Protein AF-0000000065972838 (afdb_homodimer)

pLDDT: mean 90.09, std 11.4, range [29.95, 98.31]

Sequence (700 aa):
MALPRRPPTLTRVYLDGPFGIGKTSILNAMPDHTPDGAPILKVYEPMKYWRCQSTDLVVAANETPERRRGGALSRFQSDMIMASIQARFADPYLLFHERLSSKCRGKIEICDTPAIILMLDRHPVAAILCFPITRYLLGEYSLEMLISSIIRLPLESPGCNLTVTILPDEKEHVNRICSRDRPGETADRNMLRTLNAVYASLVDTVKYANLTCPYEKESWEMEWLGLPWFEESLLEEFISRPRPVICSRTRMPLDRTLLAIFKRKELCSENGELLTQYSWILWGLLTKLHTINVELFDISGMSRRECASAIMHTMPERLSTLASWNDLCELEDDVISYNKGMCNEVGASRMALPRRPPTLTRVYLDGPFGIGKTSILNAMPDHTPDGAPILKVYEPMKYWRCQSTDLVVAANETPERRRGGALSRFQSDMIMASIQARFADPYLLFHERLSSKCRGKIEICDTPAIILMLDRHPVAAILCFPITRYLLGEYSLEMLISSIIRLPLESPGCNLTVTILPDEKEHVNRICSRDRPGETADRNMLRTLNAVYASLVDTVKYANLTCPYEKESWEMEWLGLPWFEESLLEEFISRPRPVICSRTRMPLDRTLLAIFKRKELCSENGELLTQYSWILWGLLTKLHTINVELFDISGMSRRECASAIMHTMPERLSTLASWNDLCELEDDVISYNKGMCNEVGASR

Foldseek 3Di:
DPDPPFFFWEAEEEEAEDPLPCLLVLLVLQQVQAPPRAAEFEFEQQCCQCCPDPHNLLLQLLVLVVCCVVPVDPLVRQQVSNLVSLVSSLVLQVVVQVLVQVFFAFDKDQDQHGNYYYYYHHHSCVSQPLLQLLCVLVVRYPPVSNLVSLQPRDFHGFFAEYEYEAEQPLVVSLVSNVVVPDPNDDSDSSSNLSSRLSSLLQLLLLLLLQVCPPPNLVVVQVLQLVQDADDPVVSVCSSPPDDDDDDSPDRRRPCSHPVSNVQHPVQADPSSGGDPVVSCSVSVSSNRSNNYHYDYHYCPPHDSNRSSNVVSVCSSVGMMGGGHPVSVVVSSVSSVCSCVPRNDVVSVPD/DPDPPFFFWEAEEEEAEDPLPCLLVLQVLQQVQAPPRAAEFEFEQQCCQCCPDPHNLLLCLLVLVVCCVVPVDPLVRQQVSNLVSLVSSLVLQVVVQVLLQVFFAFDKDQDQHGNYYYYYHHHSCVSQPLLQLLCVLVVRYPPVSNLVSLQPRDFHGFFAEYEYEAEQPLVVSLVSNVVVPDPNDDSDSSSNLSSRLSSLLQLLLLLLLQVCPPPNLVVVQVLQLVQDADDPVVSVCSSPPDDDDDDSPDRRRPCSHPVSNVQHPVQADPSSGGDPVVSCSVSVSSNRSNNYHYDYHYCPPHDSNRSSNVVSVCSSVGMMGRGHPVSVVVSSVSSVCSCVPRNDVVSVPD

Nearest PDB structures (foldseek):
  1p72-assembly1_B  TM=9.272E-01  e=3.326E-27  Equid alphaherpesvirus 4
  1p6x-assembly1_A  TM=8.993E-01  e=1.839E-27  Equid alphaherpesvirus 4
  1p73-assembly1_B  TM=9.053E-01  e=3.510E-27  Equid alphaherpesvirus 4
  1ki3-assembly1_A  TM=9.126E-01  e=2.681E-23  Human alphaherpesvirus 1 strain 17
  1e2l-assembly1_A  TM=9.258E-01  e=1.148E-22  Human alphaherpesvirus 1 strain 17

Radius of gyration: 25.58 Å; Cα contacts (8 Å, |Δi|>4): 1156; chains: 2; bounding box: 76×72×62 Å

Solvent-accessible surface area (backbone atoms only — not comparable to full-atom values): 37649 Å² total; per-residue (Å²): 127,83,72,81,77,73,67,44,31,39,30,40,39,24,46,33,58,59,86,52,73,47,62,68,58,22,60,70,38,31,75,83,45,47,65,98,66,40,50,72,47,70,39,67,66,48,51,34,49,38,47,64,70,69,63,39,41,60,48,50,63,54,43,41,57,53,34,32,75,71,62,78,31,52,72,68,53,33,33,27,35,44,45,30,48,39,51,57,65,28,43,65,43,52,54,50,45,54,62,48,41,77,48,30,76,39,59,71,41,74,41,76,76,38,60,32,36,38,38,29,48,60,50,54,57,46,42,36,41,46,52,43,50,36,35,32,75,71,70,54,35,47,70,69,53,43,54,55,35,50,72,65,59,69,74,66,46,64,26,40,29,38,39,37,38,39,59,86,54,57,68,61,42,48,51,40,41,65,68,61,68,52,87,67,67,72,86,45,66,68,57,53,47,38,35,48,29,44,52,54,17,45,48,39,33,30,50,26,15,45,73,34,45,88,79,34,59,67,59,50,54,54,52,51,55,70,51,64,73,50,44,74,74,48,47,57,47,57,48,65,50,84,76,74,90,67,65,89,87,52,75,46,61,62,79,56,18,62,66,33,69,62,37,36,73,90,46,25,46,95,85,49,44,62,36,67,71,54,43,53,50,54,53,46,50,33,54,40,34,24,70,47,44,71,44,81,41,76,49,72,94,51,51,50,58,55,49,20,42,57,56,48,67,48,46,49,77,35,44,15,17,34,30,51,70,67,46,53,54,50,47,52,53,47,42,52,49,44,39,68,71,24,19,53,65,76,74,72,74,110,128,83,72,82,76,76,69,46,30,37,31,38,37,24,45,31,57,58,84,52,76,47,62,69,58,22,60,71,39,33,75,82,46,46,64,97,66,39,50,74,46,70,40,67,64,47,50,33,50,37,49,65,69,68,64,40,42,61,47,50,64,56,45,42,58,52,34,30,75,71,62,79,31,53,72,68,54,33,34,27,36,45,45,32,47,39,51,57,64,27,42,66,45,53,54,50,46,55,62,49,42,76,48,28,75,39,61,70,42,75,42,76,75,38,58,32,34,38,40,28,52,56,50,55,57,46,42,36,41,47,52,42,50,36,33,33,77,72,70,56,33,47,70,69,53,42,54,57,35,51,72,67,59,69,76,67,46,61,26,39,29,38,39,36,39,43,60,84,54,57,68,61,42,47,52,42,42,65,66,61,70,52,87,64,66,72,86,46,65,67,55,53,48,37,36,48,31,43,51,56,16,44,52,39,33,30,51,27,14,45,72,34,47,87,79,35,58,68,59,51,55,56,53,50,56,70,52,65,74,51,45,74,75,50,48,57,46,57,46,66,50,80,77,72,88,68,64,90,88,53,74,46,60,63,79,57,18,62,66,34,68,60,36,37,73,92,47,26,45,97,85,48,43,62,35,68,71,54,43,52,49,54,53,47,50,34,54,42,36,25,71,47,46,71,44,82,42,74,49,72,97,51,52,50,60,54,49,19,43,56,57,46,68,48,46,49,78,34,43,16,15,34,31,52,70,67,46,52,53,51,46,54,53,48,42,53,48,46,38,66,71,25,19,54,63,77,76,71,73,112

InterPro domains:
  IPR001889 Herpesvirus thymidine kinase [MF_04029] (5-339)
  IPR001889 Herpesvirus thymidine kinase [PF00693] (17-299)
  IPR027417 P-loop containing nucleoside triphosphate hydrolase [G3DSA:3.40.50.300] (8-346)
  IPR027417 P-loop containing nucleoside triphosphate hydrolase [SSF52540] (8-336)

Organism: Meleagrid herpesvirus 1 (NCBI:txid37108)

Secondary structure (DSSP, 8-state):
--------EEEEEEEE--TTS-HHHHHHHGGGG-GGG--EEEE---HHHHHHSSS-HHHHHHHHHHHHHTTSS-HHHHHHHHHHHHHHHHHHHHHHHHHHHTT--S-EEE-SS-SEEEEES--HHIIIIIHHHHHHHTTSS-HHHHHHHHTTPPPPPTTEEEEEEE---HHHHHHHHHHH--TT----HHHHHHHHHHHHHHHHHHHHHHHHTTT-HHHHHHHHHHSPP--HHHHHHHHH-------TTSPPPGGGSGGGGG--GGGB-TTSPBPHHHHHHHHHHHHHHTT-EEEEEE-TT--HHHHHHHHHHTGGGSEEEE--HHHHHHHHHHHHHHHHHHS-GGGT--/--------EEEEEEEE--TTS-HHHHHHHGGGG-GGG--EEEE---HHHHHHSSS-HHHHHHHHHHHHHTTSS-HHHHHHHHHHHHHHHHHHHHHHHHHHHTT--S-EEE-SS-SEEEEES--HHIIIIIHHHHHHHTTSS-HHHHHHHHTTPPPPPTTEEEEEEE---HHHHHHHHHHH--TT----HHHHHHHHHHHHHHHHHHHHHHHHTTT-HHHHHHHHHHSPP--HHHHHHHHH-------TTSPPPGGGSGGGGG--GGGB-TTSPBPHHHHHHHHHHHHHHTT-EEEEEE-TT--HHHHHHHHHHTGGGSEEEE--HHHHHHHHHHHHHHHHHHS-GGGT--

Structure (mmCIF, N/CA/C/O backbone):
data_AF-0000000065972838-model_v1
#
loop_
_entity.id
_entity.type
_entity.pdbx_description
1 polymer 'Thymidine kinase'
#
loop_
_atom_site.group_PDB
_atom_site.id
_atom_site.type_symbol
_atom_site.label_atom_id
_atom_site.label_alt_id
_atom_site.label_comp_id
_atom_site.label_asym_id
_atom_site.label_entity_id
_atom_site.label_seq_id
_atom_site.pdbx_PDB_ins_code
_atom_site.Cartn_x
_atom_site.Cartn_y
_atom_site.Cartn_z
_atom_site.occupancy
_atom_site.B_iso_or_equiv
_atom_site.auth_seq_id
_atom_site.auth_comp_id
_atom_site.auth_asym_id
_atom_site.auth_atom_id
_atom_site.pdbx_PDB_model_num
ATOM 1 N N . MET A 1 1 ? 46.375 -13.109 10.422 1 30.02 1 MET A N 1
ATOM 2 C CA . MET A 1 1 ? 45.281 -12.219 10.117 1 30.02 1 MET A CA 1
ATOM 3 C C . MET A 1 1 ? 44.062 -13.016 9.625 1 30.02 1 MET A C 1
ATOM 5 O O . MET A 1 1 ? 44.156 -13.758 8.648 1 30.02 1 MET A O 1
ATOM 9 N N . ALA A 1 2 ? 43.125 -13.336 10.5 1 42.53 2 ALA A N 1
ATOM 10 C CA . ALA A 1 2 ? 42 -14.188 10.117 1 42.53 2 ALA A CA 1
ATOM 11 C C . ALA A 1 2 ? 41.344 -13.711 8.82 1 42.53 2 ALA A C 1
ATOM 13 O O . ALA A 1 2 ? 41.219 -12.508 8.586 1 42.53 2 ALA A O 1
ATOM 14 N N . LEU A 1 3 ? 41.438 -14.305 7.758 1 44 3 LEU A N 1
ATOM 15 C CA . LEU A 1 3 ? 40.844 -14.008 6.453 1 44 3 LEU A CA 1
ATOM 16 C C . LEU A 1 3 ? 39.406 -13.469 6.605 1 44 3 LEU A C 1
ATOM 18 O O . LEU A 1 3 ? 38.625 -14 7.383 1 44 3 LEU A O 1
ATOM 22 N N . PRO A 1 4 ? 39.156 -12.234 6.348 1 52.5 4 PRO A N 1
ATOM 23 C CA . PRO A 1 4 ? 37.844 -11.602 6.52 1 52.5 4 PRO A CA 1
ATOM 24 C C . PRO A 1 4 ? 36.719 -12.477 6.02 1 52.5 4 PRO A C 1
ATOM 26 O O . PRO A 1 4 ? 36.75 -12.992 4.902 1 52.5 4 PRO A O 1
ATOM 29 N N . ARG A 1 5 ? 35.969 -13.258 6.812 1 64.5 5 ARG A N 1
ATOM 30 C CA . ARG A 1 5 ? 34.906 -14.211 6.496 1 64.5 5 ARG A CA 1
ATOM 31 C C . ARG A 1 5 ? 33.875 -13.594 5.559 1 64.5 5 ARG A C 1
ATOM 33 O O . ARG A 1 5 ? 33.406 -12.484 5.805 1 64.5 5 ARG A O 1
ATOM 40 N N . ARG A 1 6 ? 33.844 -13.945 4.289 1 81 6 ARG A N 1
ATOM 41 C CA . ARG A 1 6 ? 32.875 -13.547 3.275 1 81 6 ARG A CA 1
ATOM 42 C C . ARG A 1 6 ? 31.453 -13.539 3.848 1 81 6 ARG A C 1
ATOM 44 O O . ARG A 1 6 ? 31.078 -14.453 4.574 1 81 6 ARG A O 1
ATOM 51 N N . PRO A 1 7 ? 30.766 -12.43 3.719 1 89.5 7 PRO A N 1
ATOM 52 C CA . PRO A 1 7 ? 29.375 -12.398 4.203 1 89.5 7 PRO A CA 1
ATOM 53 C C . PRO A 1 7 ? 28.531 -13.531 3.641 1 89.5 7 PRO A C 1
ATOM 55 O O . PRO A 1 7 ? 28.75 -13.969 2.506 1 89.5 7 PRO A O 1
ATOM 58 N N . PRO A 1 8 ? 27.75 -14.023 4.445 1 93.94 8 PRO A N 1
ATOM 59 C CA . PRO A 1 8 ? 26.875 -15.094 3.963 1 93.94 8 PRO A CA 1
ATOM 60 C C . PRO A 1 8 ? 25.891 -14.617 2.896 1 93.94 8 PRO A C 1
ATOM 62 O O . PRO A 1 8 ? 25.656 -13.414 2.764 1 93.94 8 PRO A O 1
ATOM 65 N N . THR A 1 9 ? 25.328 -15.578 2.119 1 94.5 9 THR A N 1
ATOM 66 C CA . THR A 1 9 ? 24.422 -15.234 1.026 1 94.5 9 THR A CA 1
ATOM 67 C C . THR A 1 9 ? 23.031 -15.844 1.249 1 94.5 9 THR A C 1
ATOM 69 O O . THR A 1 9 ? 22.922 -16.906 1.854 1 94.5 9 THR A O 1
ATOM 72 N N . LEU A 1 10 ? 22.047 -15.102 0.8 1 96.25 10 LEU A N 1
ATOM 73 C CA . LEU A 1 10 ? 20.656 -15.523 0.808 1 96.25 10 LEU A CA 1
ATOM 74 C C . LEU A 1 10 ? 20.125 -15.656 -0.614 1 96.25 10 LEU A C 1
ATOM 76 O O . LEU A 1 10 ? 20.188 -14.703 -1.397 1 96.25 10 LEU A O 1
ATOM 80 N N . THR A 1 11 ? 19.656 -16.859 -0.945 1 96 11 THR A N 1
ATOM 81 C CA . THR A 1 11 ? 18.922 -17.031 -2.193 1 96 11 THR A CA 1
ATOM 82 C C . THR A 1 11 ? 17.422 -17.125 -1.934 1 96 11 THR A C 1
ATOM 84 O O . THR A 1 11 ? 16.953 -18.047 -1.269 1 96 11 THR A O 1
ATOM 87 N N . ARG A 1 12 ? 16.703 -16.172 -2.395 1 97.12 12 ARG A N 1
ATOM 88 C CA . ARG A 1 12 ? 15.266 -16.156 -2.191 1 97.12 12 ARG A CA 1
ATOM 89 C C . ARG A 1 12 ? 14.523 -16.453 -3.49 1 97.12 12 ARG A C 1
ATOM 91 O O . ARG A 1 12 ? 14.758 -15.805 -4.512 1 97.12 12 ARG A O 1
ATOM 98 N N . VAL A 1 13 ? 13.594 -17.422 -3.465 1 96.62 13 VAL A N 1
ATOM 99 C CA . VAL A 1 13 ? 12.836 -17.859 -4.629 1 96.62 13 VAL A CA 1
ATOM 100 C C . VAL A 1 13 ? 11.344 -17.859 -4.297 1 96.62 13 VAL A C 1
ATOM 102 O O . VAL A 1 13 ? 10.914 -18.5 -3.326 1 96.62 13 VAL A O 1
ATOM 105 N N . TYR A 1 14 ? 10.641 -17.156 -5.09 1 97.69 14 TYR A N 1
ATOM 106 C CA . TYR A 1 14 ? 9.18 -17.203 -5.023 1 97.69 14 TYR A CA 1
ATOM 107 C C . TYR A 1 14 ? 8.633 -18.25 -6 1 97.69 14 TYR A C 1
ATOM 109 O O . TYR A 1 14 ? 8.945 -18.203 -7.195 1 97.69 14 TYR A O 1
ATOM 117 N N . LEU A 1 15 ? 7.867 -19.125 -5.484 1 97 15 LEU A N 1
ATOM 118 C CA . LEU A 1 15 ? 7.141 -20.094 -6.305 1 97 15 LEU A CA 1
ATOM 119 C C . LEU A 1 15 ? 5.691 -19.656 -6.496 1 97 15 LEU A C 1
ATOM 121 O O . LEU A 1 15 ? 4.84 -19.906 -5.641 1 97 15 LEU A O 1
ATOM 125 N N . ASP A 1 16 ? 5.43 -19.047 -7.633 1 96.94 16 ASP A N 1
ATOM 126 C CA . ASP A 1 16 ? 4.121 -18.453 -7.887 1 96.94 16 ASP A CA 1
ATOM 127 C C . ASP A 1 16 ? 3.361 -19.234 -8.961 1 96.94 16 ASP A C 1
ATOM 129 O O . ASP A 1 16 ? 3.898 -20.172 -9.555 1 96.94 16 ASP A O 1
ATOM 133 N N . GLY A 1 17 ? 2.057 -18.906 -9.102 1 94.94 17 GLY A N 1
ATOM 134 C CA . GLY A 1 17 ? 1.199 -19.578 -10.07 1 94.94 17 GLY A CA 1
ATOM 135 C C . GLY A 1 17 ? -0.241 -19.703 -9.609 1 94.94 17 GLY A C 1
ATOM 136 O O . GLY A 1 17 ? -0.599 -19.203 -8.539 1 94.94 17 GLY A O 1
ATOM 137 N N . PRO A 1 18 ? -1.052 -20.328 -10.445 1 91.06 18 PRO A N 1
ATOM 138 C CA . PRO A 1 18 ? -2.463 -20.5 -10.094 1 91.06 18 PRO A CA 1
ATOM 139 C C . PRO A 1 18 ? -2.658 -21.328 -8.828 1 91.06 18 PRO A C 1
ATOM 141 O O . PRO A 1 18 ? -1.75 -22.062 -8.422 1 91.06 18 PRO A O 1
ATOM 144 N N . PHE A 1 19 ? -3.834 -21.109 -8.297 1 85.56 19 PHE A N 1
ATOM 145 C CA . PHE A 1 19 ? -4.105 -21.922 -7.113 1 85.56 19 PHE A CA 1
ATOM 146 C C . PHE A 1 19 ? -4.422 -23.359 -7.5 1 85.56 19 PHE A C 1
ATOM 148 O O . PHE A 1 19 ? -4.832 -23.625 -8.633 1 85.56 19 PHE A O 1
ATOM 155 N N . GLY A 1 20 ? -4.082 -24.281 -6.645 1 83.56 20 GLY A N 1
ATOM 156 C CA . GLY A 1 20 ? -4.488 -25.672 -6.801 1 83.56 20 GLY A CA 1
ATOM 157 C C . GLY A 1 20 ? -3.51 -26.5 -7.625 1 83.56 20 GLY A C 1
ATOM 158 O O . GLY A 1 20 ? -3.779 -27.656 -7.949 1 83.56 20 GLY A O 1
ATOM 159 N N . ILE A 1 21 ? -2.4 -25.969 -7.949 1 85.88 21 ILE A N 1
ATOM 160 C CA . ILE A 1 21 ? -1.511 -26.719 -8.836 1 85.88 21 ILE A CA 1
ATOM 161 C C . ILE A 1 21 ? -0.519 -27.531 -8.016 1 85.88 21 ILE A C 1
ATOM 163 O O . ILE A 1 21 ? 0.264 -28.312 -8.562 1 85.88 21 ILE A O 1
ATOM 167 N N . GLY A 1 22 ? -0.435 -27.344 -6.684 1 86.88 22 GLY A N 1
ATOM 168 C CA . GLY A 1 22 ? 0.408 -28.156 -5.836 1 86.88 22 GLY A CA 1
ATOM 169 C C . GLY A 1 22 ? 1.677 -27.469 -5.391 1 86.88 22 GLY A C 1
ATOM 170 O O . GLY A 1 22 ? 2.691 -28.109 -5.125 1 86.88 22 GLY A O 1
ATOM 171 N N . LYS A 1 23 ? 1.741 -26.219 -5.344 1 89.5 23 LYS A N 1
ATOM 172 C CA . LYS A 1 23 ? 2.924 -25.453 -4.977 1 89.5 23 LYS A CA 1
ATOM 173 C C . LYS A 1 23 ? 3.418 -25.828 -3.584 1 89.5 23 LYS A C 1
ATOM 175 O O . LYS A 1 23 ? 4.621 -26 -3.373 1 89.5 23 LYS A O 1
ATOM 180 N N . THR A 1 24 ? 2.424 -25.969 -2.662 1 89.06 24 THR A N 1
ATOM 181 C CA . THR A 1 24 ? 2.793 -26.328 -1.301 1 89.06 24 THR A CA 1
ATOM 182 C C . THR A 1 24 ? 3.477 -27.703 -1.274 1 89.06 24 THR A C 1
ATOM 184 O O . THR A 1 24 ? 4.465 -27.891 -0.562 1 89.06 24 THR A O 1
ATOM 187 N N . SER A 1 25 ? 2.961 -28.609 -2.055 1 90.56 25 SER A N 1
ATOM 188 C CA . SER A 1 25 ? 3.564 -29.938 -2.131 1 90.56 25 SER A CA 1
ATOM 189 C C . SER A 1 25 ? 4.969 -29.875 -2.723 1 90.56 25 SER A C 1
ATOM 191 O O . SER A 1 25 ? 5.867 -30.594 -2.283 1 90.56 25 SER A O 1
ATOM 193 N N . ILE A 1 26 ? 5.117 -29.094 -3.75 1 92.62 26 ILE A N 1
ATOM 194 C CA . ILE A 1 26 ? 6.43 -28.906 -4.352 1 92.62 26 ILE A CA 1
ATOM 195 C C . ILE A 1 26 ? 7.395 -28.328 -3.32 1 92.62 26 ILE A C 1
ATOM 197 O O . ILE A 1 26 ? 8.516 -28.812 -3.162 1 92.62 26 ILE A O 1
ATOM 201 N N . LEU A 1 27 ? 6.957 -27.312 -2.594 1 92.5 27 LEU A N 1
ATOM 202 C CA . LEU A 1 27 ? 7.762 -26.672 -1.555 1 92.5 27 LEU A CA 1
ATOM 203 C C . LEU A 1 27 ? 8.211 -27.688 -0.512 1 92.5 27 LEU A C 1
ATOM 205 O O . LEU A 1 27 ? 9.359 -27.672 -0.064 1 92.5 27 LEU A O 1
ATOM 209 N N . ASN A 1 28 ? 7.383 -28.578 -0.154 1 92.31 28 ASN A N 1
ATOM 210 C CA . ASN A 1 28 ? 7.664 -29.562 0.883 1 92.31 28 ASN A CA 1
ATOM 211 C C . ASN A 1 28 ? 8.656 -30.625 0.397 1 92.31 28 ASN A C 1
ATOM 213 O O . ASN A 1 28 ? 9.305 -31.281 1.205 1 92.31 28 ASN A O 1
ATOM 217 N N . ALA A 1 29 ? 8.789 -30.797 -0.886 1 92.31 29 ALA A N 1
ATOM 218 C CA . ALA A 1 29 ? 9.695 -31.797 -1.459 1 92.31 29 ALA A CA 1
ATOM 219 C C . ALA A 1 29 ? 11.094 -31.203 -1.664 1 92.31 29 ALA A C 1
ATOM 221 O O . ALA A 1 29 ? 12.055 -31.953 -1.893 1 92.31 29 ALA A O 1
ATOM 222 N N . MET A 1 30 ? 11.258 -29.938 -1.493 1 91.12 30 MET A N 1
ATOM 223 C CA . MET A 1 30 ? 12.484 -29.219 -1.868 1 91.12 30 MET A CA 1
ATOM 224 C C . MET A 1 30 ? 13.664 -29.703 -1.033 1 91.12 30 MET A C 1
ATOM 226 O O . MET A 1 30 ? 14.766 -29.891 -1.559 1 91.12 30 MET A O 1
ATOM 230 N N . PRO A 1 31 ? 13.484 -29.891 0.276 1 87 31 PRO A N 1
ATOM 231 C CA . PRO A 1 31 ? 14.641 -30.25 1.11 1 87 31 PRO A CA 1
ATOM 232 C C . PRO A 1 31 ? 15.312 -31.547 0.667 1 87 31 PRO A C 1
ATOM 234 O O . PRO A 1 31 ? 16.516 -31.719 0.887 1 87 31 PRO A O 1
ATOM 237 N N . ASP A 1 32 ? 14.602 -32.344 0.021 1 86.5 32 ASP A N 1
ATOM 238 C CA . ASP A 1 32 ? 15.133 -33.625 -0.43 1 86.5 32 ASP A CA 1
ATOM 239 C C . ASP A 1 32 ? 16.109 -33.438 -1.589 1 86.5 32 ASP A C 1
ATOM 241 O O . ASP A 1 32 ? 16.859 -34.375 -1.929 1 86.5 32 ASP A O 1
ATOM 245 N N . HIS A 1 33 ? 16.156 -32.25 -2.076 1 82.88 33 HIS A N 1
ATOM 246 C CA . HIS A 1 33 ? 16.922 -32.031 -3.295 1 82.88 33 HIS A CA 1
ATOM 247 C C . HIS A 1 33 ? 17.938 -30.891 -3.113 1 82.88 33 HIS A C 1
ATOM 249 O O . HIS A 1 33 ? 18.484 -30.391 -4.09 1 82.88 33 HIS A O 1
ATOM 255 N N . THR A 1 34 ? 18.078 -30.438 -1.909 1 79.69 34 THR A N 1
ATOM 256 C CA . THR A 1 34 ? 18.938 -29.281 -1.657 1 79.69 34 THR A CA 1
ATOM 257 C C . THR A 1 34 ? 20.406 -29.641 -1.943 1 79.69 34 THR A C 1
ATOM 259 O O . THR A 1 34 ? 20.906 -30.656 -1.481 1 79.69 34 THR A O 1
ATOM 262 N N . PRO A 1 35 ? 20.938 -28.734 -2.674 1 65.81 35 PRO A N 1
ATOM 263 C CA . PRO A 1 35 ? 22.375 -28.953 -2.906 1 65.81 35 PRO A CA 1
ATOM 264 C C . PRO A 1 35 ? 23.219 -28.734 -1.651 1 65.81 35 PRO A C 1
ATOM 266 O O . PRO A 1 35 ? 22.953 -27.812 -0.878 1 65.81 35 PRO A O 1
ATOM 269 N N . ASP A 1 36 ? 24.25 -29.438 -1.464 1 71.31 36 ASP A N 1
ATOM 270 C CA . ASP A 1 36 ? 25.344 -29.281 -0.523 1 71.31 36 ASP A CA 1
ATOM 271 C C . ASP A 1 36 ? 24.828 -29.047 0.893 1 71.31 36 ASP A C 1
ATOM 273 O O . ASP A 1 36 ? 25.5 -28.375 1.693 1 71.31 36 ASP A O 1
ATOM 277 N N . GLY A 1 37 ? 23.531 -29.094 1.054 1 76.81 37 GLY A N 1
ATOM 278 C CA . GLY A 1 37 ? 23.031 -29.109 2.418 1 76.81 37 GLY A CA 1
ATOM 279 C C . GLY A 1 37 ? 22.609 -27.75 2.918 1 76.81 37 GLY A C 1
ATOM 280 O O . GLY A 1 37 ? 22.453 -27.531 4.125 1 76.81 37 GLY A O 1
ATOM 281 N N . ALA A 1 38 ? 22.531 -26.766 2.09 1 85.12 38 ALA A N 1
ATOM 282 C CA . ALA A 1 38 ? 22.062 -25.453 2.564 1 85.12 38 ALA A CA 1
ATOM 283 C C . ALA A 1 38 ? 20.672 -25.547 3.178 1 85.12 38 ALA A C 1
ATOM 285 O O . ALA A 1 38 ? 19.797 -26.234 2.643 1 85.12 38 ALA A O 1
ATOM 286 N N . PRO A 1 39 ? 20.547 -24.891 4.355 1 90.81 39 PRO A N 1
ATOM 287 C CA . PRO A 1 39 ? 19.203 -24.891 4.965 1 90.81 39 PRO A CA 1
ATOM 288 C C . PRO A 1 39 ? 18.156 -24.188 4.109 1 90.81 39 PRO A C 1
ATOM 290 O O . PRO A 1 39 ? 18.469 -23.188 3.469 1 90.81 39 PRO A O 1
ATOM 293 N N . ILE A 1 40 ? 16.953 -24.797 4.094 1 94.44 40 ILE A N 1
ATOM 294 C CA . ILE A 1 40 ? 15.836 -24.234 3.348 1 94.44 40 ILE A CA 1
ATOM 295 C C . ILE A 1 40 ? 14.773 -23.719 4.32 1 94.44 40 ILE A C 1
ATOM 297 O O . ILE A 1 40 ? 14.289 -24.469 5.168 1 94.44 40 ILE A O 1
ATOM 301 N N . LEU A 1 41 ? 14.508 -22.438 4.25 1 95.75 41 LEU A N 1
ATOM 302 C CA . LEU A 1 41 ? 13.367 -21.859 4.945 1 95.75 41 LEU A CA 1
ATOM 303 C C . LEU A 1 41 ? 12.164 -21.75 4.016 1 95.75 41 LEU A C 1
ATOM 305 O O . LEU A 1 41 ? 12.297 -21.297 2.871 1 95.75 41 LEU A O 1
ATOM 309 N N . LYS A 1 42 ? 11.047 -22.188 4.48 1 96.19 42 LYS A N 1
ATOM 310 C CA . LYS A 1 42 ? 9.828 -22.172 3.674 1 96.19 42 LYS A CA 1
ATOM 311 C C . LYS A 1 42 ? 8.805 -21.188 4.25 1 96.19 42 LYS A C 1
ATOM 313 O O . LYS A 1 42 ? 8.547 -21.203 5.457 1 96.19 42 LYS A O 1
ATOM 318 N N . VAL A 1 43 ? 8.242 -20.344 3.42 1 97.06 43 VAL A N 1
ATOM 319 C CA . VAL A 1 43 ? 7.145 -19.453 3.771 1 97.06 43 VAL A CA 1
ATOM 320 C C . VAL A 1 43 ? 5.875 -19.891 3.041 1 97.06 43 VAL A C 1
ATOM 322 O O . VAL A 1 43 ? 5.809 -19.844 1.812 1 97.06 43 VAL A O 1
ATOM 325 N N . TYR A 1 44 ? 4.84 -20.188 3.779 1 95.94 44 TYR A N 1
ATOM 326 C CA . TYR A 1 44 ? 3.648 -20.797 3.201 1 95.94 44 TYR A CA 1
ATOM 327 C C . TYR A 1 44 ? 2.555 -19.766 2.977 1 95.94 44 TYR A C 1
ATOM 329 O O . TYR A 1 44 ? 2.67 -18.625 3.428 1 95.94 44 TYR A O 1
ATOM 337 N N . GLU A 1 45 ? 1.566 -20.219 2.254 1 94.88 45 GLU A N 1
ATOM 338 C CA . GLU A 1 45 ? 0.395 -19.359 2.061 1 94.88 45 GLU A CA 1
ATOM 339 C C . GLU A 1 45 ? -0.308 -19.078 3.385 1 94.88 45 GLU A C 1
ATOM 341 O O . GLU A 1 45 ? -0.5 -19.984 4.195 1 94.88 45 GLU A O 1
ATOM 346 N N . PRO A 1 46 ? -0.691 -17.922 3.617 1 95.88 46 PRO A N 1
ATOM 347 C CA . PRO A 1 46 ? -1.279 -17.531 4.902 1 95.88 46 PRO A CA 1
ATOM 348 C C . PRO A 1 46 ? -2.76 -17.891 5.004 1 95.88 46 PRO A C 1
ATOM 350 O O . PRO A 1 46 ? -3.596 -17 5.238 1 95.88 46 PRO A O 1
ATOM 353 N N . MET A 1 47 ? -3.133 -19.078 4.996 1 93.12 47 MET A N 1
ATOM 354 C CA . MET A 1 47 ? -4.512 -19.562 4.977 1 93.12 47 MET A CA 1
ATOM 355 C C . MET A 1 47 ? -5.207 -19.266 6.301 1 93.12 47 MET A C 1
ATOM 357 O O . MET A 1 47 ? -6.41 -19 6.324 1 93.12 47 MET A O 1
ATOM 361 N N . LYS A 1 48 ? -4.441 -19.406 7.391 1 94.38 48 LYS A N 1
ATOM 362 C CA . LYS A 1 48 ? -5.031 -19.094 8.688 1 94.38 48 LYS A CA 1
ATOM 363 C C . LYS A 1 48 ? -5.527 -17.641 8.727 1 94.38 48 LYS A C 1
ATOM 365 O O . LYS A 1 48 ? -6.641 -17.375 9.18 1 94.38 48 LYS A O 1
ATOM 370 N N . TYR A 1 49 ? -4.758 -16.734 8.188 1 95.25 49 TYR A N 1
ATOM 371 C CA . TYR A 1 49 ? -5.172 -15.336 8.109 1 95.25 49 TYR A CA 1
ATOM 372 C C . TYR A 1 49 ? -6.391 -15.18 7.203 1 95.25 49 TYR A C 1
ATOM 374 O O . TYR A 1 49 ? -7.332 -14.461 7.539 1 95.25 49 TYR A O 1
ATOM 382 N N . TRP A 1 50 ? -6.395 -15.844 6.125 1 95.44 50 TRP A N 1
ATOM 383 C CA . TRP A 1 50 ? -7.438 -15.672 5.125 1 95.44 50 TRP A CA 1
ATOM 384 C C . TRP A 1 50 ? -8.75 -16.297 5.59 1 95.44 50 TRP A C 1
ATOM 386 O O . TRP A 1 50 ? -9.828 -15.828 5.23 1 95.44 50 TRP A O 1
ATOM 396 N N . ARG A 1 51 ? -8.727 -17.297 6.422 1 92.25 51 ARG A N 1
ATOM 397 C CA . ARG A 1 51 ? -9.945 -18.062 6.668 1 92.25 51 ARG A CA 1
ATOM 398 C C . ARG A 1 51 ? -10.367 -17.969 8.133 1 92.25 51 ARG A C 1
ATOM 400 O O . ARG A 1 51 ? -11.539 -18.141 8.461 1 92.25 51 ARG A O 1
ATOM 407 N N . CYS A 1 52 ? -9.453 -17.719 9.047 1 84.56 52 CYS A N 1
ATOM 408 C CA . CYS A 1 52 ? -9.766 -17.969 10.445 1 84.56 52 CYS A CA 1
ATOM 409 C C . CYS A 1 52 ? -9.672 -16.688 11.273 1 84.56 52 CYS A C 1
ATOM 411 O O . CYS A 1 52 ? -10.086 -16.656 12.43 1 84.56 52 CYS A O 1
ATOM 413 N N . GLN A 1 53 ? -9.094 -15.656 10.906 1 75.75 53 GLN A N 1
ATOM 414 C CA . GLN A 1 53 ? -8.859 -14.484 11.734 1 75.75 53 GLN A CA 1
ATOM 415 C C . GLN A 1 53 ? -10.133 -13.656 11.883 1 75.75 53 GLN A C 1
ATOM 417 O O . GLN A 1 53 ? -10.469 -13.211 12.984 1 75.75 53 GLN A O 1
ATOM 422 N N . SER A 1 54 ? -10.805 -13.367 10.914 1 78.81 54 SER A N 1
ATOM 423 C CA . SER A 1 54 ? -12.047 -12.602 10.961 1 78.81 54 SER A CA 1
ATOM 424 C C . SER A 1 54 ? -13.055 -13.125 9.945 1 78.81 54 SER A C 1
ATOM 426 O O . SER A 1 54 ? -13.656 -14.188 10.148 1 78.81 54 SER A O 1
ATOM 428 N N . THR A 1 55 ? -13.086 -12.523 8.906 1 85.5 55 THR A N 1
ATOM 429 C CA . THR A 1 55 ? -13.906 -12.93 7.77 1 85.5 55 THR A CA 1
ATOM 430 C C . THR A 1 55 ? -13.188 -13.977 6.922 1 85.5 55 THR A C 1
ATOM 432 O O . THR A 1 55 ? -11.992 -13.852 6.668 1 85.5 55 THR A O 1
ATOM 435 N N . ASP A 1 56 ? -13.906 -15.109 6.668 1 93.19 56 ASP A N 1
ATOM 436 C CA . ASP A 1 56 ? -13.344 -16.047 5.699 1 93.19 56 ASP A CA 1
ATOM 437 C C . ASP A 1 56 ? -13.266 -15.414 4.309 1 93.19 56 ASP A C 1
ATOM 439 O O . ASP A 1 56 ? -14.25 -15.406 3.568 1 93.19 56 ASP A O 1
ATOM 443 N N . LEU A 1 57 ? -12.117 -14.945 3.959 1 94.81 57 LEU A N 1
ATOM 444 C CA . LEU A 1 57 ? -11.906 -14.164 2.742 1 94.81 57 LEU A CA 1
ATOM 445 C C . LEU A 1 57 ? -12.078 -15.039 1.504 1 94.81 57 LEU A C 1
ATOM 447 O O . LEU A 1 57 ? -12.516 -14.555 0.456 1 94.81 57 LEU A O 1
ATOM 451 N N . VAL A 1 58 ? -11.68 -16.281 1.627 1 93.06 58 VAL A N 1
ATOM 452 C CA . VAL A 1 58 ? -11.773 -17.203 0.494 1 93.06 58 VAL A CA 1
ATOM 453 C C . VAL A 1 58 ? -13.242 -17.406 0.124 1 93.06 58 VAL A C 1
ATOM 455 O O . VAL A 1 58 ? -13.617 -17.297 -1.044 1 93.06 58 VAL A O 1
ATOM 458 N N . VAL A 1 59 ? -14.07 -17.609 1.108 1 93.12 59 VAL A N 1
ATOM 459 C CA . VAL A 1 59 ? -15.5 -17.781 0.881 1 93.12 59 VAL A CA 1
ATOM 460 C C . VAL A 1 59 ? -16.094 -16.469 0.351 1 93.12 59 VAL A C 1
ATOM 462 O O . VAL A 1 59 ? -16.875 -16.484 -0.609 1 93.12 59 VAL A O 1
ATOM 465 N N . ALA A 1 60 ? -15.727 -15.367 0.976 1 94.25 60 ALA A N 1
ATOM 466 C CA . ALA A 1 60 ? -16.25 -14.07 0.565 1 94.25 60 ALA A CA 1
ATOM 467 C C . ALA A 1 60 ? -15.891 -13.773 -0.888 1 94.25 60 ALA A C 1
ATOM 469 O O . ALA A 1 60 ? -16.703 -13.219 -1.631 1 94.25 60 ALA A O 1
ATOM 470 N N . ALA A 1 61 ? -14.695 -14.117 -1.317 1 93.81 61 ALA A N 1
ATOM 471 C CA . ALA A 1 61 ? -14.227 -13.859 -2.676 1 93.81 61 ALA A CA 1
ATOM 472 C C . ALA A 1 61 ? -15.023 -14.664 -3.697 1 93.81 61 ALA A C 1
ATOM 474 O O . ALA A 1 61 ? -15.266 -14.195 -4.812 1 93.81 61 ALA A O 1
ATOM 475 N N . ASN A 1 62 ? -15.422 -15.82 -3.316 1 90.19 62 ASN A N 1
ATOM 476 C CA . ASN A 1 62 ? -16.188 -16.672 -4.223 1 90.19 62 ASN A CA 1
ATOM 477 C C . ASN A 1 62 ? -17.672 -16.297 -4.23 1 90.19 62 ASN A C 1
ATOM 479 O O . ASN A 1 62 ? -18.328 -16.375 -5.27 1 90.19 62 ASN A O 1
ATOM 483 N N . GLU A 1 63 ? -18.156 -15.844 -3.148 1 93.25 63 GLU A N 1
ATOM 484 C CA . GLU A 1 63 ? -19.578 -15.57 -3.02 1 93.25 63 GLU A CA 1
ATOM 485 C C . GLU A 1 63 ? -19.938 -14.203 -3.605 1 93.25 63 GLU A C 1
ATOM 487 O O . GLU A 1 63 ? -21.062 -13.992 -4.066 1 93.25 63 GLU A O 1
ATOM 492 N N . THR A 1 64 ? -19.016 -13.312 -3.576 1 95.44 64 THR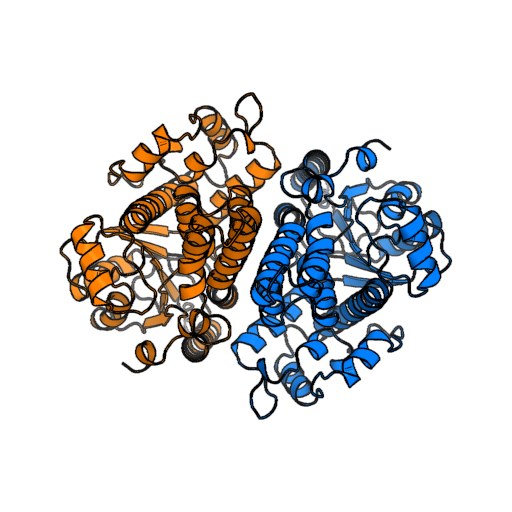 A N 1
ATOM 493 C CA . THR A 1 64 ? -19.297 -11.938 -3.959 1 95.44 64 THR A CA 1
ATOM 494 C C . THR A 1 64 ? -19.781 -11.867 -5.406 1 95.44 64 THR A C 1
ATOM 496 O O . THR A 1 64 ? -20.844 -11.312 -5.688 1 95.44 64 THR A O 1
ATOM 499 N N . PRO A 1 65 ? -19.094 -12.516 -6.363 1 93.44 65 PRO A N 1
ATOM 500 C CA . PRO A 1 65 ? -19.594 -12.492 -7.738 1 93.44 65 PRO A CA 1
ATOM 501 C C . PRO A 1 65 ? -20.938 -13.203 -7.895 1 93.44 65 PRO A C 1
ATOM 503 O O . PRO A 1 65 ? -21.766 -12.797 -8.711 1 93.44 65 PRO A O 1
ATOM 506 N N . GLU A 1 66 ? -21.172 -14.242 -7.152 1 92.94 66 GLU A N 1
ATOM 507 C CA . GLU A 1 66 ? -22.438 -14.977 -7.207 1 92.94 66 GLU A CA 1
ATOM 508 C C . GLU A 1 66 ? -23.594 -14.117 -6.707 1 92.94 66 GLU A C 1
ATOM 510 O O . GLU A 1 66 ? -24.672 -14.102 -7.309 1 92.94 66 GLU A O 1
ATOM 515 N N . ARG A 1 67 ? -23.344 -13.453 -5.668 1 95.12 67 ARG A N 1
ATOM 516 C CA . ARG A 1 67 ? -24.359 -12.578 -5.098 1 95.12 67 ARG A CA 1
ATOM 517 C C . ARG A 1 67 ? -24.688 -11.43 -6.043 1 95.12 67 ARG A C 1
ATOM 519 O O . ARG A 1 67 ? -25.828 -10.969 -6.105 1 95.12 67 ARG A O 1
ATOM 526 N N . ARG A 1 68 ? -23.703 -10.961 -6.668 1 96.06 68 ARG A N 1
ATOM 527 C CA . ARG A 1 68 ? -23.938 -9.938 -7.676 1 96.06 68 ARG A CA 1
ATOM 528 C C . ARG A 1 68 ? -24.797 -10.477 -8.812 1 96.06 68 ARG A C 1
ATOM 530 O O . ARG A 1 68 ? -25.781 -9.844 -9.203 1 96.06 68 ARG A O 1
ATOM 537 N N . ARG A 1 69 ? -24.484 -11.562 -9.352 1 93.81 69 ARG A N 1
ATOM 538 C CA . ARG A 1 69 ? -25.25 -12.18 -10.43 1 93.81 69 ARG A CA 1
ATOM 539 C C . ARG A 1 69 ? -26.688 -12.461 -10 1 93.81 69 ARG A C 1
ATOM 541 O O . ARG A 1 69 ? -27.609 -12.336 -10.805 1 93.81 69 ARG A O 1
ATOM 548 N N . GLY A 1 70 ? -26.859 -12.797 -8.812 1 95.12 70 GLY A N 1
ATOM 549 C CA . GLY A 1 70 ? -28.188 -13.094 -8.281 1 95.12 70 GLY A CA 1
ATOM 550 C C . GLY A 1 70 ? -28.969 -11.852 -7.906 1 95.12 70 GLY A C 1
ATOM 551 O O . GLY A 1 70 ? -30.141 -11.945 -7.523 1 95.12 70 GLY A O 1
ATOM 552 N N . GLY A 1 71 ? -28.312 -10.672 -7.895 1 94.44 71 GLY A N 1
ATOM 553 C CA . GLY A 1 71 ? -29.016 -9.414 -7.656 1 94.44 71 GLY A CA 1
ATOM 554 C C . GLY A 1 71 ? -28.938 -8.953 -6.215 1 94.44 71 GLY A C 1
ATOM 555 O O . GLY A 1 71 ? -29.469 -7.898 -5.867 1 94.44 71 GLY A O 1
ATOM 556 N N . ALA A 1 72 ? -28.266 -9.688 -5.398 1 94.75 72 ALA A N 1
ATOM 557 C CA . ALA A 1 72 ? -28.172 -9.352 -3.979 1 94.75 72 ALA A CA 1
ATOM 558 C C . ALA A 1 72 ? -27.203 -8.195 -3.746 1 94.75 72 ALA A C 1
ATOM 560 O O . ALA A 1 72 ? -27.281 -7.508 -2.727 1 94.75 72 ALA A O 1
ATOM 561 N N . LEU A 1 73 ? -26.25 -8 -4.629 1 95.94 73 LEU A N 1
ATOM 562 C CA . LEU A 1 73 ? -25.297 -6.895 -4.598 1 95.94 73 LEU A CA 1
ATOM 563 C C . LEU A 1 73 ? -25.344 -6.098 -5.898 1 95.94 73 LEU A C 1
ATOM 565 O O . LEU A 1 73 ? -25.453 -6.676 -6.984 1 95.94 73 LEU A O 1
ATOM 569 N N . SER A 1 74 ? -25.375 -4.785 -5.715 1 94.12 74 SER A N 1
ATOM 570 C CA . SER A 1 74 ? -25.188 -3.951 -6.898 1 94.12 74 SER A CA 1
ATOM 571 C C . SER A 1 74 ? -23.766 -4.059 -7.434 1 94.12 74 SER A C 1
ATOM 573 O O . SER A 1 74 ? -22.891 -4.582 -6.758 1 94.12 74 SER A O 1
ATOM 575 N N . ARG A 1 75 ? -23.547 -3.578 -8.625 1 93.75 75 ARG A N 1
ATOM 576 C CA . ARG A 1 75 ? -22.219 -3.568 -9.211 1 93.75 75 ARG A CA 1
ATOM 577 C C . ARG A 1 75 ? -21.234 -2.781 -8.352 1 93.75 75 ARG A C 1
ATOM 579 O O . ARG A 1 75 ? -20.125 -3.23 -8.102 1 93.75 75 ARG A O 1
ATOM 586 N N . PHE A 1 76 ? -21.719 -1.65 -7.887 1 92.62 76 PHE A N 1
ATOM 587 C CA . PHE A 1 76 ? -20.906 -0.813 -7.02 1 92.62 76 PHE A CA 1
ATOM 588 C C . PHE A 1 76 ? -20.5 -1.57 -5.762 1 92.62 76 PHE A C 1
ATOM 590 O O . PHE A 1 76 ? -19.312 -1.621 -5.418 1 92.62 76 PHE A O 1
ATOM 597 N N . GLN A 1 77 ? -21.453 -2.172 -5.145 1 94.88 77 GLN A N 1
ATOM 598 C CA . GLN A 1 77 ? -21.188 -2.906 -3.912 1 94.88 77 GLN A CA 1
ATOM 599 C C . GLN A 1 77 ? -20.219 -4.055 -4.152 1 94.88 77 GLN A C 1
ATOM 601 O O . GLN A 1 77 ? -19.25 -4.227 -3.404 1 94.88 77 GLN A O 1
ATOM 606 N N . SER A 1 78 ? -20.484 -4.797 -5.184 1 96.88 78 SER A N 1
ATOM 607 C CA . SER A 1 78 ? -19.641 -5.949 -5.5 1 96.88 78 SER A CA 1
ATOM 608 C C . SER A 1 78 ? -18.203 -5.531 -5.766 1 96.88 78 SER A C 1
ATOM 610 O O . SER A 1 78 ? -17.266 -6.148 -5.258 1 96.88 78 SER A O 1
ATOM 612 N N . ASP A 1 79 ? -18.016 -4.453 -6.527 1 95.31 79 ASP A N 1
ATOM 613 C CA . ASP A 1 79 ? -16.672 -3.965 -6.852 1 95.31 79 ASP A CA 1
ATOM 614 C C . ASP A 1 79 ? -15.93 -3.529 -5.594 1 95.31 79 ASP A C 1
ATOM 616 O O . ASP A 1 79 ? -14.758 -3.879 -5.406 1 95.31 79 ASP A O 1
ATOM 620 N N . MET A 1 80 ? -16.641 -2.811 -4.762 1 96.12 80 MET A N 1
ATOM 621 C CA . MET A 1 80 ? -16.016 -2.301 -3.541 1 96.12 80 MET A CA 1
ATOM 622 C C . MET A 1 80 ? -15.664 -3.443 -2.596 1 96.12 80 MET A C 1
ATOM 624 O O . MET A 1 80 ? -14.57 -3.461 -2.023 1 96.12 80 MET A O 1
ATOM 628 N N . ILE A 1 81 ? -16.547 -4.367 -2.449 1 96.94 81 ILE A N 1
ATOM 629 C CA . ILE A 1 81 ? -16.328 -5.504 -1.563 1 96.94 81 ILE A CA 1
ATOM 630 C C . ILE A 1 81 ? -15.172 -6.344 -2.08 1 96.94 81 ILE A C 1
ATOM 632 O O . ILE A 1 81 ? -14.266 -6.703 -1.32 1 96.94 81 ILE A O 1
ATOM 636 N N . MET A 1 82 ? -15.133 -6.594 -3.367 1 96.94 82 MET A N 1
ATOM 637 C CA . MET A 1 82 ? -14.062 -7.395 -3.953 1 96.94 82 MET A CA 1
ATOM 638 C C . MET A 1 82 ? -12.711 -6.699 -3.789 1 96.94 82 MET A C 1
ATOM 640 O O . MET A 1 82 ? -11.703 -7.352 -3.523 1 96.94 82 MET A O 1
ATOM 644 N N . ALA A 1 83 ? -12.75 -5.414 -3.951 1 96.69 83 ALA A N 1
ATOM 645 C CA . ALA A 1 83 ? -11.508 -4.66 -3.787 1 96.69 83 ALA A CA 1
ATOM 646 C C . ALA A 1 83 ? -10.961 -4.812 -2.373 1 96.69 83 ALA A C 1
ATOM 648 O O . ALA A 1 83 ? -9.75 -4.977 -2.184 1 96.69 83 ALA A O 1
ATOM 649 N N . SER A 1 84 ? -11.805 -4.746 -1.44 1 96.69 84 SER A N 1
ATOM 650 C CA . SER A 1 84 ? -11.398 -4.902 -0.047 1 96.69 84 SER A CA 1
ATOM 651 C C . SER A 1 84 ? -10.898 -6.316 0.225 1 96.69 84 SER A C 1
ATOM 653 O O . SER A 1 84 ? -9.914 -6.508 0.943 1 96.69 84 SER A O 1
ATOM 655 N N . ILE A 1 85 ? -11.586 -7.293 -0.322 1 96.62 85 ILE A N 1
ATOM 656 C CA . ILE A 1 85 ? -11.172 -8.68 -0.166 1 96.62 85 ILE A CA 1
ATOM 657 C C . ILE A 1 85 ? -9.781 -8.875 -0.758 1 96.62 85 ILE A C 1
ATOM 659 O O . ILE A 1 85 ? -8.898 -9.445 -0.11 1 96.62 85 ILE A O 1
ATOM 663 N N . GLN A 1 86 ? -9.586 -8.344 -1.951 1 96.62 86 GLN A N 1
ATOM 664 C CA . GLN A 1 86 ? -8.297 -8.484 -2.617 1 96.62 86 GLN A CA 1
ATOM 665 C C . GLN A 1 86 ? -7.188 -7.801 -1.823 1 96.62 86 GLN A C 1
ATOM 667 O O . GLN A 1 86 ? -6.074 -8.32 -1.717 1 96.62 86 GLN A O 1
ATOM 672 N N . ALA A 1 87 ? -7.512 -6.656 -1.294 1 96.88 87 ALA A N 1
ATOM 673 C CA . ALA A 1 87 ? -6.539 -5.953 -0.465 1 96.88 87 ALA A CA 1
ATOM 674 C C . ALA A 1 87 ? -6.133 -6.797 0.742 1 96.88 87 ALA A C 1
ATOM 676 O O . ALA A 1 87 ? -4.953 -6.859 1.094 1 96.88 87 ALA A O 1
ATOM 677 N N . ARG A 1 88 ? -7.016 -7.453 1.308 1 96.62 88 ARG A N 1
ATOM 678 C CA . ARG A 1 88 ? -6.75 -8.242 2.504 1 96.62 88 ARG A CA 1
ATOM 679 C C . ARG A 1 88 ? -5.992 -9.523 2.156 1 96.62 88 ARG A C 1
ATOM 681 O O . ARG A 1 88 ? -5.203 -10.023 2.963 1 96.62 88 ARG A O 1
ATOM 688 N N . PHE A 1 89 ? -6.223 -10.039 0.962 1 97 89 PHE A N 1
ATOM 689 C CA . PHE A 1 89 ? -5.398 -11.156 0.507 1 97 89 PHE A CA 1
ATOM 690 C C . PHE A 1 89 ? -3.928 -10.75 0.455 1 97 89 PHE A C 1
ATOM 692 O O . PHE A 1 89 ? -3.045 -11.586 0.682 1 97 89 PHE A O 1
ATOM 699 N N . ALA A 1 90 ? -3.682 -9.516 0.233 1 98.06 90 ALA A N 1
ATOM 700 C CA . ALA A 1 90 ? -2.316 -9.031 0.044 1 98.06 90 ALA A CA 1
ATOM 701 C C . ALA A 1 90 ? -1.654 -8.727 1.383 1 98.06 90 ALA A C 1
ATOM 703 O O . ALA A 1 90 ? -0.426 -8.656 1.473 1 98.06 90 ALA A O 1
ATOM 704 N N . ASP A 1 91 ? -2.367 -8.562 2.455 1 97.56 91 ASP A N 1
ATOM 705 C CA . ASP A 1 91 ? -1.881 -8.047 3.73 1 97.56 91 ASP A CA 1
ATOM 706 C C . ASP A 1 91 ? -0.692 -8.859 4.234 1 97.56 91 ASP A C 1
ATOM 708 O O . ASP A 1 91 ? 0.38 -8.312 4.496 1 97.56 91 ASP A O 1
ATOM 712 N N . PRO A 1 92 ? -0.825 -10.219 4.352 1 97.62 92 PRO A N 1
ATOM 713 C CA . PRO A 1 92 ? 0.292 -10.992 4.906 1 97.62 92 PRO A CA 1
ATOM 714 C C . PRO A 1 92 ? 1.55 -10.906 4.043 1 97.62 92 PRO A C 1
ATOM 716 O O . PRO A 1 92 ? 2.664 -10.859 4.57 1 97.62 92 PRO A O 1
ATOM 719 N N . TYR A 1 93 ? 1.365 -10.867 2.746 1 97.94 93 TYR A N 1
ATOM 720 C CA . TYR A 1 93 ? 2.508 -10.797 1.841 1 97.94 93 TYR A CA 1
ATOM 721 C C . TYR A 1 93 ? 3.227 -9.461 1.965 1 97.94 93 TYR A C 1
ATOM 723 O O . TYR A 1 93 ? 4.461 -9.414 1.973 1 97.94 93 TYR A O 1
ATOM 731 N N . LEU A 1 94 ? 2.434 -8.406 2.062 1 97.94 94 LEU A N 1
ATOM 732 C CA . LEU A 1 94 ? 3.023 -7.082 2.201 1 97.94 94 LEU A CA 1
ATOM 733 C C . LEU A 1 94 ? 3.773 -6.957 3.525 1 97.94 94 LEU A C 1
ATOM 735 O O . LEU A 1 94 ? 4.863 -6.387 3.574 1 97.94 94 LEU A O 1
ATOM 739 N N . LEU A 1 95 ? 3.156 -7.5 4.535 1 97.56 95 LEU A N 1
ATOM 740 C CA . LEU A 1 95 ? 3.777 -7.465 5.855 1 97.56 95 LEU A CA 1
ATOM 741 C C . LEU A 1 95 ? 5.109 -8.211 5.852 1 97.56 95 LEU A C 1
ATOM 743 O O . LEU A 1 95 ? 6.129 -7.668 6.285 1 97.56 95 LEU A O 1
ATOM 747 N N . PHE A 1 96 ? 5.125 -9.391 5.332 1 98 96 PHE A N 1
ATOM 748 C CA . PHE A 1 96 ? 6.344 -10.188 5.32 1 98 96 PHE A CA 1
ATOM 749 C C . PHE A 1 96 ? 7.371 -9.594 4.363 1 98 96 PHE A C 1
ATOM 751 O O . PHE A 1 96 ? 8.57 -9.641 4.625 1 98 96 PHE A O 1
ATOM 758 N N . HIS A 1 97 ? 6.902 -9.07 3.266 1 97.38 97 HIS A N 1
ATOM 759 C CA . HIS A 1 97 ? 7.781 -8.422 2.299 1 97.38 97 HIS A CA 1
ATOM 760 C C . HIS A 1 97 ? 8.578 -7.301 2.949 1 97.38 97 HIS A C 1
ATOM 762 O O . HIS A 1 97 ? 9.773 -7.141 2.68 1 97.38 97 HIS A O 1
ATOM 768 N N . GLU A 1 98 ? 7.926 -6.555 3.711 1 95.56 98 GLU A N 1
ATOM 769 C CA . GLU A 1 98 ? 8.602 -5.457 4.398 1 95.56 98 GLU A CA 1
ATOM 770 C C . GLU A 1 98 ? 9.695 -5.98 5.332 1 95.56 98 GLU A C 1
ATOM 772 O O . GLU A 1 98 ? 10.789 -5.426 5.387 1 95.56 98 GLU A O 1
ATOM 777 N N . ARG A 1 99 ? 9.422 -7.07 6.09 1 95.31 99 ARG A N 1
ATOM 778 C CA . ARG A 1 99 ? 10.398 -7.691 6.977 1 95.31 99 ARG A CA 1
ATOM 779 C C . ARG A 1 99 ? 11.602 -8.203 6.191 1 95.31 99 ARG A C 1
ATOM 781 O O . ARG A 1 99 ? 12.75 -7.996 6.598 1 95.31 99 ARG A O 1
ATOM 788 N N . LEU A 1 100 ? 11.289 -8.758 5.102 1 96.94 100 LEU A N 1
ATOM 789 C CA . LEU A 1 100 ? 12.312 -9.375 4.262 1 96.94 100 LEU A CA 1
ATOM 790 C C . LEU A 1 100 ? 13.172 -8.312 3.584 1 96.94 100 LEU A C 1
ATOM 792 O O . LEU A 1 100 ? 14.398 -8.438 3.543 1 96.94 100 LEU A O 1
ATOM 796 N N . SER A 1 101 ? 12.547 -7.281 3.082 1 94.62 101 SER A N 1
ATOM 797 C CA . SER A 1 101 ? 13.234 -6.234 2.328 1 94.62 101 SER A CA 1
ATOM 798 C C . SER A 1 101 ? 14.281 -5.535 3.184 1 94.62 101 SER A C 1
ATOM 800 O O . SER A 1 101 ? 15.344 -5.145 2.684 1 94.62 101 SER A O 1
ATOM 802 N N . SER A 1 102 ? 14.016 -5.414 4.426 1 89.81 102 SER A N 1
ATOM 803 C CA . SER A 1 102 ? 14.945 -4.746 5.332 1 89.81 102 SER A CA 1
ATOM 804 C C . SER A 1 102 ? 16.219 -5.559 5.523 1 89.81 102 SER A C 1
ATOM 806 O O . SER A 1 102 ? 17.234 -5.035 5.988 1 89.81 102 SER A O 1
ATOM 808 N N . LYS A 1 103 ? 16.188 -6.812 5.102 1 92.81 103 LYS A N 1
ATOM 809 C CA . LYS A 1 103 ? 17.312 -7.719 5.328 1 92.81 103 LYS A CA 1
ATOM 810 C C . LYS A 1 103 ? 18.016 -8.047 4.023 1 92.81 103 LYS A C 1
ATOM 812 O O . LYS A 1 103 ? 19.062 -8.711 4.027 1 92.81 103 LYS A O 1
ATOM 817 N N . CYS A 1 104 ? 17.422 -7.629 2.922 1 91.81 104 CYS A N 1
ATOM 818 C CA . CYS A 1 104 ? 17.969 -7.918 1.599 1 91.81 104 CYS A CA 1
ATOM 819 C C . CYS A 1 104 ? 18.469 -6.648 0.923 1 91.81 104 CYS A C 1
ATOM 821 O O . CYS A 1 104 ? 17.984 -6.285 -0.154 1 91.81 104 CYS A O 1
ATOM 823 N N . ARG A 1 105 ? 19.469 -6.016 1.414 1 87.06 105 ARG A N 1
ATOM 824 C CA . ARG A 1 105 ? 19.953 -4.75 0.868 1 87.06 105 ARG A CA 1
ATOM 825 C C . ARG A 1 105 ? 21.375 -4.883 0.339 1 87.06 105 ARG A C 1
ATOM 827 O O . ARG A 1 105 ? 21.938 -3.92 -0.181 1 87.06 105 ARG A O 1
ATOM 834 N N . GLY A 1 106 ? 21.875 -6.059 0.404 1 88.69 106 GLY A N 1
ATOM 835 C CA . GLY A 1 106 ? 23.266 -6.25 0.02 1 88.69 106 GLY A CA 1
ATOM 836 C C . GLY A 1 106 ? 23.438 -6.43 -1.476 1 88.69 106 GLY A C 1
ATOM 837 O O . GLY A 1 106 ? 22.484 -6.379 -2.238 1 88.69 106 GLY A O 1
ATOM 838 N N . LYS A 1 107 ? 24.641 -6.555 -1.804 1 93.25 107 LYS A N 1
ATOM 839 C CA . LYS A 1 107 ? 25.016 -6.75 -3.199 1 93.25 107 LYS A CA 1
ATOM 840 C C . LYS A 1 107 ? 24.516 -8.086 -3.727 1 93.25 107 LYS A C 1
ATOM 842 O O . LYS A 1 107 ? 24.438 -9.062 -2.977 1 93.25 107 LYS A O 1
ATOM 847 N N . ILE A 1 108 ? 24.234 -8.078 -5.004 1 94.88 108 ILE A N 1
ATOM 848 C CA . ILE A 1 108 ? 23.766 -9.281 -5.676 1 94.88 108 ILE A CA 1
ATOM 849 C C . ILE A 1 108 ? 24.969 -10.094 -6.172 1 94.88 108 ILE A C 1
ATOM 851 O O . ILE A 1 108 ? 25.938 -9.523 -6.664 1 94.88 108 ILE A O 1
ATOM 855 N N . GLU A 1 109 ? 24.859 -11.328 -6.031 1 91.88 109 GLU A N 1
ATOM 856 C CA . GLU A 1 109 ? 25.875 -12.227 -6.582 1 91.88 109 GLU A CA 1
ATOM 857 C C . GLU A 1 109 ? 25.25 -13.562 -6.98 1 91.88 109 GLU A C 1
ATOM 859 O O . GLU A 1 109 ? 24.125 -13.867 -6.613 1 91.88 109 GLU A O 1
ATOM 864 N N . ILE A 1 110 ? 25.984 -14.164 -7.832 1 87.88 110 ILE A N 1
ATOM 865 C CA . ILE A 1 110 ? 25.641 -15.547 -8.125 1 87.88 110 ILE A CA 1
ATOM 866 C C . ILE A 1 110 ? 26.5 -16.484 -7.266 1 87.88 110 ILE A C 1
ATOM 868 O O . ILE A 1 110 ? 27.719 -16.359 -7.227 1 87.88 110 ILE A O 1
ATOM 872 N N . CYS A 1 111 ? 25.766 -17.234 -6.484 1 82.69 111 CYS A N 1
ATOM 873 C CA . CYS A 1 111 ? 26.438 -18.109 -5.531 1 82.69 111 CYS A CA 1
ATOM 874 C C . CYS A 1 111 ? 25.969 -19.547 -5.68 1 82.69 111 CYS A C 1
ATOM 876 O O . CYS A 1 111 ? 24.766 -19.812 -5.609 1 82.69 111 CYS A O 1
ATOM 878 N N . ASP A 1 112 ? 26.906 -20.422 -5.734 1 81 112 ASP A N 1
ATOM 879 C CA . ASP A 1 112 ? 26.578 -21.844 -5.926 1 81 112 ASP A CA 1
ATOM 880 C C . ASP A 1 112 ? 26.016 -22.453 -4.645 1 81 112 ASP A C 1
ATOM 882 O O . ASP A 1 112 ? 25.109 -23.281 -4.695 1 81 112 ASP A O 1
ATOM 886 N N . THR A 1 113 ? 26.594 -22 -3.539 1 85.25 113 THR A N 1
ATOM 887 C CA . THR A 1 113 ? 26.188 -22.578 -2.26 1 85.25 113 THR A CA 1
ATOM 888 C C . THR A 1 113 ? 25.828 -21.469 -1.271 1 85.25 113 THR A C 1
ATOM 890 O O . THR A 1 113 ? 26.625 -21.125 -0.399 1 85.25 113 THR A O 1
ATOM 893 N N . PRO A 1 114 ? 24.594 -21.047 -1.403 1 90.31 114 PRO A N 1
ATOM 894 C CA . PRO A 1 114 ? 24.188 -20 -0.458 1 90.31 114 PRO A CA 1
ATOM 895 C C . PRO A 1 114 ? 24.125 -20.5 0.983 1 90.31 114 PRO A C 1
ATOM 897 O O . PRO A 1 114 ? 23.953 -21.703 1.215 1 90.31 114 PRO A O 1
ATOM 900 N N . ALA A 1 115 ? 24.25 -19.531 1.892 1 91.56 115 ALA A N 1
ATOM 901 C CA . ALA A 1 115 ? 24.156 -19.875 3.309 1 91.56 115 ALA A CA 1
ATOM 902 C C . ALA A 1 115 ? 22.75 -20.328 3.676 1 91.56 115 ALA A C 1
ATOM 904 O O . ALA A 1 115 ? 22.562 -21.234 4.5 1 91.56 115 ALA A O 1
ATOM 905 N N . ILE A 1 116 ? 21.781 -19.688 3.066 1 94.06 116 ILE A N 1
ATOM 906 C CA . ILE A 1 116 ? 20.375 -20 3.301 1 94.06 116 ILE A CA 1
ATOM 907 C C . ILE A 1 116 ? 19.594 -19.875 1.998 1 94.06 116 ILE A C 1
ATOM 909 O O . ILE A 1 116 ? 19.859 -18.969 1.196 1 94.06 116 ILE A O 1
ATOM 913 N N . ILE A 1 117 ? 18.641 -20.797 1.773 1 95.31 117 ILE A N 1
ATOM 914 C CA . ILE A 1 117 ? 17.672 -20.688 0.691 1 95.31 117 ILE A CA 1
ATOM 915 C C . ILE A 1 117 ? 16.281 -20.391 1.267 1 95.31 117 ILE A C 1
ATOM 917 O O . ILE A 1 117 ? 15.805 -21.125 2.135 1 95.31 117 ILE A O 1
ATOM 921 N N . LEU A 1 118 ? 15.711 -19.312 0.884 1 96.88 118 LEU A N 1
ATOM 922 C CA . LEU A 1 118 ? 14.359 -18.938 1.286 1 96.88 118 LEU A CA 1
ATOM 923 C C . LEU A 1 118 ? 13.367 -19.203 0.161 1 96.88 118 LEU A C 1
ATOM 925 O O . LEU A 1 118 ? 13.469 -18.625 -0.918 1 96.88 118 LEU A O 1
ATOM 929 N N . MET A 1 119 ? 12.43 -20.125 0.401 1 96.44 119 MET A N 1
ATOM 930 C CA . MET A 1 119 ? 11.383 -20.453 -0.561 1 96.44 119 MET A CA 1
ATOM 931 C C . MET A 1 119 ? 10.039 -19.891 -0.118 1 96.44 119 MET A C 1
ATOM 933 O O . MET A 1 119 ? 9.531 -20.25 0.952 1 96.44 119 MET A O 1
ATOM 937 N N . LEU A 1 120 ? 9.469 -19.062 -0.957 1 96.88 120 LEU A N 1
ATOM 938 C CA . LEU A 1 120 ? 8.195 -18.438 -0.628 1 96.88 120 LEU A CA 1
ATOM 939 C C . LEU A 1 120 ? 7.098 -18.906 -1.571 1 96.88 120 LEU A C 1
ATOM 941 O O . LEU A 1 120 ? 7.297 -18.953 -2.787 1 96.88 120 LEU A O 1
ATOM 945 N N . ASP A 1 121 ? 5.957 -19.234 -1.095 1 93.56 121 ASP A N 1
ATOM 946 C CA . ASP A 1 121 ? 4.852 -19.75 -1.896 1 93.56 121 ASP A CA 1
ATOM 947 C C . ASP A 1 121 ? 4.273 -18.656 -2.799 1 93.56 121 ASP A C 1
ATOM 949 O O . ASP A 1 121 ? 3.762 -18.953 -3.881 1 93.56 121 ASP A O 1
ATOM 953 N N . ARG A 1 122 ? 4.395 -17.391 -2.467 1 95.88 122 ARG A N 1
ATOM 954 C CA . ARG A 1 122 ? 3.861 -16.359 -3.352 1 95.88 122 ARG A CA 1
ATOM 955 C C . ARG A 1 122 ? 4.574 -15.023 -3.133 1 95.88 122 ARG A C 1
ATOM 957 O O . ARG A 1 122 ? 4.965 -14.703 -2.01 1 95.88 122 ARG A O 1
ATOM 964 N N . HIS A 1 123 ? 4.77 -14.367 -4.25 1 97.75 123 HIS A N 1
ATOM 965 C CA . HIS A 1 123 ? 5.172 -12.961 -4.258 1 97.75 123 HIS A CA 1
ATOM 966 C C . HIS A 1 123 ? 3.963 -12.039 -4.117 1 97.75 123 HIS A C 1
ATOM 968 O O . HIS A 1 123 ? 2.857 -12.391 -4.535 1 97.75 123 HIS A O 1
ATOM 974 N N . PRO A 1 124 ? 4.102 -10.82 -3.586 1 97.94 124 PRO A N 1
ATOM 975 C CA . PRO A 1 124 ? 2.984 -9.875 -3.496 1 97.94 124 PRO A CA 1
ATOM 976 C C . PRO A 1 124 ? 2.312 -9.625 -4.844 1 97.94 124 PRO A C 1
ATOM 978 O O . PRO A 1 124 ? 1.139 -9.25 -4.891 1 97.94 124 PRO A O 1
ATOM 981 N N . VAL A 1 125 ? 2.977 -9.844 -5.953 1 98.31 125 VAL A N 1
ATOM 982 C CA . VAL A 1 125 ? 2.451 -9.594 -7.293 1 98.31 125 VAL A CA 1
ATOM 983 C C . VAL A 1 125 ? 1.211 -10.453 -7.527 1 98.31 125 VAL A C 1
ATOM 985 O O . VAL A 1 125 ? 0.315 -10.07 -8.281 1 98.31 125 VAL A O 1
ATOM 988 N N . ALA A 1 126 ? 1.113 -11.578 -6.855 1 97.81 126 ALA A N 1
ATOM 989 C CA . ALA A 1 126 ? -0.033 -12.469 -7.004 1 97.81 126 ALA A CA 1
ATOM 990 C C . ALA A 1 126 ? -1.319 -11.789 -6.535 1 97.81 126 ALA A C 1
ATOM 992 O O . ALA A 1 126 ? -2.293 -11.711 -7.289 1 97.81 126 ALA A O 1
ATOM 993 N N . ALA A 1 127 ? -1.23 -11.25 -5.32 1 97.56 127 ALA A N 1
ATOM 994 C CA . ALA A 1 127 ? -2.428 -10.688 -4.699 1 97.56 127 ALA A CA 1
ATOM 995 C C . ALA A 1 127 ? -2.707 -9.281 -5.215 1 97.56 127 ALA A C 1
ATOM 997 O O . ALA A 1 127 ? -3.844 -8.805 -5.16 1 97.56 127 ALA A O 1
ATOM 998 N N . ILE A 1 128 ? -1.735 -8.617 -5.746 1 98.12 128 ILE A N 1
ATOM 999 C CA . ILE A 1 128 ? -1.875 -7.207 -6.082 1 98.12 128 ILE A CA 1
ATOM 1000 C C . ILE A 1 128 ? -2.117 -7.055 -7.582 1 98.12 128 ILE A C 1
ATOM 1002 O O . ILE A 1 128 ? -2.779 -6.109 -8.016 1 98.12 128 ILE A O 1
ATOM 1006 N N . LEU A 1 129 ? -1.642 -8.008 -8.336 1 98.31 129 LEU A N 1
ATOM 1007 C CA . LEU A 1 129 ? -1.678 -7.828 -9.789 1 98.31 129 LEU A CA 1
ATOM 1008 C C . LEU A 1 129 ? -2.367 -9.008 -10.461 1 98.31 129 LEU A C 1
ATOM 1010 O O . LEU A 1 129 ? -3.416 -8.844 -11.086 1 98.31 129 LEU A O 1
ATOM 1014 N N . CYS A 1 130 ? -1.929 -10.219 -10.25 1 98.12 130 CYS A N 1
ATOM 1015 C CA . CYS A 1 130 ? -2.355 -11.375 -11.039 1 98.12 130 CYS A CA 1
ATOM 1016 C C . CYS A 1 130 ? -3.818 -11.703 -10.766 1 98.12 130 CYS A C 1
ATOM 1018 O O . CYS A 1 130 ? -4.621 -11.805 -11.695 1 98.12 130 CYS A O 1
ATOM 1020 N N . PHE A 1 131 ? -4.184 -11.844 -9.5 1 97.31 131 PHE A N 1
ATOM 1021 C CA . PHE A 1 131 ? -5.559 -12.219 -9.188 1 97.31 131 PHE A CA 1
ATOM 1022 C C . PHE A 1 131 ? -6.516 -11.07 -9.492 1 97.31 131 PHE A C 1
ATOM 1024 O O . PHE A 1 131 ? -7.57 -11.281 -10.094 1 97.31 131 PHE A O 1
ATOM 1031 N N . PRO A 1 132 ? -6.156 -9.852 -9.219 1 97.75 132 PRO A N 1
ATOM 1032 C CA . PRO A 1 132 ? -7.039 -8.75 -9.594 1 97.75 132 PRO A CA 1
ATOM 1033 C C . PRO A 1 132 ? -7.234 -8.641 -11.109 1 97.75 132 PRO A C 1
ATOM 1035 O O . PRO A 1 132 ? -8.352 -8.406 -11.57 1 97.75 132 PRO A O 1
ATOM 1038 N N . ILE A 1 133 ? -6.184 -8.805 -11.891 1 98.12 133 ILE A N 1
ATOM 1039 C CA . ILE A 1 133 ? -6.316 -8.758 -13.344 1 98.12 133 ILE A CA 1
ATOM 1040 C C . ILE A 1 133 ? -7.242 -9.875 -13.812 1 98.12 133 ILE A C 1
ATOM 1042 O O . ILE A 1 133 ? -8.102 -9.664 -14.672 1 98.12 133 ILE A O 1
ATOM 1046 N N . THR A 1 134 ? -7.031 -11.047 -13.258 1 96.88 134 THR A N 1
ATOM 1047 C CA . THR A 1 134 ? -7.879 -12.18 -13.617 1 96.88 134 THR A CA 1
ATOM 1048 C C . THR A 1 134 ? -9.344 -11.867 -13.344 1 96.88 134 THR A C 1
ATOM 1050 O O . THR A 1 134 ? -10.203 -12.07 -14.203 1 96.88 134 THR A O 1
ATOM 1053 N N . ARG A 1 135 ? -9.617 -11.344 -12.18 1 95.75 135 ARG A N 1
ATOM 1054 C CA . ARG A 1 135 ? -10.992 -11 -11.812 1 95.75 135 ARG A CA 1
ATOM 1055 C C . ARG A 1 135 ? -11.539 -9.898 -12.703 1 95.75 135 ARG A C 1
ATOM 1057 O O . ARG A 1 135 ? -12.719 -9.898 -13.055 1 95.75 135 ARG A O 1
ATOM 1064 N N . TYR A 1 136 ? -10.734 -8.969 -13.117 1 96.75 136 TYR A N 1
ATOM 1065 C CA . TYR A 1 136 ? -11.156 -7.922 -14.047 1 96.75 136 TYR A CA 1
ATOM 1066 C C . TYR A 1 136 ? -11.555 -8.516 -15.391 1 96.75 136 TYR A C 1
ATOM 1068 O O . TYR A 1 136 ? -12.602 -8.164 -15.945 1 96.75 136 TYR A O 1
ATOM 1076 N N . LEU A 1 137 ? -10.742 -9.398 -15.836 1 95.94 137 LEU A N 1
ATOM 1077 C CA . LEU A 1 137 ? -10.984 -10.008 -17.141 1 95.94 137 LEU A CA 1
ATOM 1078 C C . LEU A 1 137 ? -12.242 -10.875 -17.109 1 95.94 137 LEU A C 1
ATOM 1080 O O . LEU A 1 137 ? -12.898 -11.055 -18.141 1 95.94 137 LEU A O 1
ATOM 1084 N N . LEU A 1 138 ? -12.609 -11.344 -15.938 1 93.06 138 LEU A N 1
ATOM 1085 C CA . LEU A 1 138 ? -13.805 -12.164 -15.781 1 93.06 138 LEU A CA 1
ATOM 1086 C C . LEU A 1 138 ? -15.031 -11.297 -15.5 1 93.06 138 LEU A C 1
ATOM 1088 O O . LEU A 1 138 ? -16.141 -11.812 -15.336 1 93.06 138 LEU A O 1
ATOM 1092 N N . GLY A 1 139 ? -14.836 -9.969 -15.383 1 92.25 139 GLY A N 1
ATOM 1093 C CA . GLY A 1 139 ? -15.945 -9.055 -15.156 1 92.25 139 GLY A CA 1
ATOM 1094 C C . GLY A 1 139 ? -16.328 -8.93 -13.695 1 92.25 139 GLY A C 1
ATOM 1095 O O . GLY A 1 139 ? -17.422 -8.469 -13.375 1 92.25 139 GLY A O 1
ATOM 1096 N N . GLU A 1 140 ? -15.43 -9.312 -12.781 1 93.75 140 GLU A N 1
ATOM 1097 C CA . GLU A 1 140 ? -15.727 -9.336 -11.352 1 93.75 140 GLU A CA 1
ATOM 1098 C C . GLU A 1 140 ? -15.039 -8.188 -10.625 1 93.75 140 GLU A C 1
ATOM 1100 O O . GLU A 1 140 ? -15.219 -8.008 -9.422 1 93.75 140 GLU A O 1
ATOM 1105 N N . TYR A 1 141 ? -14.312 -7.457 -11.32 1 93.88 141 TYR A N 1
ATOM 1106 C CA . TYR A 1 141 ? -13.477 -6.398 -10.766 1 93.88 141 TYR A CA 1
ATOM 1107 C C . TYR A 1 141 ? -13.406 -5.207 -11.711 1 93.88 141 TYR A C 1
ATOM 1109 O O . TYR A 1 141 ? -13.25 -5.379 -12.922 1 93.88 141 TYR A O 1
ATOM 1117 N N . SER A 1 142 ? -13.617 -4.008 -11.219 1 94.5 142 SER A N 1
ATOM 1118 C CA . SER A 1 142 ? -13.609 -2.857 -12.109 1 94.5 142 SER A CA 1
ATOM 1119 C C . SER A 1 142 ? -12.18 -2.42 -12.43 1 94.5 142 SER A C 1
ATOM 1121 O O . SER A 1 142 ? -11.25 -2.713 -11.68 1 94.5 142 SER A O 1
ATOM 1123 N N . LEU A 1 143 ? -12.008 -1.737 -13.516 1 94.94 143 LEU A N 1
ATOM 1124 C CA . LEU A 1 143 ? -10.719 -1.204 -13.938 1 94.94 143 LEU A CA 1
ATOM 1125 C C . LEU A 1 143 ? -10.172 -0.227 -12.898 1 94.94 143 LEU A C 1
ATOM 1127 O O . LEU A 1 143 ? -8.969 -0.229 -12.609 1 94.94 143 LEU A O 1
ATOM 1131 N N . GLU A 1 144 ? -11.047 0.551 -12.281 1 93.88 144 GLU A N 1
ATOM 1132 C CA . GLU A 1 144 ? -10.656 1.526 -11.266 1 93.88 144 GLU A CA 1
ATOM 1133 C C . GLU A 1 144 ? -10.039 0.841 -10.055 1 93.88 144 GLU A C 1
ATOM 1135 O O . GLU A 1 144 ? -9.023 1.294 -9.523 1 93.88 144 GLU A O 1
ATOM 1140 N N . MET A 1 145 ? -10.672 -0.219 -9.703 1 95.75 145 MET A N 1
ATOM 1141 C CA . MET A 1 145 ? -10.172 -0.957 -8.547 1 95.75 145 MET A CA 1
ATOM 1142 C C . MET A 1 145 ? -8.852 -1.649 -8.867 1 95.75 145 MET A C 1
ATOM 1144 O O . MET A 1 145 ? -7.977 -1.754 -8.008 1 95.75 145 MET A O 1
ATOM 1148 N N . LEU A 1 146 ? -8.773 -2.1 -10.07 1 97.19 146 LEU A N 1
ATOM 1149 C CA . LEU A 1 146 ? -7.527 -2.73 -10.508 1 97.19 146 LEU A CA 1
ATOM 1150 C C . LEU A 1 146 ? -6.375 -1.735 -10.477 1 97.19 146 LEU A C 1
ATOM 1152 O O . LEU A 1 146 ? -5.297 -2.041 -9.953 1 97.19 146 LEU A O 1
ATOM 1156 N N . ILE A 1 147 ? -6.57 -0.551 -10.977 1 96.69 147 ILE A N 1
ATOM 1157 C CA . ILE A 1 147 ? -5.566 0.507 -10.977 1 96.69 147 ILE A CA 1
ATOM 1158 C C . ILE A 1 147 ? -5.18 0.853 -9.539 1 96.69 147 ILE A C 1
ATOM 1160 O O . ILE A 1 147 ? -3.994 0.989 -9.227 1 96.69 147 ILE A O 1
ATOM 1164 N N . SER A 1 148 ? -6.164 0.94 -8.688 1 96.56 148 SER A N 1
ATOM 1165 C CA . SER A 1 148 ? -5.922 1.211 -7.277 1 96.56 148 SER A CA 1
ATOM 1166 C C . SER A 1 148 ? -5.023 0.145 -6.656 1 96.56 148 SER A C 1
ATOM 1168 O O . SER A 1 148 ? -4.141 0.458 -5.855 1 96.56 148 SER A O 1
ATOM 1170 N N . SER A 1 149 ? -5.234 -1.071 -7.027 1 97.38 149 SER A N 1
ATOM 1171 C CA . SER A 1 149 ? -4.441 -2.18 -6.508 1 97.38 149 SER A CA 1
ATOM 1172 C C . SER A 1 149 ? -2.986 -2.074 -6.949 1 97.38 149 SER A C 1
ATOM 1174 O O . SER A 1 149 ? -2.07 -2.275 -6.145 1 97.38 149 SER A O 1
ATOM 1176 N N . ILE A 1 150 ? -2.762 -1.701 -8.148 1 97.81 150 ILE A N 1
ATOM 1177 C CA . ILE A 1 150 ? -1.434 -1.687 -8.75 1 97.81 150 ILE A CA 1
ATOM 1178 C C . ILE A 1 150 ? -0.563 -0.64 -8.062 1 97.81 150 ILE A C 1
ATOM 1180 O O . ILE A 1 150 ? 0.641 -0.84 -7.887 1 97.81 150 ILE A O 1
ATOM 1184 N N . ILE A 1 151 ? -1.171 0.427 -7.578 1 97.56 151 ILE A N 1
ATOM 1185 C CA . ILE A 1 151 ? -0.461 1.517 -6.914 1 97.56 151 ILE A CA 1
ATOM 1186 C C . ILE A 1 151 ? 0.238 0.991 -5.664 1 97.56 151 ILE A C 1
ATOM 1188 O O . ILE A 1 151 ? 1.253 1.544 -5.234 1 97.56 151 ILE A O 1
ATOM 1192 N N . ARG A 1 152 ? -0.195 -0.14 -5.176 1 96.94 152 ARG A N 1
ATOM 1193 C CA . ARG A 1 152 ? 0.245 -0.608 -3.863 1 96.94 152 ARG A CA 1
ATOM 1194 C C . ARG A 1 152 ? 1.301 -1.7 -3.998 1 96.94 152 ARG A C 1
ATOM 1196 O O . ARG A 1 152 ? 1.775 -2.238 -2.996 1 96.94 152 ARG A O 1
ATOM 1203 N N . LEU A 1 153 ? 1.685 -2.045 -5.199 1 97.38 153 LEU A N 1
ATOM 1204 C CA . LEU A 1 153 ? 2.762 -3.014 -5.367 1 97.38 153 LEU A CA 1
ATOM 1205 C C . LEU A 1 153 ? 4.078 -2.465 -4.82 1 97.38 153 LEU A C 1
ATOM 1207 O O . LEU A 1 153 ? 4.5 -1.371 -5.199 1 97.38 153 LEU A O 1
ATOM 1211 N N . PRO A 1 154 ? 4.691 -3.199 -3.951 1 95.75 154 PRO A N 1
ATOM 1212 C CA . PRO A 1 154 ? 5.93 -2.68 -3.369 1 95.75 154 PRO A CA 1
ATOM 1213 C C . PRO A 1 154 ? 7.133 -2.848 -4.293 1 95.75 154 PRO A C 1
ATOM 1215 O O . PRO A 1 154 ? 7.109 -3.688 -5.195 1 95.75 154 PRO A O 1
ATOM 1218 N N . LEU A 1 155 ? 8.102 -2 -4.02 1 92.88 155 LEU A N 1
ATOM 1219 C CA . LEU A 1 155 ? 9.383 -2.182 -4.68 1 92.88 155 LEU A CA 1
ATOM 1220 C C . LEU A 1 155 ? 10.062 -3.469 -4.215 1 92.88 155 LEU A C 1
ATOM 1222 O O . LEU A 1 155 ? 10.008 -3.807 -3.029 1 92.88 155 LEU A O 1
ATOM 1226 N N . GLU A 1 156 ? 10.672 -4.082 -5.141 1 93.62 156 GLU A N 1
ATOM 1227 C CA . GLU A 1 156 ? 11.375 -5.324 -4.832 1 93.62 156 GLU A CA 1
ATOM 1228 C C . GLU A 1 156 ? 12.828 -5.062 -4.469 1 93.62 156 GLU A C 1
ATOM 1230 O O . GLU A 1 156 ? 13.508 -4.27 -5.125 1 93.62 156 GLU A O 1
ATOM 1235 N N . SER A 1 157 ? 13.258 -5.703 -3.377 1 94.69 157 SER A N 1
ATOM 1236 C CA . SER A 1 157 ? 14.672 -5.641 -3.02 1 94.69 157 SER A CA 1
ATOM 1237 C C . SER A 1 157 ? 15.523 -6.457 -3.986 1 94.69 157 SER A C 1
ATOM 1239 O O . SER A 1 157 ? 15.023 -7.379 -4.637 1 94.69 157 SER A O 1
ATOM 1241 N N . PRO A 1 158 ? 16.734 -6.16 -4.016 1 94.69 158 PRO A N 1
ATOM 1242 C CA . PRO A 1 158 ? 17.609 -6.875 -4.953 1 94.69 158 PRO A CA 1
ATOM 1243 C C . PRO A 1 158 ? 17.641 -8.383 -4.703 1 94.69 158 PRO A C 1
ATOM 1245 O O . PRO A 1 158 ? 17.5 -8.82 -3.561 1 94.69 158 PRO A O 1
ATOM 1248 N N . GLY A 1 159 ? 17.812 -9.094 -5.758 1 96.56 159 GLY A N 1
ATOM 1249 C CA . GLY A 1 159 ? 18.062 -10.523 -5.652 1 96.56 159 GLY A CA 1
ATOM 1250 C C . GLY A 1 159 ? 16.797 -11.359 -5.676 1 96.56 159 GLY A C 1
ATOM 1251 O O . GLY A 1 159 ? 16.797 -12.5 -5.207 1 96.56 159 GLY A O 1
ATOM 1252 N N . CYS A 1 160 ? 15.758 -10.82 -6.172 1 97.44 160 CYS A N 1
ATOM 1253 C CA . CYS A 1 160 ? 14.492 -11.539 -6.23 1 97.44 160 CYS A CA 1
ATOM 1254 C C . CYS A 1 160 ? 14.477 -12.516 -7.398 1 97.44 160 CYS A C 1
ATOM 1256 O O . CYS A 1 160 ? 14.812 -12.156 -8.523 1 97.44 160 CYS A O 1
ATOM 1258 N N . ASN A 1 161 ? 14.148 -13.797 -7.113 1 97.75 161 ASN A N 1
ATOM 1259 C CA . ASN A 1 161 ? 13.875 -14.812 -8.133 1 97.75 161 ASN A CA 1
ATOM 1260 C C . ASN A 1 161 ? 12.414 -15.242 -8.117 1 97.75 161 ASN A C 1
ATOM 1262 O O . ASN A 1 161 ? 11.898 -15.688 -7.09 1 97.75 161 ASN A O 1
ATOM 1266 N N . LEU A 1 162 ? 11.797 -15.117 -9.227 1 97.75 162 LEU A N 1
ATOM 1267 C CA . LEU A 1 162 ? 10.391 -15.477 -9.352 1 97.75 162 LEU A CA 1
ATOM 1268 C C . LEU A 1 162 ? 10.211 -16.641 -10.328 1 97.75 162 LEU A C 1
ATOM 1270 O O . LEU A 1 162 ? 10.445 -16.484 -11.531 1 97.75 162 LEU A O 1
ATOM 1274 N N . THR A 1 163 ? 9.844 -17.75 -9.805 1 96.94 163 THR A N 1
ATOM 1275 C CA . THR A 1 163 ? 9.484 -18.906 -10.617 1 96.94 163 THR A CA 1
ATOM 1276 C C . THR A 1 163 ? 7.969 -19.031 -10.758 1 96.94 163 THR A C 1
ATOM 1278 O O . THR A 1 163 ? 7.273 -19.359 -9.797 1 96.94 163 THR A O 1
ATOM 1281 N N . VAL A 1 164 ? 7.516 -18.781 -11.914 1 96.44 164 VAL A N 1
ATOM 1282 C CA . VAL A 1 164 ? 6.082 -18.859 -12.18 1 96.44 164 VAL A CA 1
ATOM 1283 C C . VAL A 1 164 ? 5.723 -20.234 -12.711 1 96.44 164 VAL A C 1
ATOM 1285 O O . VAL A 1 164 ? 6.102 -20.594 -13.828 1 96.44 164 VAL A O 1
ATOM 1288 N N . THR A 1 165 ? 4.953 -20.953 -11.914 1 94.19 165 THR A N 1
ATOM 1289 C CA . THR A 1 165 ? 4.535 -22.312 -12.289 1 94.19 165 THR A CA 1
ATOM 1290 C C . THR A 1 165 ? 3.197 -22.281 -13.023 1 94.19 165 THR A C 1
ATOM 1292 O O . THR A 1 165 ? 2.252 -21.625 -12.57 1 94.19 165 THR A O 1
ATOM 1295 N N . ILE A 1 166 ? 3.15 -22.938 -14.109 1 90.88 166 ILE A N 1
ATOM 1296 C CA . ILE A 1 166 ? 1.895 -22.984 -14.844 1 90.88 166 ILE A CA 1
ATOM 1297 C C . ILE A 1 166 ? 1.54 -24.438 -15.172 1 90.88 166 ILE A C 1
ATOM 1299 O O . ILE A 1 166 ? 2.418 -25.297 -15.211 1 90.88 166 ILE A O 1
ATOM 1303 N N . LEU A 1 167 ? 0.273 -24.641 -15.312 1 89.38 167 LEU A N 1
ATOM 1304 C CA . LEU A 1 167 ? -0.31 -25.906 -15.75 1 89.38 167 LEU A CA 1
ATOM 1305 C C . LEU A 1 167 ? -1.367 -25.688 -16.828 1 89.38 167 LEU A C 1
ATOM 1307 O O . LEU A 1 167 ? -2.561 -25.609 -16.516 1 89.38 167 LEU A O 1
ATOM 1311 N N . PRO A 1 168 ? -0.917 -25.703 -18.062 1 82.44 168 PRO A N 1
ATOM 1312 C CA . PRO A 1 168 ? -1.812 -25.312 -19.156 1 82.44 168 PRO A CA 1
ATOM 1313 C C . PRO A 1 168 ? -2.926 -26.344 -19.375 1 82.44 168 PRO A C 1
ATOM 1315 O O . PRO A 1 168 ? -3.994 -25.984 -19.891 1 82.44 168 PRO A O 1
ATOM 1318 N N . ASP A 1 169 ? -2.666 -27.578 -19.047 1 84.56 169 ASP A N 1
ATOM 1319 C CA . ASP A 1 169 ? -3.713 -28.578 -19.188 1 84.56 169 ASP A CA 1
ATOM 1320 C C . ASP A 1 169 ? -4.848 -28.344 -18.203 1 84.56 169 ASP A C 1
ATOM 1322 O O . ASP A 1 169 ? -4.727 -28.688 -17.016 1 84.56 169 ASP A O 1
ATOM 1326 N N . GLU A 1 170 ? -5.922 -27.906 -18.703 1 83.38 170 GLU A N 1
ATOM 1327 C CA . GLU A 1 170 ? -7.062 -27.531 -17.875 1 83.38 170 GLU A CA 1
ATOM 1328 C C . GLU A 1 170 ? -7.641 -28.734 -17.141 1 83.38 170 GLU A C 1
ATOM 1330 O O . GLU A 1 170 ? -8.016 -28.625 -15.969 1 83.38 170 GLU A O 1
ATOM 1335 N N . LYS A 1 171 ? -7.75 -29.766 -17.844 1 82.62 171 LYS A N 1
ATOM 1336 C CA . LYS A 1 171 ? -8.32 -30.969 -17.25 1 82.62 171 LYS A CA 1
ATOM 1337 C C . LYS A 1 171 ? -7.492 -31.438 -16.047 1 82.62 171 LYS A C 1
ATOM 1339 O O . LYS A 1 171 ? -8.039 -31.734 -14.992 1 82.62 171 LYS A O 1
ATOM 1344 N N . GLU A 1 172 ? -6.258 -31.453 -16.281 1 84.12 172 GLU A N 1
ATOM 1345 C CA . GLU A 1 172 ? -5.379 -31.828 -15.172 1 84.12 172 GLU A CA 1
ATOM 1346 C C . GLU A 1 172 ? -5.508 -30.844 -14.008 1 84.12 172 GLU A C 1
ATOM 1348 O O . GLU A 1 172 ? -5.551 -31.266 -12.844 1 84.12 172 GLU A O 1
ATOM 1353 N N . HIS A 1 173 ? -5.551 -29.625 -14.32 1 82.75 173 HIS A N 1
ATOM 1354 C CA . HIS A 1 173 ? -5.664 -28.578 -13.312 1 82.75 173 HIS A CA 1
ATOM 1355 C C . HIS A 1 173 ? -6.941 -28.75 -12.492 1 82.75 173 HIS A C 1
ATOM 1357 O O . HIS A 1 173 ? -6.91 -28.672 -11.258 1 82.75 173 HIS A O 1
ATOM 1363 N N . VAL A 1 174 ? -8.047 -28.953 -13.141 1 81.88 174 VAL A N 1
ATOM 1364 C CA . VAL A 1 174 ? -9.336 -29.141 -12.484 1 81.88 174 VAL A CA 1
ATOM 1365 C C . VAL A 1 174 ? -9.281 -30.375 -11.594 1 81.88 174 VAL A C 1
ATOM 1367 O O . VAL A 1 174 ? -9.773 -30.359 -10.461 1 81.88 174 VAL A O 1
ATOM 1370 N N . ASN A 1 175 ? -8.68 -31.391 -12.094 1 80.94 175 ASN A N 1
ATOM 1371 C CA . ASN A 1 175 ? -8.555 -32.625 -11.32 1 80.94 175 ASN A CA 1
ATOM 1372 C C . ASN A 1 175 ? -7.781 -32.375 -10.023 1 80.94 175 ASN A C 1
ATOM 1374 O O . ASN A 1 175 ? -8.148 -32.906 -8.969 1 80.94 175 ASN A O 1
ATOM 1378 N N . ARG A 1 176 ? -6.84 -31.641 -10.078 1 78.81 176 ARG A N 1
ATOM 1379 C CA . ARG A 1 176 ? -6.027 -31.344 -8.898 1 78.81 176 ARG A CA 1
ATOM 1380 C C . ARG A 1 176 ? -6.816 -30.531 -7.883 1 78.81 176 ARG A C 1
ATOM 1382 O O . ARG A 1 176 ? -6.727 -30.766 -6.676 1 78.81 176 ARG A O 1
ATOM 1389 N N . ILE A 1 177 ? -7.574 -29.578 -8.344 1 77.06 177 ILE A N 1
ATOM 1390 C CA . ILE A 1 177 ? -8.391 -28.75 -7.469 1 77.06 177 ILE A CA 1
ATOM 1391 C C . ILE A 1 177 ? -9.445 -29.594 -6.781 1 77.06 177 ILE A C 1
ATOM 1393 O O . ILE A 1 177 ? -9.656 -29.484 -5.57 1 77.06 177 ILE A O 1
ATOM 1397 N N . CYS A 1 178 ? -10.078 -30.422 -7.598 1 75.62 178 CYS A N 1
ATOM 1398 C CA . CYS A 1 178 ? -11.148 -31.266 -7.078 1 75.62 178 CYS A CA 1
ATOM 1399 C C . CYS A 1 178 ? -10.609 -32.281 -6.066 1 75.62 178 CYS A C 1
ATOM 1401 O O . CYS A 1 178 ? -11.305 -32.625 -5.113 1 75.62 178 CYS A O 1
ATOM 1403 N N . SER A 1 179 ? -9.406 -32.562 -6.195 1 74.31 179 SER A N 1
ATOM 1404 C CA . SER A 1 179 ? -8.797 -33.531 -5.293 1 74.31 179 SER A CA 1
ATOM 1405 C C . SER A 1 179 ? -8.43 -32.875 -3.959 1 74.31 179 SER A C 1
ATOM 1407 O O . SER A 1 179 ? -8.281 -33.594 -2.949 1 74.31 179 SER A O 1
ATOM 1409 N N . ARG A 1 180 ? -8.172 -31.562 -3.904 1 67.38 180 ARG A N 1
ATOM 1410 C CA . ARG A 1 180 ? -7.801 -30.844 -2.689 1 67.38 180 ARG A CA 1
ATOM 1411 C C . ARG A 1 180 ? -8.984 -30.719 -1.738 1 67.38 180 ARG A C 1
ATOM 1413 O O . ARG A 1 180 ? -8.805 -30.578 -0.527 1 67.38 180 ARG A O 1
ATOM 1420 N N . ASP A 1 181 ? -10.094 -31.062 -2.037 1 60.22 181 ASP A N 1
ATOM 1421 C CA . ASP A 1 181 ? -11.32 -31.047 -1.247 1 60.22 181 ASP A CA 1
ATOM 1422 C C . ASP A 1 181 ? -11.352 -29.828 -0.312 1 60.22 181 ASP A C 1
ATOM 1424 O O . ASP A 1 181 ? -11.586 -29.984 0.89 1 60.22 181 ASP A O 1
ATOM 1428 N N . ARG A 1 182 ? -10.953 -28.578 -0.683 1 61.97 182 ARG A N 1
ATOM 1429 C CA . ARG A 1 182 ? -11.031 -27.406 0.165 1 61.97 182 ARG A CA 1
ATOM 1430 C C . ARG A 1 182 ? -12.398 -26.734 0.043 1 61.97 182 ARG A C 1
ATOM 1432 O O . ARG A 1 182 ? -12.805 -26.328 -1.048 1 61.97 182 ARG A O 1
ATOM 1439 N N . PRO A 1 183 ? -13.125 -26.688 1.123 1 63.75 183 PRO A N 1
ATOM 1440 C CA . PRO A 1 183 ? -14.453 -26.078 1.082 1 63.75 183 PRO A CA 1
ATOM 1441 C C . PRO A 1 183 ? -14.422 -24.641 0.58 1 63.75 183 PRO A C 1
ATOM 1443 O O . PRO A 1 183 ? -13.547 -23.859 0.963 1 63.75 183 PRO A O 1
ATOM 1446 N N . GLY A 1 184 ? -15.312 -24.344 -0.395 1 61.94 184 GLY A N 1
ATOM 1447 C CA . GLY A 1 184 ? -15.477 -22.984 -0.879 1 61.94 184 GLY A CA 1
ATOM 1448 C C . GLY A 1 184 ? -14.656 -22.688 -2.125 1 61.94 184 GLY A C 1
ATOM 1449 O O . GLY A 1 184 ? -14.797 -21.625 -2.732 1 61.94 184 GLY A O 1
ATOM 1450 N N . GLU A 1 185 ? -13.75 -23.578 -2.377 1 63.94 185 GLU A N 1
ATOM 1451 C CA . GLU A 1 185 ? -13.023 -23.422 -3.633 1 63.94 185 GLU A CA 1
ATOM 1452 C C . GLU A 1 185 ? -13.742 -24.125 -4.777 1 63.94 185 GLU A C 1
ATOM 1454 O O . GLU A 1 185 ? -14.117 -25.297 -4.656 1 63.94 185 GLU A O 1
ATOM 1459 N N . THR A 1 186 ? -14.266 -23.312 -5.719 1 65.56 186 THR A N 1
ATOM 1460 C CA . THR A 1 186 ? -14.93 -23.891 -6.879 1 65.56 186 THR A CA 1
ATOM 1461 C C . THR A 1 186 ? -14.008 -23.875 -8.094 1 65.56 186 THR A C 1
ATOM 1463 O O . THR A 1 186 ? -13.234 -22.938 -8.281 1 65.56 186 THR A O 1
ATOM 1466 N N . ALA A 1 187 ? -14.047 -24.984 -8.703 1 66 187 ALA A N 1
ATOM 1467 C CA . ALA A 1 187 ? -13.281 -25.125 -9.938 1 66 187 ALA A CA 1
ATOM 1468 C C . ALA A 1 187 ? -13.969 -24.406 -11.094 1 66 187 ALA A C 1
ATOM 1470 O O . ALA A 1 187 ? -14.898 -24.938 -11.703 1 66 187 ALA A O 1
ATOM 1471 N N . ASP A 1 188 ? -13.695 -23.156 -11.188 1 81.75 188 ASP A N 1
ATOM 1472 C CA . ASP A 1 188 ? -14.164 -22.406 -12.344 1 81.75 188 ASP A CA 1
ATOM 1473 C C . ASP A 1 188 ? -13.141 -22.438 -13.484 1 81.75 188 ASP A C 1
ATOM 1475 O O . ASP A 1 188 ? -12.094 -21.797 -13.406 1 81.75 188 ASP A O 1
ATOM 1479 N N . ARG A 1 189 ? -13.477 -23.203 -14.531 1 84.19 189 ARG A N 1
ATOM 1480 C CA . ARG A 1 189 ? -12.562 -23.422 -15.648 1 84.19 189 ARG A CA 1
ATOM 1481 C C . ARG A 1 189 ? -12.141 -22.094 -16.266 1 84.19 189 ARG A C 1
ATOM 1483 O O . ARG A 1 189 ? -10.984 -21.922 -16.672 1 84.19 189 ARG A O 1
ATOM 1490 N N . ASN A 1 190 ? -13.078 -21.203 -16.328 1 86.31 190 ASN A N 1
ATOM 1491 C CA . ASN A 1 190 ? -12.742 -19.891 -16.906 1 86.31 190 ASN A CA 1
ATOM 1492 C C . ASN A 1 190 ? -11.727 -19.141 -16.047 1 86.31 190 ASN A C 1
ATOM 1494 O O . ASN A 1 190 ? -10.812 -18.516 -16.578 1 86.31 190 ASN A O 1
ATOM 1498 N N . MET A 1 191 ? -11.922 -19.281 -14.805 1 89.5 191 MET A N 1
ATOM 1499 C CA . MET A 1 191 ? -10.977 -18.672 -13.875 1 89.5 191 MET A CA 1
ATOM 1500 C C . MET A 1 191 ? -9.594 -19.281 -14.023 1 89.5 191 MET A C 1
ATOM 1502 O O . MET A 1 191 ? -8.594 -18.562 -14.086 1 89.5 191 MET A O 1
ATOM 1506 N N . LEU A 1 192 ? -9.523 -20.547 -14.078 1 89.19 192 LEU A N 1
ATOM 1507 C CA . LEU A 1 192 ? -8.242 -21.25 -14.164 1 89.19 192 LEU A CA 1
ATOM 1508 C C . LEU A 1 192 ? -7.531 -20.922 -15.469 1 89.19 192 LEU A C 1
ATOM 1510 O O . LEU A 1 192 ? -6.328 -20.656 -15.477 1 89.19 192 LEU A O 1
ATOM 1514 N N . ARG A 1 193 ? -8.273 -20.906 -16.562 1 89.31 193 ARG A N 1
ATOM 1515 C CA . ARG A 1 193 ? -7.715 -20.578 -17.859 1 89.31 193 ARG A CA 1
ATOM 1516 C C . ARG A 1 193 ? -7.18 -19.141 -17.891 1 89.31 193 ARG A C 1
ATOM 1518 O O . ARG A 1 193 ? -6.078 -18.906 -18.375 1 89.31 193 ARG A O 1
ATOM 1525 N N . THR A 1 194 ? -7.996 -18.281 -17.406 1 92.88 194 THR A N 1
ATOM 1526 C CA . THR A 1 194 ? -7.617 -16.875 -17.375 1 92.88 194 THR A CA 1
ATOM 1527 C C . THR A 1 194 ? -6.398 -16.656 -16.484 1 92.88 194 THR A C 1
ATOM 1529 O O . THR A 1 194 ? -5.48 -15.914 -16.844 1 92.88 194 THR A O 1
ATOM 1532 N N . LEU A 1 195 ? -6.383 -17.328 -15.344 1 93.5 195 LEU A N 1
ATOM 1533 C CA . LEU A 1 195 ? -5.277 -17.203 -14.398 1 93.5 195 LEU A CA 1
ATOM 1534 C C . LEU A 1 195 ? -3.98 -17.719 -15.008 1 93.5 195 LEU A C 1
ATOM 1536 O O . LEU A 1 195 ? -2.922 -17.125 -14.844 1 93.5 195 LEU A O 1
ATOM 1540 N N . ASN A 1 196 ? -4.047 -18.812 -15.711 1 91.81 196 ASN A N 1
ATOM 1541 C CA . ASN A 1 196 ? -2.873 -19.344 -16.406 1 91.81 196 ASN A CA 1
ATOM 1542 C C . ASN A 1 196 ? -2.332 -18.344 -17.422 1 91.81 196 ASN A C 1
ATOM 1544 O O . ASN A 1 196 ? -1.122 -18.125 -17.5 1 91.81 196 ASN A O 1
ATOM 1548 N N . ALA A 1 197 ? -3.223 -17.75 -18.156 1 93.38 197 ALA A N 1
ATOM 1549 C CA . ALA A 1 197 ? -2.824 -16.781 -19.156 1 93.38 197 ALA A CA 1
ATOM 1550 C C . ALA A 1 197 ? -2.195 -15.547 -18.5 1 93.38 197 ALA A C 1
ATOM 1552 O O . ALA A 1 197 ? -1.197 -15.016 -18.984 1 93.38 197 ALA A O 1
ATOM 1553 N N . VAL A 1 198 ? -2.736 -15.133 -17.422 1 96.44 198 VAL A N 1
ATOM 1554 C CA . VAL A 1 198 ? -2.256 -13.945 -16.719 1 96.44 198 VAL A CA 1
ATOM 1555 C C . VAL A 1 198 ? -0.851 -14.203 -16.172 1 96.44 198 VAL A C 1
ATOM 1557 O O . VAL A 1 198 ? 0.044 -13.367 -16.344 1 96.44 198 VAL A O 1
ATOM 1560 N N . TYR A 1 199 ? -0.625 -15.352 -15.594 1 96 199 TYR A N 1
ATOM 1561 C CA . TYR A 1 199 ? 0.689 -15.664 -15.039 1 96 199 TYR A CA 1
ATOM 1562 C C . TYR A 1 199 ? 1.729 -15.789 -16.156 1 96 199 TYR A C 1
ATOM 1564 O O . TYR A 1 199 ? 2.863 -15.328 -16 1 96 199 TYR A O 1
ATOM 1572 N N . ALA A 1 200 ? 1.328 -16.406 -17.188 1 93.88 200 ALA A N 1
ATOM 1573 C CA . ALA A 1 200 ? 2.25 -16.469 -18.312 1 93.88 200 ALA A CA 1
ATOM 1574 C C . ALA A 1 200 ? 2.594 -15.07 -18.812 1 93.88 200 ALA A C 1
ATOM 1576 O O . ALA A 1 200 ? 3.754 -14.781 -19.125 1 93.88 200 ALA A O 1
ATOM 1577 N N . SER A 1 201 ? 1.615 -14.234 -18.906 1 95.69 201 SER A N 1
ATOM 1578 C CA . SER A 1 201 ? 1.823 -12.867 -19.375 1 95.69 201 SER A CA 1
ATOM 1579 C C . SER A 1 201 ? 2.639 -12.062 -18.359 1 95.69 201 SER A C 1
ATOM 1581 O O . SER A 1 201 ? 3.322 -11.102 -18.734 1 95.69 201 SER A O 1
ATOM 1583 N N . LEU A 1 202 ? 2.49 -12.414 -17.109 1 97.12 202 LEU A N 1
ATOM 1584 C CA . LEU A 1 202 ? 3.342 -11.789 -16.094 1 97.12 202 LEU A CA 1
ATOM 1585 C C . LEU A 1 202 ? 4.816 -12.008 -16.422 1 97.12 202 LEU A C 1
ATOM 1587 O O . LEU A 1 202 ? 5.625 -11.086 -16.328 1 97.12 202 LEU A O 1
ATOM 1591 N N . VAL A 1 203 ? 5.176 -13.203 -16.766 1 95.75 203 VAL A N 1
ATOM 1592 C CA . VAL A 1 203 ? 6.551 -13.523 -17.125 1 95.75 203 VAL A CA 1
ATOM 1593 C C . VAL A 1 203 ? 7.008 -12.641 -18.281 1 95.75 203 VAL A C 1
ATOM 1595 O O . VAL A 1 203 ? 8.086 -12.039 -18.219 1 95.75 203 VAL A O 1
ATOM 1598 N N . ASP A 1 204 ? 6.16 -12.547 -19.297 1 95.5 204 ASP A N 1
ATOM 1599 C CA . ASP A 1 204 ? 6.473 -11.695 -20.438 1 95.5 204 ASP A CA 1
ATOM 1600 C C . ASP A 1 204 ? 6.625 -10.234 -20 1 95.5 204 ASP A C 1
ATOM 1602 O O . ASP A 1 204 ? 7.469 -9.516 -20.531 1 95.5 204 ASP A O 1
ATOM 1606 N N . THR A 1 205 ? 5.812 -9.812 -19.125 1 96.94 205 THR A N 1
ATOM 1607 C CA . THR A 1 205 ? 5.852 -8.438 -18.641 1 96.94 205 THR A CA 1
ATOM 1608 C C . THR A 1 205 ? 7.164 -8.164 -17.906 1 96.94 205 THR A C 1
ATOM 1610 O O . THR A 1 205 ? 7.789 -7.121 -18.109 1 96.94 205 THR A O 1
ATOM 1613 N N . VAL A 1 206 ? 7.566 -9.086 -17.047 1 96.94 206 VAL A N 1
ATOM 1614 C CA . VAL A 1 206 ? 8.812 -8.93 -16.312 1 96.94 206 VAL A CA 1
ATOM 1615 C C . VAL A 1 206 ? 9.992 -8.914 -17.281 1 96.94 206 VAL A C 1
ATOM 1617 O O . VAL A 1 206 ? 10.898 -8.078 -17.156 1 96.94 206 VAL A O 1
ATOM 1620 N N . LYS A 1 207 ? 9.969 -9.742 -18.234 1 95.44 207 LYS A N 1
ATOM 1621 C CA . LYS A 1 207 ? 11.023 -9.75 -19.234 1 95.44 207 LYS A CA 1
ATOM 1622 C C . LYS A 1 207 ? 11.062 -8.438 -20.016 1 95.44 207 LYS A C 1
ATOM 1624 O O . LYS A 1 207 ? 12.141 -7.906 -20.297 1 95.44 207 LYS A O 1
ATOM 1629 N N . TYR A 1 208 ? 9.914 -8.008 -20.391 1 95.94 208 TYR A N 1
ATOM 1630 C CA . TYR A 1 208 ? 9.836 -6.699 -21.047 1 95.94 208 TYR A CA 1
ATOM 1631 C C . TYR A 1 208 ? 10.422 -5.609 -20.156 1 95.94 208 TYR A C 1
ATOM 1633 O O . TYR A 1 208 ? 11.219 -4.789 -20.609 1 95.94 208 TYR A O 1
ATOM 1641 N N . ALA A 1 209 ? 10.062 -5.609 -18.906 1 96.94 209 ALA A N 1
ATOM 1642 C CA . ALA A 1 209 ? 10.539 -4.617 -17.938 1 96.94 209 ALA A CA 1
ATOM 1643 C C . ALA A 1 209 ? 12.055 -4.676 -17.781 1 96.94 209 ALA A C 1
ATOM 1645 O O . ALA A 1 209 ? 12.719 -3.641 -17.703 1 96.94 209 ALA A O 1
ATOM 1646 N N . ASN A 1 210 ? 12.617 -5.855 -17.766 1 95.5 210 ASN A N 1
ATOM 1647 C CA . ASN A 1 210 ? 14.047 -6.062 -17.594 1 95.5 210 ASN A CA 1
ATOM 1648 C C . ASN A 1 210 ? 14.852 -5.336 -18.672 1 95.5 210 ASN A C 1
ATOM 1650 O O . ASN A 1 210 ? 15.93 -4.809 -18.391 1 95.5 210 ASN A O 1
ATOM 1654 N N . LEU A 1 211 ? 14.312 -5.281 -19.797 1 94.06 211 LEU A N 1
ATOM 1655 C CA . LEU A 1 211 ? 15.07 -4.75 -20.922 1 94.06 211 LEU A CA 1
ATOM 1656 C C . LEU A 1 211 ? 14.695 -3.297 -21.188 1 94.06 211 LEU A C 1
ATOM 1658 O O . LEU A 1 211 ? 15.445 -2.576 -21.859 1 94.06 211 LEU A O 1
ATOM 1662 N N . THR A 1 212 ? 13.57 -2.898 -20.672 1 94.75 212 THR A N 1
ATOM 1663 C CA . THR A 1 212 ? 13.055 -1.577 -21 1 94.75 212 THR A CA 1
ATOM 1664 C C . THR A 1 212 ? 13.359 -0.579 -19.891 1 94.75 212 THR A C 1
ATOM 1666 O O . THR A 1 212 ? 13.695 0.576 -20.172 1 94.75 212 THR A O 1
ATOM 1669 N N . CYS A 1 213 ? 13.281 -0.984 -18.688 1 93.25 213 CYS A N 1
ATOM 1670 C CA . CYS A 1 213 ? 13.445 -0.087 -17.547 1 93.25 213 CYS A CA 1
ATOM 1671 C C . CYS A 1 213 ? 14.883 -0.109 -17.031 1 93.25 213 CYS A C 1
ATOM 1673 O O . CYS A 1 213 ? 15.57 -1.122 -17.156 1 93.25 213 CYS A O 1
ATOM 1675 N N . PRO A 1 214 ? 15.297 1.047 -16.547 1 90.12 214 PRO A N 1
ATOM 1676 C CA . PRO A 1 214 ? 14.586 2.32 -16.422 1 90.12 214 PRO A CA 1
ATOM 1677 C C . PRO A 1 214 ? 14.875 3.281 -17.562 1 90.12 214 PRO A C 1
ATOM 1679 O O . PRO A 1 214 ? 14.414 4.426 -17.547 1 90.12 214 PRO A O 1
ATOM 1682 N N . TYR A 1 215 ? 15.43 2.895 -18.641 1 86.88 215 TYR A N 1
ATOM 1683 C CA . TYR A 1 215 ? 16.078 3.85 -19.531 1 86.88 215 TYR A CA 1
ATOM 1684 C C . TYR A 1 215 ? 15.289 4.039 -20.812 1 86.88 215 TYR A C 1
ATOM 1686 O O . TYR A 1 215 ? 15.57 4.949 -21.594 1 86.88 215 TYR A O 1
ATOM 1694 N N . GLU A 1 216 ? 14.375 3.27 -21.031 1 92.19 216 GLU A N 1
ATOM 1695 C CA . GLU A 1 216 ? 13.711 3.311 -22.344 1 92.19 216 GLU A CA 1
ATOM 1696 C C . GLU A 1 216 ? 12.258 3.764 -22.203 1 92.19 216 GLU A C 1
ATOM 1698 O O . GLU A 1 216 ? 11.352 3.143 -22.75 1 92.19 216 GLU A O 1
ATOM 1703 N N . LYS A 1 217 ? 12.094 4.781 -21.469 1 91.12 217 LYS A N 1
ATOM 1704 C CA . LYS A 1 217 ? 10.727 5.258 -21.25 1 91.12 217 LYS A CA 1
ATOM 1705 C C . LYS A 1 217 ? 10.109 5.77 -22.547 1 91.12 217 LYS A C 1
ATOM 1707 O O . LYS A 1 217 ? 8.938 5.496 -22.828 1 91.12 217 LYS A O 1
ATOM 1712 N N . GLU A 1 218 ? 10.836 6.449 -23.391 1 91.38 218 GLU A N 1
ATOM 1713 C CA . GLU A 1 218 ? 10.336 6.977 -24.656 1 91.38 218 GLU A CA 1
ATOM 1714 C C . GLU A 1 218 ? 9.938 5.848 -25.594 1 91.38 218 GLU A C 1
ATOM 1716 O O . GLU A 1 218 ? 8.898 5.926 -26.266 1 91.38 218 GLU A O 1
ATOM 1721 N N . SER A 1 219 ? 10.773 4.871 -25.609 1 91.81 219 SER A N 1
ATOM 1722 C CA . SER A 1 219 ? 10.469 3.715 -26.438 1 91.81 219 SER A CA 1
ATOM 1723 C C . SER A 1 219 ? 9.18 3.035 -26 1 91.81 219 SER A C 1
ATOM 1725 O O . SER A 1 219 ? 8.375 2.625 -26.844 1 91.81 219 SER A O 1
ATOM 1727 N N . TRP A 1 220 ? 9.062 2.92 -24.703 1 94 220 TRP A N 1
ATOM 1728 C CA . TRP A 1 220 ? 7.84 2.332 -24.141 1 94 220 TRP A CA 1
ATOM 1729 C C . TRP A 1 220 ? 6.613 3.141 -24.562 1 94 220 TRP A C 1
ATOM 1731 O O . TRP A 1 220 ? 5.594 2.572 -24.953 1 94 220 TRP A O 1
ATOM 1741 N N . GLU A 1 221 ? 6.691 4.43 -24.531 1 93.81 221 GLU A N 1
ATOM 1742 C CA . GLU A 1 221 ? 5.574 5.301 -24.875 1 93.81 221 GLU A CA 1
ATOM 1743 C C . GLU A 1 221 ? 5.234 5.199 -26.359 1 93.81 221 GLU A C 1
ATOM 1745 O O . GLU A 1 221 ? 4.059 5.211 -26.734 1 93.81 221 GLU A O 1
ATOM 1750 N N . MET A 1 222 ? 6.258 5.082 -27.156 1 94.31 222 MET A N 1
ATOM 1751 C CA . MET A 1 222 ? 6.043 4.922 -28.578 1 94.31 222 MET A CA 1
ATOM 1752 C C . MET A 1 222 ? 5.379 3.584 -28.891 1 94.31 222 MET A C 1
ATOM 1754 O O . MET A 1 222 ? 4.453 3.516 -29.703 1 94.31 222 MET A O 1
ATOM 1758 N N . GLU A 1 223 ? 5.828 2.566 -28.266 1 95.81 223 GLU A N 1
ATOM 1759 C CA . GLU A 1 223 ? 5.23 1.248 -28.453 1 95.81 223 GLU A CA 1
ATOM 1760 C C . GLU A 1 223 ? 3.779 1.231 -27.984 1 95.81 223 GLU A C 1
ATOM 1762 O O . GLU A 1 223 ? 2.932 0.572 -28.578 1 95.81 223 GLU A O 1
ATOM 1767 N N . TRP A 1 224 ? 3.535 1.896 -26.875 1 97.25 224 TRP A N 1
ATOM 1768 C CA . TRP A 1 224 ? 2.184 1.983 -26.328 1 97.25 224 TRP A CA 1
ATOM 1769 C C . TRP A 1 224 ? 1.208 2.508 -27.375 1 97.25 224 TRP A C 1
ATOM 1771 O O . TRP A 1 224 ? 0.088 2.006 -27.5 1 97.25 224 TRP A O 1
ATOM 1781 N N . LEU A 1 225 ? 1.635 3.514 -28.125 1 96.25 225 LEU A N 1
ATOM 1782 C CA . LEU A 1 225 ? 0.772 4.133 -29.125 1 96.25 225 LEU A CA 1
ATOM 1783 C C . LEU A 1 225 ? 0.362 3.121 -30.188 1 96.25 225 LEU A C 1
ATOM 1785 O O . LEU A 1 225 ? -0.731 3.215 -30.75 1 96.25 225 LEU A O 1
ATOM 1789 N N . GLY A 1 226 ? 1.165 2.186 -30.422 1 95.19 226 GLY A N 1
ATOM 1790 C CA . GLY A 1 226 ? 0.904 1.194 -31.453 1 95.19 226 GLY A CA 1
ATOM 1791 C C . GLY A 1 226 ? -0.004 0.073 -30.984 1 95.19 226 GLY A C 1
ATOM 1792 O O . GLY A 1 226 ? -0.492 -0.717 -31.797 1 95.19 226 GLY A O 1
ATOM 1793 N N . LEU A 1 227 ? -0.274 -0.044 -29.656 1 96.12 227 LEU A N 1
ATOM 1794 C CA . LEU A 1 227 ? -1.139 -1.093 -29.125 1 96.12 227 LEU A CA 1
ATOM 1795 C C . LEU A 1 227 ? -2.578 -0.895 -29.578 1 96.12 227 LEU A C 1
ATOM 1797 O O . LEU A 1 227 ? -3.082 0.23 -29.594 1 96.12 227 LEU A O 1
ATOM 1801 N N . PRO A 1 228 ? -3.182 -1.975 -30.047 1 94.62 228 PRO A N 1
ATOM 1802 C CA . PRO A 1 228 ? -4.621 -1.866 -30.297 1 94.62 228 PRO A CA 1
ATOM 1803 C C . PRO A 1 228 ? -5.43 -1.674 -29.016 1 94.62 228 PRO A C 1
ATOM 1805 O O . PRO A 1 228 ? -4.984 -2.062 -27.938 1 94.62 228 PRO A O 1
ATOM 1808 N N . TRP A 1 229 ? -6.602 -1.081 -29.188 1 95.38 229 TRP A N 1
ATOM 1809 C CA . TRP A 1 229 ? -7.52 -0.987 -28.047 1 95.38 229 TRP A CA 1
ATOM 1810 C C . TRP A 1 229 ? -7.883 -2.373 -27.531 1 95.38 229 TRP A C 1
ATOM 1812 O O . TRP A 1 229 ? -8.18 -3.279 -28.312 1 95.38 229 TRP A O 1
ATOM 1822 N N . PHE A 1 230 ? -7.82 -2.523 -26.219 1 94.88 230 PHE A N 1
ATOM 1823 C CA . PHE A 1 230 ? -8.164 -3.814 -25.625 1 94.88 230 PHE A CA 1
ATOM 1824 C C . PHE A 1 230 ? -9.672 -3.98 -25.531 1 94.88 230 PHE A C 1
ATOM 1826 O O . PHE A 1 230 ? -10.305 -3.447 -24.609 1 94.88 230 PHE A O 1
ATOM 1833 N N . GLU A 1 231 ? -10.211 -4.691 -26.469 1 89.69 231 GLU A N 1
ATOM 1834 C CA . GLU A 1 231 ? -11.641 -4.977 -26.531 1 89.69 231 GLU A CA 1
ATOM 1835 C C . GLU A 1 231 ? -11.922 -6.465 -26.359 1 89.69 231 GLU A C 1
ATOM 1837 O O . GLU A 1 231 ? -11.008 -7.242 -26.062 1 89.69 231 GLU A O 1
ATOM 1842 N N . GLU A 1 232 ? -13.125 -6.828 -26.453 1 82.75 232 GLU A N 1
ATOM 1843 C CA . GLU A 1 232 ? -13.562 -8.195 -26.188 1 82.75 232 GLU A CA 1
ATOM 1844 C C . GLU A 1 232 ? -12.844 -9.195 -27.094 1 82.75 232 GLU A C 1
ATOM 1846 O O . GLU A 1 232 ? -12.5 -10.297 -26.656 1 82.75 232 GLU A O 1
ATOM 1851 N N . SER A 1 233 ? -12.656 -8.844 -28.281 1 81.31 233 SER A N 1
ATOM 1852 C CA . SER A 1 233 ? -11.984 -9.742 -29.219 1 81.31 233 SER A CA 1
ATOM 1853 C C . SER A 1 233 ? -10.555 -10.039 -28.766 1 81.31 233 SER A C 1
ATOM 1855 O O . SER A 1 233 ? -10.07 -11.164 -28.906 1 81.31 233 SER A O 1
ATOM 1857 N N . LEU A 1 234 ? -9.961 -9.109 -28.125 1 88.56 234 LEU A N 1
ATOM 1858 C CA . LEU A 1 234 ? -8.57 -9.281 -27.703 1 88.56 234 LEU A CA 1
ATOM 1859 C C . LEU A 1 234 ? -8.492 -10.094 -26.406 1 88.56 234 LEU A C 1
ATOM 1861 O O . LEU A 1 234 ? -7.445 -10.648 -26.094 1 88.56 234 LEU A O 1
ATOM 1865 N N . LEU A 1 235 ? -9.617 -10.125 -25.75 1 89.25 235 LEU A N 1
ATOM 1866 C CA . LEU A 1 235 ? -9.648 -10.914 -24.531 1 89.25 235 LEU A CA 1
ATOM 1867 C C . LEU A 1 235 ? -9.484 -12.398 -24.828 1 89.25 235 LEU A C 1
ATOM 1869 O O . LEU A 1 235 ? -8.695 -13.086 -24.172 1 89.25 235 LEU A O 1
ATOM 1873 N N . GLU A 1 236 ? -10.227 -12.867 -25.781 1 87.81 236 GLU A N 1
ATOM 1874 C CA . GLU A 1 236 ? -10.125 -14.266 -26.172 1 87.81 236 GLU A CA 1
ATOM 1875 C C . GLU A 1 236 ? -8.727 -14.602 -26.688 1 87.81 236 GLU A C 1
ATOM 1877 O O . GLU A 1 236 ? -8.188 -15.664 -26.391 1 87.81 236 GLU A O 1
ATOM 1882 N N . GLU A 1 237 ? -8.25 -13.711 -27.422 1 89 237 GLU A N 1
ATOM 1883 C CA . GLU A 1 237 ? -6.891 -13.898 -27.922 1 89 237 GLU A CA 1
ATOM 1884 C C . GLU A 1 237 ? -5.879 -13.922 -26.781 1 89 237 GLU A C 1
ATOM 1886 O O . GLU A 1 237 ? -4.945 -14.727 -26.781 1 89 237 GLU A O 1
ATOM 1891 N N . PHE A 1 238 ? -6.051 -13.055 -25.844 1 90.62 238 PHE A N 1
ATOM 1892 C CA . PHE A 1 238 ? -5.164 -12.961 -24.688 1 90.62 238 PHE A CA 1
ATOM 1893 C C . PHE A 1 238 ? -5.141 -14.281 -23.922 1 90.62 238 PHE A C 1
ATOM 1895 O O . PHE A 1 238 ? -4.078 -14.75 -23.516 1 90.62 238 PHE A O 1
ATOM 1902 N N . ILE A 1 239 ? -6.246 -14.867 -23.766 1 87.88 239 ILE A N 1
ATOM 1903 C CA . ILE A 1 239 ? -6.387 -16.062 -22.953 1 87.88 239 ILE A CA 1
ATOM 1904 C C . ILE A 1 239 ? -5.867 -17.281 -23.734 1 87.88 239 ILE A C 1
ATOM 1906 O O . ILE A 1 239 ? -5.227 -18.156 -23.156 1 87.88 239 ILE A O 1
ATOM 1910 N N . SER A 1 240 ? -6.066 -17.281 -25 1 83 240 SER A N 1
ATOM 1911 C CA . SER A 1 240 ? -5.832 -18.5 -25.766 1 83 240 SER A CA 1
ATOM 1912 C C . SER A 1 240 ? -4.508 -18.438 -26.516 1 83 240 SER A C 1
ATOM 1914 O O . SER A 1 240 ? -4.055 -19.438 -27.078 1 83 240 SER A O 1
ATOM 1916 N N . ARG A 1 241 ? -3.879 -17.328 -26.484 1 80.75 241 ARG A N 1
ATOM 1917 C CA . ARG A 1 241 ? -2.672 -17.172 -27.297 1 80.75 241 ARG A CA 1
ATOM 1918 C C . ARG A 1 241 ? -1.546 -18.062 -26.766 1 80.75 241 ARG A C 1
ATOM 1920 O O . ARG A 1 241 ? -1.268 -18.062 -25.562 1 80.75 241 ARG A O 1
ATOM 1927 N N . PRO A 1 242 ? -0.981 -18.797 -27.656 1 74.94 242 PRO A N 1
ATOM 1928 C CA . PRO A 1 242 ? 0.196 -19.562 -27.25 1 74.94 242 PRO A CA 1
ATOM 1929 C C . PRO A 1 242 ? 1.352 -18.672 -26.797 1 74.94 242 PRO A C 1
ATOM 1931 O O . PRO A 1 242 ? 1.525 -17.562 -27.328 1 74.94 242 PRO A O 1
ATOM 1934 N N . ARG A 1 243 ? 1.963 -19.016 -25.766 1 76.81 243 ARG A N 1
ATOM 1935 C CA . ARG A 1 243 ? 3.096 -18.234 -25.266 1 76.81 243 ARG A CA 1
ATOM 1936 C C . ARG A 1 243 ? 4.398 -19.016 -25.422 1 76.81 243 ARG A C 1
ATOM 1938 O O . ARG A 1 243 ? 4.828 -19.719 -24.5 1 76.81 243 ARG A O 1
ATOM 1945 N N . PRO A 1 244 ? 4.949 -18.844 -26.578 1 66.5 244 PRO A N 1
ATOM 1946 C CA . PRO A 1 244 ? 6.215 -19.562 -26.797 1 66.5 244 PRO A CA 1
ATOM 1947 C C . PRO A 1 244 ? 7.34 -19.016 -25.906 1 66.5 244 PRO A C 1
ATOM 1949 O O . PRO A 1 244 ? 7.301 -17.859 -25.484 1 66.5 244 PRO A O 1
ATOM 1952 N N . VAL A 1 245 ? 8.156 -19.938 -25.578 1 64.38 245 VAL A N 1
ATOM 1953 C CA . VAL A 1 245 ? 9.352 -19.547 -24.828 1 64.38 245 VAL A CA 1
ATOM 1954 C C . VAL A 1 245 ? 10.266 -18.719 -25.734 1 64.38 245 VAL A C 1
ATOM 1956 O O . VAL A 1 245 ? 10.648 -19.172 -26.812 1 64.38 245 VAL A O 1
ATOM 1959 N N . ILE A 1 246 ? 10.266 -17.5 -25.5 1 62.53 246 ILE A N 1
ATOM 1960 C CA . ILE A 1 246 ? 11.125 -16.609 -26.281 1 62.53 246 ILE A CA 1
ATOM 1961 C C . ILE A 1 246 ? 12.5 -16.516 -25.609 1 62.53 246 ILE A C 1
ATOM 1963 O O . ILE A 1 246 ? 12.602 -16.531 -24.391 1 62.53 246 ILE A O 1
ATOM 1967 N N . CYS A 1 247 ? 13.461 -16.375 -26.438 1 63.75 247 CYS A N 1
ATOM 1968 C CA . CYS A 1 247 ? 14.844 -16.25 -25.984 1 63.75 247 CYS A CA 1
ATOM 1969 C C . CYS A 1 247 ? 15.031 -15.023 -25.109 1 63.75 247 CYS A C 1
ATOM 1971 O O . CYS A 1 247 ? 14.406 -13.984 -25.359 1 63.75 247 CYS A O 1
ATOM 1973 N N . SER A 1 248 ? 15.836 -15.109 -24.062 1 64.38 248 SER A N 1
ATOM 1974 C CA . SER A 1 248 ? 16.047 -14.133 -22.984 1 64.38 248 SER A CA 1
ATOM 1975 C C . SER A 1 248 ? 16.594 -12.82 -23.531 1 64.38 248 SER A C 1
ATOM 1977 O O . SER A 1 248 ? 16.391 -11.766 -22.938 1 64.38 248 SER A O 1
ATOM 1979 N N . ARG A 1 249 ? 17.156 -12.758 -24.797 1 70.5 249 ARG A N 1
ATOM 1980 C CA . ARG A 1 249 ? 17.859 -11.555 -25.25 1 70.5 249 ARG A CA 1
ATOM 1981 C C . ARG A 1 249 ? 16.938 -10.672 -26.078 1 70.5 249 ARG A C 1
ATOM 1983 O O . ARG A 1 249 ? 17.297 -9.531 -26.406 1 70.5 249 ARG A O 1
ATOM 1990 N N . THR A 1 250 ? 15.867 -11.18 -26.312 1 80.69 250 THR A N 1
ATOM 1991 C CA . THR A 1 250 ? 14.961 -10.383 -27.125 1 80.69 250 THR A CA 1
ATOM 1992 C C . THR A 1 250 ? 13.875 -9.734 -26.266 1 80.69 250 THR A C 1
ATOM 1994 O O . THR A 1 250 ? 13.352 -10.367 -25.344 1 80.69 250 THR A O 1
ATOM 1997 N N . ARG A 1 251 ? 13.734 -8.492 -26.641 1 84.5 251 ARG A N 1
ATOM 1998 C CA . ARG A 1 251 ? 12.695 -7.766 -25.906 1 84.5 251 ARG A CA 1
ATOM 1999 C C . ARG A 1 251 ? 11.312 -8.336 -26.219 1 84.5 251 ARG A C 1
ATOM 2001 O O . ARG A 1 251 ? 10.969 -8.547 -27.375 1 84.5 251 ARG A O 1
ATOM 2008 N N . MET A 1 252 ? 10.602 -8.641 -25.188 1 90.44 252 MET A N 1
ATOM 2009 C CA . MET A 1 252 ? 9.227 -9.109 -25.328 1 90.44 252 MET A CA 1
ATOM 2010 C C . MET A 1 252 ? 8.344 -8.023 -25.938 1 90.44 252 MET A C 1
ATOM 2012 O O . MET A 1 252 ? 8.469 -6.848 -25.594 1 90.44 252 MET A O 1
ATOM 2016 N N . PRO A 1 253 ? 7.527 -8.398 -26.953 1 91.25 253 PRO A N 1
ATOM 2017 C CA . PRO A 1 253 ? 6.578 -7.414 -27.469 1 91.25 253 PRO A CA 1
ATOM 2018 C C . PRO A 1 253 ? 5.59 -6.93 -26.406 1 91.25 253 PRO A C 1
ATOM 2020 O O . PRO A 1 253 ? 5.121 -7.723 -25.594 1 91.25 253 PRO A O 1
ATOM 2023 N N . LEU A 1 254 ? 5.273 -5.676 -26.469 1 94.88 254 LEU A N 1
ATOM 2024 C CA . LEU A 1 254 ? 4.41 -5.059 -25.469 1 94.88 254 LEU A CA 1
ATOM 2025 C C . LEU A 1 254 ? 3.02 -5.684 -25.5 1 94.88 254 LEU A C 1
ATOM 2027 O O . LEU A 1 254 ? 2.361 -5.777 -24.453 1 94.88 254 LEU A O 1
ATOM 2031 N N . ASP A 1 255 ? 2.52 -6.117 -26.641 1 93 255 ASP A N 1
ATOM 2032 C CA . ASP A 1 255 ? 1.163 -6.637 -26.766 1 93 255 ASP A CA 1
ATOM 2033 C C . ASP A 1 255 ? 1.032 -8.008 -26.094 1 93 255 ASP A C 1
ATOM 2035 O O . ASP A 1 255 ? -0.078 -8.508 -25.906 1 93 255 ASP A O 1
ATOM 2039 N N . ARG A 1 256 ? 2.174 -8.617 -25.641 1 91.88 256 ARG A N 1
ATOM 2040 C CA . ARG A 1 256 ? 2.158 -9.898 -24.953 1 91.88 256 ARG A CA 1
ATOM 2041 C C . ARG A 1 256 ? 2.154 -9.695 -23.438 1 91.88 256 ARG A C 1
ATOM 2043 O O . ARG A 1 256 ? 2.018 -10.656 -22.672 1 91.88 256 ARG A O 1
ATOM 2050 N N . THR A 1 257 ? 2.377 -8.516 -23.047 1 95.81 257 THR A N 1
ATOM 2051 C CA . THR A 1 257 ? 2.488 -8.219 -21.625 1 95.81 257 THR A CA 1
ATOM 2052 C C . THR A 1 257 ? 1.119 -7.902 -21.031 1 95.81 257 THR A C 1
ATOM 2054 O O . THR A 1 257 ? 0.15 -7.695 -21.766 1 95.81 257 THR A O 1
ATOM 2057 N N . LEU A 1 258 ? 1.093 -7.887 -19.703 1 97.44 258 LEU A N 1
ATOM 2058 C CA . LEU A 1 258 ? -0.119 -7.523 -18.984 1 97.44 258 LEU A CA 1
ATOM 2059 C C . LEU A 1 258 ? -0.512 -6.078 -19.266 1 97.44 258 LEU A C 1
ATOM 2061 O O . LEU A 1 258 ? -1.66 -5.688 -19.047 1 97.44 258 LEU A O 1
ATOM 2065 N N . LEU A 1 259 ? 0.411 -5.242 -19.75 1 97.44 259 LEU A N 1
ATOM 2066 C CA . LEU A 1 259 ? 0.146 -3.824 -19.969 1 97.44 259 LEU A CA 1
ATOM 2067 C C . LEU A 1 259 ? -0.865 -3.631 -21.094 1 97.44 259 LEU A C 1
ATOM 2069 O O . LEU A 1 259 ? -1.575 -2.625 -21.141 1 97.44 259 LEU A O 1
ATOM 2073 N N . ALA A 1 260 ? -0.945 -4.59 -22.016 1 96.25 260 ALA A N 1
ATOM 2074 C CA . ALA A 1 260 ? -1.865 -4.5 -23.156 1 96.25 260 ALA A CA 1
ATOM 2075 C C . ALA A 1 260 ? -3.312 -4.418 -22.672 1 96.25 260 ALA A C 1
ATOM 2077 O O . ALA A 1 260 ? -4.156 -3.801 -23.328 1 96.25 260 ALA A O 1
ATOM 2078 N N . ILE A 1 261 ? -3.576 -4.98 -21.562 1 96.94 261 ILE A N 1
ATOM 2079 C CA . ILE A 1 261 ? -4.922 -5.031 -21 1 96.94 261 ILE A CA 1
ATOM 2080 C C . ILE A 1 261 ? -5.395 -3.617 -20.656 1 96.94 261 ILE A C 1
ATOM 2082 O O . ILE A 1 261 ? -6.594 -3.34 -20.672 1 96.94 261 ILE A O 1
ATOM 2086 N N . PHE A 1 262 ? -4.492 -2.68 -20.469 1 97.62 262 PHE A N 1
ATOM 2087 C CA . PHE A 1 262 ? -4.816 -1.348 -19.969 1 97.62 262 PHE A CA 1
ATOM 2088 C C . PHE A 1 262 ? -4.98 -0.365 -21.125 1 97.62 262 PHE A C 1
ATOM 2090 O O . PHE A 1 262 ? -5.23 0.822 -20.906 1 97.62 262 PHE A O 1
ATOM 2097 N N . LYS A 1 263 ? -4.789 -0.838 -22.375 1 97.44 263 LYS A N 1
ATOM 2098 C CA . LYS A 1 263 ? -5.094 0.032 -23.5 1 97.44 263 LYS A CA 1
ATOM 2099 C C . LYS A 1 263 ? -6.598 0.219 -23.672 1 97.44 263 LYS A C 1
ATOM 2101 O O . LYS A 1 263 ? -7.203 -0.327 -24.594 1 97.44 263 LYS A O 1
ATOM 2106 N N . ARG A 1 264 ? -7.141 1.008 -22.812 1 95.88 264 ARG A N 1
ATOM 2107 C CA . ARG A 1 264 ? -8.57 1.311 -22.719 1 95.88 264 ARG A CA 1
ATOM 2108 C C . ARG A 1 264 ? -8.82 2.801 -22.922 1 95.88 264 ARG A C 1
ATOM 2110 O O . ARG A 1 264 ? -8.016 3.635 -22.5 1 95.88 264 ARG A O 1
ATOM 2117 N N . LYS A 1 265 ? -9.977 3.152 -23.422 1 94.31 265 LYS A N 1
ATOM 2118 C CA . LYS A 1 265 ? -10.328 4.539 -23.703 1 94.31 265 LYS A CA 1
ATOM 2119 C C . LYS A 1 265 ? -10.391 5.367 -22.422 1 94.31 265 LYS A C 1
ATOM 2121 O O . LYS A 1 265 ? -10.102 6.566 -22.438 1 94.31 265 LYS A O 1
ATOM 2126 N N . GLU A 1 266 ? -10.703 4.68 -21.297 1 92.31 266 GLU A N 1
ATOM 2127 C CA . GLU A 1 266 ? -10.82 5.352 -20 1 92.31 266 GLU A CA 1
ATOM 2128 C C . GLU A 1 266 ? -9.469 5.844 -19.516 1 92.31 266 GLU A C 1
ATOM 2130 O O . GLU A 1 266 ? -9.398 6.75 -18.672 1 92.31 266 GLU A O 1
ATOM 2135 N N . LEU A 1 267 ? -8.438 5.266 -20 1 95.62 267 LEU A N 1
ATOM 2136 C CA . LEU A 1 267 ? -7.117 5.555 -19.453 1 95.62 267 LEU A CA 1
ATOM 2137 C C . LEU A 1 267 ? -6.293 6.375 -20.438 1 95.62 267 LEU A C 1
ATOM 2139 O O . LEU A 1 267 ? -5.156 6.754 -20.141 1 95.62 267 LEU A O 1
ATOM 2143 N N . CYS A 1 268 ? -6.871 6.656 -21.562 1 96.5 268 CYS A N 1
ATOM 2144 C CA . CYS A 1 268 ? -6.094 7.258 -22.656 1 96.5 268 CYS A CA 1
ATOM 2145 C C . CYS A 1 268 ? -6.781 8.508 -23.188 1 96.5 268 CYS A C 1
ATOM 2147 O O . CYS A 1 268 ? -7.984 8.695 -22.984 1 96.5 268 CYS A O 1
ATOM 2149 N N . SER A 1 269 ? -5.988 9.344 -23.797 1 94.94 269 SER A N 1
ATOM 2150 C CA . SER A 1 269 ? -6.535 10.43 -24.594 1 94.94 269 SER A CA 1
ATOM 2151 C C .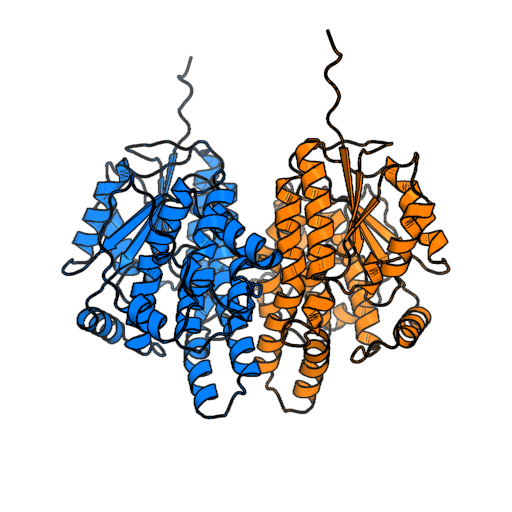 SER A 1 269 ? -7.172 9.906 -25.875 1 94.94 269 SER A C 1
ATOM 2153 O O . SER A 1 269 ? -7.121 8.711 -26.172 1 94.94 269 SER A O 1
ATOM 2155 N N . GLU A 1 270 ? -7.707 10.82 -26.656 1 93.19 270 GLU A N 1
ATOM 2156 C CA . GLU A 1 270 ? -8.375 10.461 -27.891 1 93.19 270 GLU A CA 1
ATOM 2157 C C . GLU A 1 270 ? -7.391 9.852 -28.891 1 93.19 270 GLU A C 1
ATOM 2159 O O . GLU A 1 270 ? -7.762 8.992 -29.703 1 93.19 270 GLU A O 1
ATOM 2164 N N . ASN A 1 271 ? -6.156 10.273 -28.766 1 92.62 271 ASN A N 1
ATOM 2165 C CA . ASN A 1 271 ? -5.137 9.797 -29.688 1 92.62 271 ASN A CA 1
ATOM 2166 C C . ASN A 1 271 ? -4.516 8.484 -29.219 1 92.62 271 ASN A C 1
ATOM 2168 O O . ASN A 1 271 ? -3.627 7.938 -29.875 1 92.62 271 ASN A O 1
ATOM 2172 N N . GLY A 1 272 ? -4.922 8.016 -28.062 1 94.69 272 GLY A N 1
ATOM 2173 C CA . GLY A 1 272 ? -4.449 6.727 -27.578 1 94.69 272 GLY A CA 1
ATOM 2174 C C . GLY A 1 272 ? -3.281 6.84 -26.609 1 94.69 272 GLY A C 1
ATOM 2175 O O . GLY A 1 272 ? -2.742 5.828 -26.156 1 94.69 272 GLY A O 1
ATOM 2176 N N . GLU A 1 273 ? -2.938 8.016 -26.312 1 95.81 273 GLU A N 1
ATOM 2177 C CA . GLU A 1 273 ? -1.859 8.219 -25.359 1 95.81 273 GLU A CA 1
ATOM 2178 C C . GLU A 1 273 ? -2.361 8.055 -23.922 1 95.81 273 GLU A C 1
ATOM 2180 O O . GLU A 1 273 ? -3.465 8.492 -23.594 1 95.81 273 GLU A O 1
ATOM 2185 N N . LEU A 1 274 ? -1.531 7.422 -23.109 1 95.94 274 LEU A N 1
ATOM 2186 C CA . LEU A 1 274 ? -1.901 7.312 -21.703 1 95.94 274 LEU A CA 1
ATOM 2187 C C . LEU A 1 274 ? -1.992 8.688 -21.062 1 95.94 274 LEU A C 1
ATOM 2189 O O . LEU A 1 274 ? -1.144 9.547 -21.297 1 95.94 274 LEU A O 1
ATOM 2193 N N . LEU A 1 275 ? -3.049 8.812 -20.328 1 95.06 275 LEU A N 1
ATOM 2194 C CA . LEU A 1 275 ? -3.061 9.992 -19.469 1 95.06 275 LEU A CA 1
ATOM 2195 C C . LEU A 1 275 ? -1.911 9.953 -18.469 1 95.06 275 LEU A C 1
ATOM 2197 O O . LEU A 1 275 ? -1.462 8.875 -18.078 1 95.06 275 LEU A O 1
ATOM 2201 N N . THR A 1 276 ? -1.423 11.062 -18.016 1 94.81 276 THR A N 1
ATOM 2202 C CA . THR A 1 276 ? -0.177 11.219 -17.281 1 94.81 276 THR A CA 1
ATOM 2203 C C . THR A 1 276 ? -0.19 10.359 -16.016 1 94.81 276 THR A C 1
ATOM 2205 O O . THR A 1 276 ? 0.771 9.641 -15.734 1 94.81 276 THR A O 1
ATOM 2208 N N . GLN A 1 277 ? -1.264 10.422 -15.258 1 94.5 277 GLN A N 1
ATOM 2209 C CA . GLN A 1 277 ? -1.314 9.695 -13.992 1 94.5 277 GLN A CA 1
ATOM 2210 C C . GLN A 1 277 ? -1.239 8.188 -14.227 1 94.5 277 GLN A C 1
ATOM 2212 O O . GLN A 1 277 ? -0.614 7.465 -13.445 1 94.5 277 GLN A O 1
ATOM 2217 N N . TYR A 1 278 ? -1.86 7.742 -15.281 1 96.88 278 TYR A N 1
ATOM 2218 C CA . TYR A 1 278 ? -1.831 6.312 -15.57 1 96.88 278 TYR A CA 1
ATOM 2219 C C . TYR A 1 278 ? -0.486 5.902 -16.156 1 96.88 278 TYR A C 1
ATOM 2221 O O . TYR A 1 278 ? -0.03 4.773 -15.953 1 96.88 278 TYR A O 1
ATOM 2229 N N . SER A 1 279 ? 0.14 6.863 -16.891 1 97.06 279 SER A N 1
ATOM 2230 C CA . SER A 1 279 ? 1.509 6.617 -17.328 1 97.06 279 SER A CA 1
ATOM 2231 C C . SER A 1 279 ? 2.445 6.434 -16.141 1 97.06 279 SER A C 1
ATOM 2233 O O . SER A 1 279 ? 3.316 5.559 -16.156 1 97.06 279 SER A O 1
ATOM 2235 N N . TRP A 1 280 ? 2.273 7.242 -15.078 1 96.75 280 TRP A N 1
ATOM 2236 C CA . TRP A 1 280 ? 3.059 7.09 -13.859 1 96.75 280 TRP A CA 1
ATOM 2237 C C . TRP A 1 280 ? 2.855 5.703 -13.25 1 96.75 280 TRP A C 1
ATOM 2239 O O . TRP A 1 280 ? 3.814 5.059 -12.82 1 96.75 280 TRP A O 1
ATOM 2249 N N . ILE A 1 281 ? 1.628 5.25 -13.266 1 97.81 281 ILE A N 1
ATOM 2250 C CA . ILE A 1 281 ? 1.263 4.008 -12.594 1 97.81 281 ILE A CA 1
ATOM 2251 C C . ILE A 1 281 ? 1.837 2.816 -13.352 1 97.81 281 ILE A C 1
ATOM 2253 O O . ILE A 1 281 ? 2.502 1.959 -12.766 1 97.81 281 ILE A O 1
ATOM 2257 N N . LEU A 1 282 ? 1.665 2.77 -14.656 1 98.06 282 LEU A N 1
ATOM 2258 C CA . LEU A 1 282 ? 2.084 1.609 -15.438 1 98.06 282 LEU A CA 1
ATOM 2259 C C . LEU A 1 282 ? 3.598 1.598 -15.625 1 98.06 282 LEU A C 1
ATOM 2261 O O . LEU A 1 282 ? 4.223 0.536 -15.586 1 98.06 282 LEU A O 1
ATOM 2265 N N . TRP A 1 283 ? 4.211 2.77 -15.844 1 97.12 283 TRP A N 1
ATOM 2266 C CA . TRP A 1 283 ? 5.668 2.828 -15.867 1 97.12 283 TRP A CA 1
ATOM 2267 C C . TRP A 1 283 ? 6.25 2.469 -14.508 1 97.12 283 TRP A C 1
ATOM 2269 O O . TRP A 1 283 ? 7.273 1.781 -14.422 1 97.12 283 TRP A O 1
ATOM 2279 N N . GLY A 1 284 ? 5.555 2.949 -13.469 1 96.62 284 GLY A N 1
ATOM 2280 C CA . GLY A 1 284 ? 5.957 2.557 -12.133 1 96.62 284 GLY A CA 1
ATOM 2281 C C . GLY A 1 284 ? 5.902 1.056 -11.906 1 96.62 284 GLY A C 1
ATOM 2282 O O . GLY A 1 284 ? 6.805 0.482 -11.297 1 96.62 284 GLY A O 1
ATOM 2283 N N . LEU A 1 285 ? 4.852 0.445 -12.398 1 97.88 285 LEU A N 1
ATOM 2284 C CA . LEU A 1 285 ? 4.719 -1.006 -12.32 1 97.88 285 LEU A CA 1
ATOM 2285 C C . LEU A 1 285 ? 5.902 -1.695 -12.992 1 97.88 285 LEU A C 1
ATOM 2287 O O . LEU A 1 285 ? 6.523 -2.582 -12.406 1 97.88 285 LEU A O 1
ATOM 2291 N N . LEU A 1 286 ? 6.254 -1.238 -14.18 1 97.44 286 LEU A N 1
ATOM 2292 C CA . LEU A 1 286 ? 7.379 -1.812 -14.906 1 97.44 286 LEU A CA 1
ATOM 2293 C C . LEU A 1 286 ? 8.68 -1.617 -14.141 1 97.44 286 LEU A C 1
ATOM 2295 O O . LEU A 1 286 ? 9.5 -2.535 -14.055 1 97.44 286 LEU A O 1
ATOM 2299 N N . THR A 1 287 ? 8.805 -0.492 -13.562 1 96.44 287 THR A N 1
ATOM 2300 C CA . THR A 1 287 ? 10.023 -0.176 -12.812 1 96.44 287 THR A CA 1
ATOM 2301 C C . THR A 1 287 ? 10.148 -1.071 -11.586 1 96.44 287 THR A C 1
ATOM 2303 O O . THR A 1 287 ? 11.258 -1.455 -11.203 1 96.44 287 THR A O 1
ATOM 2306 N N . LYS A 1 288 ? 9.086 -1.41 -11.016 1 96.75 288 LYS A N 1
ATOM 2307 C CA . LYS A 1 288 ? 9.094 -2.268 -9.828 1 96.75 288 LYS A CA 1
ATOM 2308 C C . LYS A 1 288 ? 9.359 -3.723 -10.211 1 96.75 288 LYS A C 1
ATOM 2310 O O . LYS A 1 288 ? 9.859 -4.5 -9.391 1 96.75 288 LYS A O 1
ATOM 2315 N N . LEU A 1 289 ? 9.086 -4.102 -11.391 1 97.44 289 LEU A N 1
ATOM 2316 C CA . LEU A 1 289 ? 9.227 -5.484 -11.828 1 97.44 289 LEU A CA 1
ATOM 2317 C C . LEU A 1 289 ? 10.594 -5.715 -12.469 1 97.44 289 LEU A C 1
ATOM 2319 O O . LEU A 1 289 ? 11.023 -6.855 -12.625 1 97.44 289 LEU A O 1
ATOM 2323 N N . HIS A 1 290 ? 11.328 -4.719 -12.82 1 96.62 290 HIS A N 1
ATOM 2324 C CA . HIS A 1 290 ? 12.43 -4.797 -13.766 1 96.62 290 HIS A CA 1
ATOM 2325 C C . HIS A 1 290 ? 13.617 -5.543 -13.156 1 96.62 290 HIS A C 1
ATOM 2327 O O . HIS A 1 290 ? 14.453 -6.086 -13.883 1 96.62 290 HIS A O 1
ATOM 2333 N N . THR A 1 291 ? 13.703 -5.582 -11.844 1 94.31 291 THR A N 1
ATOM 2334 C CA . THR A 1 291 ? 14.883 -6.199 -11.242 1 94.31 291 THR A CA 1
ATOM 2335 C C . THR A 1 291 ? 14.617 -7.66 -10.898 1 94.31 291 THR A C 1
ATOM 2337 O O . THR A 1 291 ? 15.492 -8.359 -10.391 1 94.31 291 THR A O 1
ATOM 2340 N N . ILE A 1 292 ? 13.438 -8.117 -11.133 1 96.81 292 ILE A N 1
ATOM 2341 C CA . ILE A 1 292 ? 13.047 -9.477 -10.781 1 96.81 292 ILE A CA 1
ATOM 2342 C C . ILE A 1 292 ? 13.609 -10.453 -11.812 1 96.81 292 ILE A C 1
ATOM 2344 O O . ILE A 1 292 ? 13.469 -10.242 -13.023 1 96.81 292 ILE A O 1
ATOM 2348 N N . ASN A 1 293 ? 14.336 -11.43 -11.336 1 96.5 293 ASN A N 1
ATOM 2349 C CA . ASN A 1 293 ? 14.719 -12.562 -12.172 1 96.5 293 ASN A CA 1
ATOM 2350 C C . ASN A 1 293 ? 13.578 -13.57 -12.305 1 96.5 293 ASN A C 1
ATOM 2352 O O . ASN A 1 293 ? 13.227 -14.25 -11.336 1 96.5 293 ASN A O 1
ATOM 2356 N N . VAL A 1 294 ? 13.047 -13.734 -13.547 1 95.75 294 VAL A N 1
ATOM 2357 C CA . VAL A 1 294 ? 11.805 -14.484 -13.68 1 95.75 294 VAL A CA 1
ATOM 2358 C C . VAL A 1 294 ? 12.031 -15.703 -14.578 1 95.75 294 VAL A C 1
ATOM 2360 O O . VAL A 1 294 ? 12.859 -15.664 -15.492 1 95.75 294 VAL A O 1
ATOM 2363 N N . GLU A 1 295 ? 11.32 -16.703 -14.266 1 93.25 295 GLU A N 1
ATOM 2364 C CA . GLU A 1 295 ? 11.289 -17.906 -15.086 1 93.25 295 GLU A CA 1
ATOM 2365 C C . GLU A 1 295 ? 9.883 -18.5 -15.148 1 93.25 295 GLU A C 1
ATOM 2367 O O . GLU A 1 295 ? 9.156 -18.484 -14.156 1 93.25 295 GLU A O 1
ATOM 2372 N N . LEU A 1 296 ? 9.531 -18.953 -16.328 1 93.31 296 LEU A N 1
ATOM 2373 C CA . LEU A 1 296 ? 8.305 -19.719 -16.5 1 93.31 296 LEU A CA 1
ATOM 2374 C C . LEU A 1 296 ? 8.578 -21.219 -16.359 1 93.31 296 LEU A C 1
ATOM 2376 O O . LEU A 1 296 ? 9.484 -21.75 -17.016 1 93.31 296 LEU A O 1
ATOM 2380 N N . PHE A 1 297 ? 7.859 -21.859 -15.492 1 93.38 297 PHE A N 1
ATOM 2381 C CA . PHE A 1 297 ? 8.07 -23.281 -15.211 1 93.38 297 PHE A CA 1
ATOM 2382 C C . PHE A 1 297 ? 6.805 -24.078 -15.484 1 93.38 297 PHE A C 1
ATOM 2384 O O . PHE A 1 297 ? 5.871 -24.078 -14.672 1 93.38 297 PHE A O 1
ATOM 2391 N N . ASP A 1 298 ? 6.762 -24.75 -16.547 1 91.31 298 ASP A N 1
ATOM 2392 C CA . ASP A 1 298 ? 5.645 -25.609 -16.922 1 91.31 298 ASP A CA 1
ATOM 2393 C C . ASP A 1 298 ? 5.727 -26.969 -16.219 1 91.31 298 ASP A C 1
ATOM 2395 O O . ASP A 1 298 ? 6.672 -27.719 -16.422 1 91.31 298 ASP A O 1
ATOM 2399 N N . ILE A 1 299 ? 4.758 -27.297 -15.453 1 92.12 299 ILE A N 1
ATOM 2400 C CA . ILE A 1 299 ? 4.852 -28.484 -14.609 1 92.12 299 ILE A CA 1
ATOM 2401 C C . ILE A 1 299 ? 4.051 -29.625 -15.227 1 92.12 299 ILE A C 1
ATOM 2403 O O . ILE A 1 299 ? 3.77 -30.625 -14.562 1 92.12 299 ILE A O 1
ATOM 2407 N N . SER A 1 300 ? 3.652 -29.484 -16.469 1 88.5 300 SER A N 1
ATOM 2408 C CA . SER A 1 300 ? 2.873 -30.516 -17.141 1 88.5 300 SER A CA 1
ATOM 2409 C C . SER A 1 300 ? 3.588 -31.859 -17.125 1 88.5 300 SER A C 1
ATOM 2411 O O . SER A 1 300 ? 4.762 -31.953 -17.484 1 88.5 300 SER A O 1
ATOM 2413 N N . GLY A 1 301 ? 2.859 -32.875 -16.672 1 87 301 GLY A N 1
ATOM 2414 C CA . GLY A 1 301 ? 3.369 -34.219 -16.703 1 87 301 GLY A CA 1
ATOM 2415 C C . GLY A 1 301 ? 4.414 -34.5 -15.641 1 87 301 GLY A C 1
ATOM 2416 O O . GLY A 1 301 ? 5.023 -35.562 -15.617 1 87 301 GLY A O 1
ATOM 2417 N N . MET A 1 302 ? 4.648 -33.625 -14.711 1 91.19 302 MET A N 1
ATOM 2418 C CA . MET A 1 302 ? 5.684 -33.781 -13.688 1 91.19 302 MET A CA 1
ATOM 2419 C C . MET A 1 302 ? 5.062 -34.094 -12.328 1 91.19 302 MET A C 1
ATOM 2421 O O . MET A 1 302 ? 4.016 -33.531 -11.984 1 91.19 302 MET A O 1
ATOM 2425 N N . SER A 1 303 ? 5.719 -35 -11.672 1 90.75 303 SER A N 1
ATOM 2426 C CA . SER A 1 303 ? 5.363 -35.188 -10.266 1 90.75 303 SER A CA 1
ATOM 2427 C C . SER A 1 303 ? 5.887 -34.031 -9.398 1 90.75 303 SER A C 1
ATOM 2429 O O . SER A 1 303 ? 6.742 -33.281 -9.836 1 90.75 303 SER A O 1
ATOM 2431 N N . ARG A 1 304 ? 5.422 -33.969 -8.234 1 89.88 304 ARG A N 1
ATOM 2432 C CA . ARG A 1 304 ? 5.859 -32.938 -7.305 1 89.88 304 ARG A CA 1
ATOM 2433 C C . ARG A 1 304 ? 7.359 -33.062 -7.035 1 89.88 304 ARG A C 1
ATOM 2435 O O . ARG A 1 304 ? 8.047 -32.031 -6.93 1 89.88 304 ARG A O 1
ATOM 2442 N N . ARG A 1 305 ? 7.863 -34.219 -6.902 1 93.06 305 ARG A N 1
ATOM 2443 C CA . ARG A 1 305 ? 9.281 -34.438 -6.633 1 93.06 305 ARG A CA 1
ATOM 2444 C C . ARG A 1 305 ? 10.141 -34.031 -7.824 1 93.06 305 ARG A C 1
ATOM 2446 O O . ARG A 1 305 ? 11.219 -33.5 -7.656 1 93.06 305 ARG A O 1
ATOM 2453 N N . GLU A 1 306 ? 9.602 -34.375 -8.992 1 94.81 306 GLU A N 1
ATOM 2454 C CA . GLU A 1 306 ? 10.32 -33.969 -10.203 1 94.81 306 GLU A CA 1
ATOM 2455 C C . GLU A 1 306 ? 10.383 -32.469 -10.344 1 94.81 306 GLU A C 1
ATOM 2457 O O . GLU A 1 306 ? 11.406 -31.906 -10.75 1 94.81 306 GLU A O 1
ATOM 2462 N N . CYS A 1 307 ? 9.266 -31.828 -10.055 1 94.94 307 CYS A N 1
ATOM 2463 C CA . CYS A 1 307 ? 9.234 -30.359 -10.078 1 94.94 307 CYS A CA 1
ATOM 2464 C C . CYS A 1 307 ? 10.258 -29.781 -9.109 1 94.94 307 CYS A C 1
ATOM 2466 O O . CYS A 1 307 ? 11.031 -28.906 -9.477 1 94.94 307 CYS A O 1
ATOM 2468 N N . ALA A 1 308 ? 10.281 -30.312 -7.844 1 94.81 308 ALA A N 1
ATOM 2469 C CA . ALA A 1 308 ? 11.219 -29.844 -6.832 1 94.81 308 ALA A CA 1
ATOM 2470 C C . ALA A 1 308 ? 12.664 -30.031 -7.289 1 94.81 308 ALA A C 1
ATOM 2472 O O . ALA A 1 308 ? 13.484 -29.125 -7.168 1 94.81 308 ALA A O 1
ATOM 2473 N N . SER A 1 309 ? 12.922 -31.188 -7.848 1 94.5 309 SER A N 1
ATOM 2474 C CA . SER A 1 309 ? 14.266 -31.5 -8.336 1 94.5 309 SER A CA 1
ATOM 2475 C C . SER A 1 309 ? 14.672 -30.531 -9.445 1 94.5 309 SER A C 1
ATOM 2477 O O . SER A 1 309 ? 15.797 -30.016 -9.445 1 94.5 309 SER A O 1
ATOM 2479 N N . ALA A 1 310 ? 13.797 -30.297 -10.344 1 94.06 310 ALA A N 1
ATOM 2480 C CA . ALA A 1 310 ? 14.086 -29.406 -11.469 1 94.06 310 ALA A CA 1
ATOM 2481 C C . ALA A 1 310 ? 14.359 -27.984 -10.992 1 94.06 310 ALA A C 1
ATOM 2483 O O . ALA A 1 310 ? 15.289 -27.328 -11.477 1 94.06 310 ALA A O 1
ATOM 2484 N N . ILE A 1 311 ? 13.57 -27.469 -10.062 1 93.19 311 ILE A N 1
ATOM 2485 C CA . ILE A 1 311 ? 13.734 -26.109 -9.531 1 93.19 311 ILE A CA 1
ATOM 2486 C C . ILE A 1 311 ? 15.062 -26.016 -8.781 1 93.19 311 ILE A C 1
ATOM 2488 O O . ILE A 1 311 ? 15.812 -25.047 -8.977 1 93.19 311 ILE A O 1
ATOM 2492 N N . MET A 1 312 ? 15.383 -27.047 -7.996 1 92.44 312 MET A N 1
ATOM 2493 C CA . MET A 1 312 ? 16.594 -27.031 -7.191 1 92.44 312 MET A CA 1
ATOM 2494 C C . MET A 1 312 ? 17.828 -27.125 -8.078 1 92.44 312 MET A C 1
ATOM 2496 O O . MET A 1 312 ? 18.891 -26.562 -7.746 1 92.44 312 MET A O 1
ATOM 2500 N N . HIS A 1 313 ? 17.672 -27.688 -9.195 1 90.06 313 HIS A N 1
ATOM 2501 C CA . HIS A 1 313 ? 18.781 -27.828 -10.117 1 90.06 313 HIS A CA 1
ATOM 2502 C C . HIS A 1 313 ? 19.219 -26.484 -10.68 1 90.06 313 HIS A C 1
ATOM 2504 O O . HIS A 1 313 ? 20.359 -26.312 -11.094 1 90.06 313 HIS A O 1
ATOM 2510 N N . THR A 1 314 ? 18.344 -25.5 -10.719 1 89.69 314 THR A N 1
ATOM 2511 C CA . THR A 1 314 ? 18.656 -24.188 -11.281 1 89.69 314 THR A CA 1
ATOM 2512 C C . THR A 1 314 ? 19.125 -23.234 -10.195 1 89.69 314 THR A C 1
ATOM 2514 O O . THR A 1 314 ? 19.391 -22.047 -10.461 1 89.69 314 THR A O 1
ATOM 2517 N N . MET A 1 315 ? 19.281 -23.672 -8.953 1 89.44 315 MET A N 1
ATOM 2518 C CA . MET A 1 315 ? 19.609 -22.812 -7.809 1 89.44 315 MET A CA 1
ATOM 2519 C C . MET A 1 315 ? 20.938 -22.109 -8.016 1 89.44 315 MET A C 1
ATOM 2521 O O . MET A 1 315 ? 21.078 -20.922 -7.707 1 89.44 315 MET A O 1
ATOM 2525 N N . PRO A 1 316 ? 21.906 -22.75 -8.664 1 88.19 316 PRO A N 1
ATOM 2526 C CA . PRO A 1 316 ? 23.203 -22.094 -8.852 1 88.19 316 PRO A CA 1
ATOM 2527 C C . PRO A 1 316 ? 23.141 -20.906 -9.82 1 88.19 316 PRO A C 1
ATOM 2529 O O . PRO A 1 316 ? 24.062 -20.094 -9.867 1 88.19 316 PRO A O 1
ATOM 2532 N N . GLU A 1 317 ? 22.062 -20.859 -10.586 1 89.94 317 GLU A N 1
ATOM 2533 C CA . GLU A 1 317 ? 21.938 -19.781 -11.562 1 89.94 317 GLU A CA 1
ATOM 2534 C C . GLU A 1 317 ? 21.078 -18.641 -11.008 1 89.94 317 GLU A C 1
ATOM 2536 O O . GLU A 1 317 ? 20.938 -17.594 -11.656 1 89.94 317 GLU A O 1
ATOM 2541 N N . ARG A 1 318 ? 20.641 -18.781 -9.805 1 94.44 318 ARG A N 1
ATOM 2542 C CA . ARG A 1 318 ? 19.734 -17.797 -9.227 1 94.44 318 ARG A CA 1
ATOM 2543 C C . ARG A 1 318 ? 20.516 -16.656 -8.562 1 94.44 318 ARG A C 1
ATOM 2545 O O . ARG A 1 318 ? 21.672 -16.828 -8.18 1 94.44 318 ARG A O 1
ATOM 2552 N N . LEU A 1 319 ? 19.812 -15.539 -8.484 1 96.31 319 LEU A N 1
ATOM 2553 C CA . LEU A 1 319 ? 20.406 -14.375 -7.816 1 96.31 319 LEU A CA 1
ATOM 2554 C C . LEU A 1 319 ? 20.422 -14.57 -6.305 1 96.31 319 LEU A C 1
ATOM 2556 O O . LEU A 1 319 ? 19.469 -15.109 -5.73 1 96.31 319 LEU A O 1
ATOM 2560 N N . SER A 1 320 ? 21.547 -14.211 -5.711 1 95.88 320 SER A N 1
ATOM 2561 C CA . SER A 1 320 ? 21.688 -14.203 -4.258 1 95.88 320 SER A CA 1
ATOM 2562 C C . SER A 1 320 ? 22.062 -12.82 -3.746 1 95.88 320 SER A C 1
ATOM 2564 O O . SER A 1 320 ? 22.609 -12.008 -4.492 1 95.88 320 SER A O 1
ATOM 2566 N N . THR A 1 321 ? 21.672 -12.547 -2.566 1 96.19 321 THR A N 1
ATOM 2567 C CA . THR A 1 321 ? 22.016 -11.273 -1.939 1 96.19 321 THR A CA 1
ATOM 2568 C C . THR A 1 321 ? 22.938 -11.492 -0.74 1 96.19 321 THR A C 1
ATOM 2570 O O . THR A 1 321 ? 22.734 -12.414 0.046 1 96.19 321 THR A O 1
ATOM 2573 N N . LEU A 1 322 ? 23.922 -10.664 -0.606 1 95.88 322 LEU A N 1
ATOM 2574 C CA . LEU A 1 322 ? 24.766 -10.672 0.58 1 95.88 322 LEU A CA 1
ATOM 2575 C C . LEU A 1 322 ? 24.016 -10.156 1.796 1 95.88 322 LEU A C 1
ATOM 2577 O O . LEU A 1 322 ? 23.25 -9.195 1.692 1 95.88 322 LEU A O 1
ATOM 2581 N N . ALA A 1 323 ? 24.141 -10.883 2.893 1 93.69 323 ALA A N 1
ATOM 2582 C CA . ALA A 1 323 ? 23.5 -10.492 4.141 1 93.69 323 ALA A CA 1
ATOM 2583 C C . ALA A 1 323 ? 24.422 -10.695 5.332 1 93.69 323 ALA A C 1
ATOM 2585 O O . ALA A 1 323 ? 25.5 -11.289 5.191 1 93.69 323 ALA A O 1
ATOM 2586 N N . SER A 1 324 ? 24.125 -10.086 6.461 1 94.56 324 SER A N 1
ATOM 2587 C CA . SER A 1 324 ? 24.844 -10.383 7.699 1 94.56 324 SER A CA 1
ATOM 2588 C C . SER A 1 324 ? 24.297 -11.625 8.375 1 94.56 324 SER A C 1
ATOM 2590 O O . SER A 1 324 ? 23.141 -12 8.148 1 94.56 324 SER A O 1
ATOM 2592 N N . TRP A 1 325 ? 25.141 -12.234 9.188 1 93.75 325 TRP A N 1
ATOM 2593 C CA . TRP A 1 325 ? 24.672 -13.391 9.938 1 93.75 325 TRP A CA 1
ATOM 2594 C C . TRP A 1 325 ? 23.5 -13.016 10.852 1 93.75 325 TRP A C 1
ATOM 2596 O O . TRP A 1 325 ? 22.562 -13.797 11.039 1 93.75 325 TRP A O 1
ATOM 2606 N N . ASN A 1 326 ? 23.562 -11.836 11.383 1 94.38 326 ASN A N 1
ATOM 2607 C CA . ASN A 1 326 ? 22.484 -11.352 12.227 1 94.38 326 ASN A CA 1
ATOM 2608 C C . ASN A 1 326 ? 21.172 -11.234 11.453 1 94.38 326 ASN A C 1
ATOM 2610 O O . ASN A 1 326 ? 20.109 -11.633 11.938 1 94.38 326 ASN A O 1
ATOM 2614 N N . ASP A 1 327 ? 21.234 -10.727 10.258 1 95.12 327 ASP A N 1
ATOM 2615 C CA . ASP A 1 327 ? 20.047 -10.602 9.414 1 95.12 327 ASP A CA 1
ATOM 2616 C C . ASP A 1 327 ? 19.453 -11.969 9.094 1 95.12 327 ASP A C 1
ATOM 2618 O O . ASP A 1 327 ? 18.234 -12.133 9.102 1 95.12 327 ASP A O 1
ATOM 2622 N N . LEU A 1 328 ? 20.297 -12.891 8.836 1 96.31 328 LEU A N 1
ATOM 2623 C CA . LEU A 1 328 ? 19.812 -14.219 8.484 1 96.31 328 LEU A CA 1
ATOM 2624 C C . LEU A 1 328 ? 19.172 -14.898 9.688 1 96.31 328 LEU A C 1
ATOM 2626 O O . LEU A 1 328 ? 18.156 -15.594 9.547 1 96.31 328 LEU A O 1
ATOM 2630 N N . CYS A 1 329 ? 19.734 -14.695 10.867 1 96.25 329 CYS A N 1
ATOM 2631 C CA . CYS A 1 329 ? 19.141 -15.242 12.086 1 96.25 329 CYS A CA 1
ATOM 2632 C C . CYS A 1 329 ? 17.766 -14.633 12.336 1 96.25 329 CYS A C 1
ATOM 2634 O O . CYS A 1 329 ? 16.812 -15.352 12.648 1 96.25 329 CYS A O 1
ATOM 2636 N N . GLU A 1 330 ? 17.672 -13.391 12.156 1 95.88 330 GLU A N 1
ATOM 2637 C CA . GLU A 1 330 ? 16.391 -12.719 12.32 1 95.88 330 GLU A CA 1
ATOM 2638 C C . GLU A 1 330 ? 15.375 -13.195 11.289 1 95.88 330 GLU A C 1
ATOM 2640 O O . GLU A 1 330 ? 14.188 -13.32 11.586 1 95.88 330 GLU A O 1
ATOM 2645 N N . LEU A 1 331 ? 15.875 -13.391 10.102 1 97.12 331 LEU A N 1
ATOM 2646 C CA . LEU A 1 331 ? 14.992 -13.883 9.047 1 97.12 331 LEU A CA 1
ATOM 2647 C C . LEU A 1 331 ? 14.414 -15.242 9.406 1 97.12 331 LEU A C 1
ATOM 2649 O O . LEU A 1 331 ? 13.227 -15.492 9.188 1 97.12 331 LEU A O 1
ATOM 2653 N N . GLU A 1 332 ? 15.211 -16.094 9.938 1 97.38 332 GLU A N 1
ATOM 2654 C CA . GLU A 1 332 ? 14.734 -17.406 10.367 1 97.38 332 GLU A CA 1
ATOM 2655 C C . GLU A 1 332 ? 13.633 -17.281 11.414 1 97.38 332 GLU A C 1
ATOM 2657 O O . GLU A 1 332 ? 12.594 -17.938 11.328 1 97.38 332 GLU A O 1
ATOM 2662 N N . ASP A 1 333 ? 13.836 -16.391 12.344 1 96.94 333 ASP A N 1
ATOM 2663 C CA . ASP A 1 333 ? 12.836 -16.141 13.375 1 96.94 333 ASP A CA 1
ATOM 2664 C C . ASP A 1 333 ? 11.555 -15.578 12.766 1 96.94 333 ASP A C 1
ATOM 2666 O O . ASP A 1 333 ? 10.453 -15.938 13.18 1 96.94 333 ASP A O 1
ATOM 2670 N N . ASP A 1 334 ? 11.711 -14.727 11.836 1 97.56 334 ASP A N 1
ATOM 2671 C CA . ASP A 1 334 ? 10.555 -14.125 11.164 1 97.56 334 ASP A CA 1
ATOM 2672 C C . ASP A 1 334 ? 9.742 -15.188 10.422 1 97.56 334 ASP A C 1
ATOM 2674 O O . ASP A 1 334 ? 8.508 -15.172 10.469 1 97.56 334 ASP A O 1
ATOM 2678 N N . VAL A 1 335 ? 10.461 -16.047 9.734 1 97.62 335 VAL A N 1
ATOM 2679 C CA . VAL A 1 335 ? 9.789 -17.094 8.969 1 97.62 335 VAL A CA 1
ATOM 2680 C C . VAL A 1 335 ? 9 -18 9.922 1 97.62 335 VAL A C 1
ATOM 2682 O O . VAL A 1 335 ? 7.832 -18.297 9.664 1 97.62 335 VAL A O 1
ATOM 2685 N N . ILE A 1 336 ? 9.586 -18.328 10.992 1 96.94 336 ILE A N 1
ATOM 2686 C CA . ILE A 1 336 ? 8.922 -19.188 11.984 1 96.94 336 ILE A CA 1
ATOM 2687 C C . ILE A 1 336 ? 7.691 -18.469 12.531 1 96.94 336 ILE A C 1
ATOM 2689 O O . ILE A 1 336 ? 6.605 -19.047 12.602 1 96.94 336 ILE A O 1
ATOM 2693 N N . SER A 1 337 ? 7.832 -17.25 12.867 1 96.25 337 SER A N 1
ATOM 2694 C CA . SER A 1 337 ? 6.734 -16.469 13.43 1 96.25 337 SER A CA 1
ATOM 2695 C C . SER A 1 337 ? 5.613 -16.281 12.414 1 96.25 337 SER A C 1
ATOM 2697 O O . SER A 1 337 ? 4.434 -16.406 12.758 1 96.25 337 SER A O 1
ATOM 2699 N N . TYR A 1 338 ? 5.969 -16.047 11.203 1 97.38 338 TYR A N 1
ATOM 2700 C CA . TYR A 1 338 ? 4.98 -15.867 10.148 1 97.38 338 TYR A CA 1
ATOM 2701 C C . TYR A 1 338 ? 4.168 -17.141 9.945 1 97.38 338 TYR A C 1
ATOM 2703 O O . TYR A 1 338 ? 2.938 -17.109 9.938 1 97.38 338 TYR A O 1
ATOM 2711 N N . ASN A 1 339 ? 4.871 -18.172 9.781 1 96.75 339 ASN A N 1
ATOM 2712 C CA . ASN A 1 339 ? 4.199 -19.453 9.539 1 96.75 339 ASN A CA 1
ATOM 2713 C C . ASN A 1 339 ? 3.314 -19.844 10.719 1 96.75 339 ASN A C 1
ATOM 2715 O O . ASN A 1 339 ? 2.199 -20.328 10.523 1 96.75 339 ASN A O 1
ATOM 2719 N N . LYS A 1 340 ? 3.77 -19.609 11.883 1 94.19 340 LYS A N 1
ATOM 2720 C CA . LYS A 1 340 ? 2.992 -19.922 13.078 1 94.19 340 LYS A CA 1
ATOM 2721 C C . LYS A 1 340 ? 1.771 -19.016 13.203 1 94.19 340 LYS A C 1
ATOM 2723 O O . LYS A 1 340 ? 0.681 -19.484 13.547 1 94.19 340 LYS A O 1
ATOM 2728 N N . GLY A 1 341 ? 1.932 -17.828 12.891 1 92.19 341 GLY A N 1
ATOM 2729 C CA . GLY A 1 341 ? 0.891 -16.828 13.109 1 92.19 341 GLY A CA 1
ATOM 2730 C C . GLY A 1 341 ? -0.129 -16.781 11.984 1 92.19 341 GLY A C 1
ATOM 2731 O O . GLY A 1 341 ? -1.309 -16.516 12.227 1 92.19 341 GLY A O 1
ATOM 2732 N N . MET A 1 342 ? 0.36 -17.047 10.758 1 94.19 342 MET A N 1
ATOM 2733 C CA . MET A 1 342 ? -0.511 -16.719 9.633 1 94.19 342 MET A CA 1
ATOM 2734 C C . MET A 1 342 ? -0.824 -17.969 8.812 1 94.19 342 MET A C 1
ATOM 2736 O O . MET A 1 342 ? -1.75 -17.969 8 1 94.19 342 MET A O 1
ATOM 2740 N N . CYS A 1 343 ? -0.079 -19.031 9.023 1 92.12 343 CYS A N 1
ATOM 2741 C CA . CYS A 1 343 ? -0.23 -20.203 8.18 1 92.12 343 CYS A CA 1
ATOM 2742 C C . CYS A 1 343 ? -0.78 -21.391 8.984 1 92.12 343 CYS A C 1
ATOM 2744 O O . CYS A 1 343 ? -0.681 -21.406 10.211 1 92.12 343 CYS A O 1
ATOM 2746 N N . ASN A 1 344 ? -1.652 -22.312 8.375 1 77.12 344 ASN A N 1
ATOM 2747 C CA . ASN A 1 344 ? -2.193 -23.484 9.078 1 77.12 344 ASN A CA 1
ATOM 2748 C C . ASN A 1 344 ? -1.091 -24.469 9.461 1 77.12 344 ASN A C 1
ATOM 2750 O O . ASN A 1 344 ? -0.047 -24.516 8.812 1 77.12 344 ASN A O 1
ATOM 2754 N N . GLU A 1 345 ? -1.099 -25.016 10.75 1 58.53 345 GLU A N 1
ATOM 2755 C CA . GLU A 1 345 ? -0.153 -25.969 11.32 1 58.53 345 GLU A CA 1
ATOM 2756 C C . GLU A 1 345 ? 0.187 -27.062 10.32 1 58.53 345 GLU A C 1
ATOM 2758 O O . GLU A 1 345 ? 1.289 -27.625 10.344 1 58.53 345 GLU A O 1
ATOM 2763 N N . VAL A 1 346 ? -0.694 -27.5 9.516 1 50.06 346 VAL A N 1
ATOM 2764 C CA . VAL A 1 346 ? -0.331 -28.703 8.773 1 50.06 346 VAL A CA 1
ATOM 2765 C C . VAL A 1 346 ? 0.886 -28.422 7.895 1 50.06 346 VAL A C 1
ATOM 2767 O O . VAL A 1 346 ? 1.668 -29.328 7.594 1 50.06 346 VAL A O 1
ATOM 2770 N N . GLY A 1 347 ? 1.165 -27.328 7.473 1 44.41 347 GLY A N 1
ATOM 2771 C CA . GLY A 1 347 ? 2.34 -27.141 6.641 1 44.41 347 GLY A CA 1
ATOM 2772 C C . GLY A 1 347 ? 3.639 -27.156 7.426 1 44.41 347 GLY A C 1
ATOM 2773 O O . GLY A 1 347 ? 4.719 -27.266 6.844 1 44.41 347 GLY A O 1
ATOM 2774 N N . ALA A 1 348 ? 3.686 -26.766 8.719 1 41.5 348 ALA A N 1
ATOM 2775 C CA . ALA A 1 348 ? 4.875 -26.656 9.562 1 41.5 348 ALA A CA 1
ATOM 2776 C C . ALA A 1 348 ? 5.254 -28.016 10.148 1 41.5 348 ALA A C 1
ATOM 2778 O O . ALA A 1 348 ? 6.363 -28.188 10.648 1 41.5 348 ALA A O 1
ATOM 2779 N N . SER A 1 349 ? 4.395 -28.828 10.555 1 33.09 349 SER A N 1
ATOM 2780 C CA . SER A 1 349 ? 4.77 -30.062 11.258 1 33.09 349 SER A CA 1
ATOM 2781 C C . SER A 1 349 ? 5.406 -31.062 10.312 1 33.09 349 SER A C 1
ATOM 2783 O O . SER A 1 349 ? 5.832 -32.156 10.734 1 33.09 349 SER A O 1
ATOM 2785 N N . ARG A 1 350 ? 5.172 -31.094 9.055 1 31.03 350 ARG A N 1
ATOM 2786 C CA . ARG A 1 350 ? 5.711 -32.312 8.445 1 31.03 350 ARG A CA 1
ATOM 2787 C C . ARG A 1 350 ? 7.176 -32.125 8.062 1 31.03 350 ARG A C 1
ATOM 2789 O O . ARG A 1 350 ? 7.566 -31.062 7.578 1 31.03 350 ARG A O 1
ATOM 2796 N N . MET B 1 1 ? 39.5 26.953 -11.531 1 29.95 1 MET B N 1
ATOM 2797 C CA . MET B 1 1 ? 38.75 25.75 -11.203 1 29.95 1 MET B CA 1
ATOM 2798 C C . MET B 1 1 ? 37.375 26.109 -10.688 1 29.95 1 MET B C 1
ATOM 2800 O O . MET B 1 1 ? 37.219 26.844 -9.703 1 29.95 1 MET B O 1
ATOM 2804 N N . ALA B 1 2 ? 36.344 26.094 -11.516 1 43.19 2 ALA B N 1
ATOM 2805 C CA . ALA B 1 2 ? 35 26.547 -11.117 1 43.19 2 ALA B CA 1
ATOM 2806 C C . ALA B 1 2 ? 34.562 25.906 -9.805 1 43.19 2 ALA B C 1
ATOM 2808 O O . ALA B 1 2 ? 34.812 24.719 -9.586 1 43.19 2 ALA B O 1
ATOM 2809 N N . LEU B 1 3 ? 34.469 26.5 -8.75 1 44.72 3 LEU B N 1
ATOM 2810 C CA . LEU B 1 3 ? 34.031 26.047 -7.43 1 44.72 3 LEU B CA 1
ATOM 2811 C C . LEU B 1 3 ? 32.844 25.078 -7.543 1 44.72 3 LEU B C 1
ATOM 2813 O O . LEU B 1 3 ? 31.906 25.328 -8.305 1 44.72 3 LEU B O 1
ATOM 2817 N N . PRO B 1 4 ? 33 23.828 -7.297 1 53.28 4 PRO B N 1
ATOM 2818 C CA . PRO B 1 4 ? 31.953 22.812 -7.453 1 53.28 4 PRO B CA 1
ATOM 2819 C C . PRO B 1 4 ? 30.609 23.281 -6.93 1 53.28 4 PRO B C 1
ATOM 2821 O O . PRO B 1 4 ? 30.516 23.781 -5.805 1 53.28 4 PRO B O 1
ATOM 2824 N N . ARG B 1 5 ? 29.641 23.797 -7.691 1 64.81 5 ARG B N 1
ATOM 2825 C CA . ARG B 1 5 ? 28.328 24.359 -7.352 1 64.81 5 ARG B CA 1
ATOM 2826 C C . ARG B 1 5 ? 27.562 23.453 -6.414 1 64.81 5 ARG B C 1
ATOM 2828 O O . ARG B 1 5 ? 27.453 22.25 -6.668 1 64.81 5 ARG B O 1
ATOM 2835 N N . ARG B 1 6 ? 27.406 23.766 -5.133 1 81.5 6 ARG B N 1
ATOM 2836 C CA . ARG B 1 6 ? 26.609 23.078 -4.117 1 81.5 6 ARG B CA 1
ATOM 2837 C C . ARG B 1 6 ? 25.281 22.625 -4.676 1 81.5 6 ARG B C 1
ATOM 2839 O O . ARG B 1 6 ? 24.609 23.359 -5.402 1 81.5 6 ARG B O 1
ATOM 2846 N N . PRO B 1 7 ? 24.953 21.344 -4.539 1 90 7 PRO B N 1
ATOM 2847 C CA . PRO B 1 7 ? 23.641 20.875 -5.012 1 90 7 PRO B CA 1
ATOM 2848 C C . PRO B 1 7 ? 22.484 21.688 -4.438 1 90 7 PRO B C 1
ATOM 2850 O O . PRO B 1 7 ? 22.562 22.156 -3.305 1 90 7 PRO B O 1
ATOM 2853 N N . PRO B 1 8 ? 21.562 21.906 -5.246 1 94.19 8 PRO B N 1
ATOM 2854 C CA . PRO B 1 8 ? 20.391 22.625 -4.75 1 94.19 8 PRO B CA 1
ATOM 2855 C C . PRO B 1 8 ? 19.625 21.859 -3.676 1 94.19 8 PRO B C 1
ATOM 2857 O O . PRO B 1 8 ? 19.812 20.641 -3.541 1 94.19 8 PRO B O 1
ATOM 2860 N N . THR B 1 9 ? 18.781 22.578 -2.898 1 94.69 9 THR B N 1
ATOM 2861 C CA . THR B 1 9 ? 18.047 21.969 -1.798 1 94.69 9 THR B CA 1
ATOM 2862 C C . THR B 1 9 ? 16.547 22.094 -2.004 1 94.69 9 THR B C 1
ATOM 2864 O O . THR B 1 9 ? 16.078 23.062 -2.596 1 94.69 9 THR B O 1
ATOM 2867 N N . LEU B 1 10 ? 15.859 21.062 -1.556 1 96.38 10 LEU B N 1
ATOM 2868 C CA . LEU B 1 10 ? 14.406 21.016 -1.549 1 96.38 10 LEU B CA 1
ATOM 2869 C C . LEU B 1 10 ? 13.867 20.969 -0.122 1 96.38 10 LEU B C 1
ATOM 2871 O O . LEU B 1 10 ? 14.242 20.078 0.655 1 96.38 10 LEU B O 1
ATOM 2875 N N . THR B 1 11 ? 13.047 21.953 0.215 1 96.12 11 THR B N 1
ATOM 2876 C CA . THR B 1 11 ? 12.32 21.891 1.474 1 96.12 11 THR B CA 1
ATOM 2877 C C . THR B 1 11 ? 10.859 21.484 1.232 1 96.12 11 THR B C 1
ATOM 2879 O O . THR B 1 11 ? 10.109 22.219 0.591 1 96.12 11 THR B O 1
ATOM 2882 N N . ARG B 1 12 ? 10.5 20.344 1.691 1 97.12 12 ARG B N 1
ATOM 2883 C CA . ARG B 1 12 ? 9.133 19.859 1.504 1 97.12 12 ARG B CA 1
ATOM 2884 C C . ARG B 1 12 ? 8.352 19.906 2.812 1 97.12 12 ARG B C 1
ATOM 2886 O O . ARG B 1 12 ? 8.805 19.375 3.832 1 97.12 12 ARG B O 1
ATOM 2893 N N . VAL B 1 13 ? 7.156 20.516 2.805 1 96.56 13 VAL B N 1
ATOM 2894 C CA . VAL B 1 13 ? 6.301 20.672 3.977 1 96.56 13 VAL B CA 1
ATOM 2895 C C . VAL B 1 13 ? 4.891 20.188 3.66 1 96.56 13 VAL B C 1
ATOM 2897 O O . VAL B 1 13 ? 4.27 20.641 2.699 1 96.56 13 VAL B O 1
ATOM 2900 N N . TYR B 1 14 ? 4.469 19.281 4.445 1 97.62 14 TYR B N 1
ATOM 2901 C CA . TYR B 1 14 ? 3.074 18.859 4.398 1 97.62 14 TYR B CA 1
ATOM 2902 C C . TYR B 1 14 ? 2.225 19.656 5.383 1 97.62 14 TYR B C 1
ATOM 2904 O O . TYR B 1 14 ? 2.545 19.719 6.57 1 97.62 14 TYR B O 1
ATOM 2912 N N . LEU B 1 15 ? 1.2 20.234 4.879 1 96.88 15 LEU B N 1
ATOM 2913 C CA . LEU B 1 15 ? 0.201 20.891 5.707 1 96.88 15 LEU B CA 1
ATOM 2914 C C . LEU B 1 15 ? -1.016 20 5.918 1 96.88 15 LEU B C 1
ATOM 2916 O O . LEU B 1 15 ? -1.897 19.938 5.055 1 96.88 15 LEU B O 1
ATOM 2920 N N . ASP B 1 16 ? -1.059 19.359 7.07 1 96.94 16 ASP B N 1
ATOM 2921 C CA . ASP B 1 16 ? -2.092 18.359 7.344 1 96.94 16 ASP B CA 1
ATOM 2922 C C . ASP B 1 16 ? -3.047 18.844 8.43 1 96.94 16 ASP B C 1
ATOM 2924 O O . ASP B 1 16 ? -2.836 19.906 9.016 1 96.94 16 ASP B O 1
ATOM 2928 N N . GLY B 1 17 ? -4.164 18.125 8.594 1 94.81 17 GLY B N 1
ATOM 2929 C CA . GLY B 1 17 ? -5.18 18.469 9.57 1 94.81 17 GLY B CA 1
ATOM 2930 C C . GLY B 1 17 ? -6.586 18.109 9.133 1 94.81 17 GLY B C 1
ATOM 2931 O O . GLY B 1 17 ? -6.773 17.531 8.062 1 94.81 17 GLY B O 1
ATOM 2932 N N . PRO B 1 18 ? -7.543 18.422 9.992 1 90.5 18 PRO B N 1
ATOM 2933 C CA . PRO B 1 18 ? -8.938 18.109 9.656 1 90.5 18 PRO B CA 1
ATOM 2934 C C . PRO B 1 18 ? -9.422 18.844 8.414 1 90.5 18 PRO B C 1
ATOM 2936 O O . PRO B 1 18 ? -8.828 19.859 8.016 1 90.5 18 PRO B O 1
ATOM 2939 N N . PHE B 1 19 ? -10.445 18.25 7.875 1 85.44 19 PHE B N 1
ATOM 2940 C CA . PHE B 1 19 ? -10.984 18.922 6.699 1 85.44 19 PHE B CA 1
ATOM 2941 C C . PHE B 1 19 ? -11.758 20.172 7.102 1 85.44 19 PHE B C 1
ATOM 2943 O O . PHE B 1 19 ? -12.242 20.281 8.234 1 85.44 19 PHE B O 1
ATOM 2950 N N . GLY B 1 20 ? -11.742 21.172 6.266 1 83.25 20 GLY B N 1
ATOM 2951 C CA . GLY B 1 20 ? -12.578 22.344 6.445 1 83.25 20 GLY B CA 1
ATOM 2952 C C . GLY B 1 20 ? -11.906 23.438 7.254 1 83.25 20 GLY B C 1
ATOM 2953 O O . GLY B 1 20 ? -12.523 24.469 7.547 1 83.25 20 GLY B O 1
ATOM 2954 N N . ILE B 1 21 ? -10.695 23.312 7.57 1 85.44 21 ILE B N 1
ATOM 2955 C CA . ILE B 1 21 ? -10.086 24.297 8.461 1 85.44 21 ILE B CA 1
ATOM 2956 C C . ILE B 1 21 ? -9.414 25.391 7.629 1 85.44 21 ILE B C 1
ATOM 2958 O O . ILE B 1 21 ? -8.914 26.375 8.18 1 85.44 21 ILE B O 1
ATOM 2962 N N . GLY B 1 22 ? -9.289 25.234 6.305 1 86.56 22 GLY B N 1
ATOM 2963 C CA . GLY B 1 22 ? -8.773 26.297 5.457 1 86.56 22 GLY B CA 1
ATOM 2964 C C . GLY B 1 22 ? -7.355 26.062 4.98 1 86.56 22 GLY B C 1
ATOM 2965 O O . GLY B 1 22 ? -6.617 27 4.699 1 86.56 22 GLY B O 1
ATOM 2966 N N . LYS B 1 23 ? -6.891 24.906 4.926 1 89.44 23 LYS B N 1
ATOM 2967 C CA . LYS B 1 23 ? -5.523 24.562 4.539 1 89.44 23 LYS B CA 1
ATOM 2968 C C . LYS B 1 23 ? -5.207 25.078 3.135 1 89.44 23 LYS B C 1
ATOM 2970 O O . LYS B 1 23 ? -4.137 25.641 2.9 1 89.44 23 LYS B O 1
ATOM 2975 N N . THR B 1 24 ? -6.203 24.859 2.236 1 89 24 THR B N 1
ATOM 2976 C CA . THR B 1 24 ? -6 25.328 0.865 1 89 24 THR B CA 1
ATOM 2977 C C . THR B 1 24 ? -5.812 26.844 0.82 1 89 24 THR B C 1
ATOM 2979 O O . THR B 1 24 ? -4.961 27.344 0.085 1 89 24 THR B O 1
ATOM 2982 N N . SER B 1 25 ? -6.59 27.547 1.599 1 90.38 25 SER B N 1
ATOM 2983 C CA . SER B 1 25 ? -6.461 29 1.66 1 90.38 25 SER B CA 1
ATOM 2984 C C . SER B 1 25 ? -5.102 29.406 2.223 1 90.38 25 SER B C 1
ATOM 2986 O O . SER B 1 25 ? -4.5 30.375 1.759 1 90.38 25 SER B O 1
ATOM 2988 N N . ILE B 1 26 ? -4.684 28.734 3.258 1 92.56 26 ILE B N 1
ATOM 2989 C CA . ILE B 1 26 ? -3.369 28.984 3.834 1 92.56 26 ILE B CA 1
ATOM 2990 C C . ILE B 1 26 ? -2.287 28.75 2.783 1 92.56 26 ILE B C 1
ATOM 2992 O O . ILE B 1 26 ? -1.397 29.594 2.598 1 92.56 26 ILE B O 1
ATOM 2996 N N . LEU B 1 27 ? -2.391 27.656 2.072 1 92.5 27 LEU B N 1
ATOM 2997 C CA . LEU B 1 27 ? -1.443 27.297 1.019 1 92.5 27 LEU B CA 1
ATOM 2998 C C . LEU B 1 27 ? -1.375 28.406 -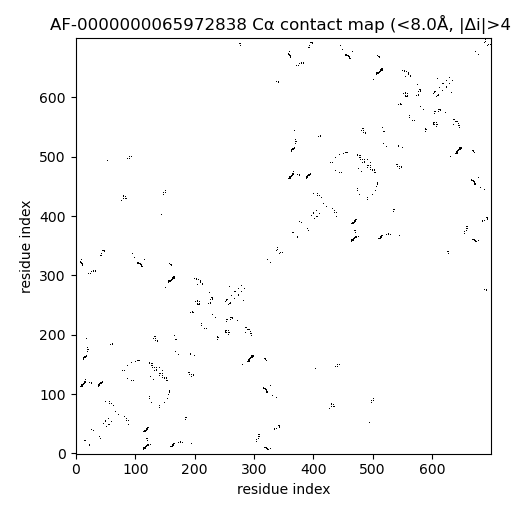0.036 1 92.5 27 LEU B C 1
ATOM 3000 O O . LEU B 1 27 ? -0.29 28.75 -0.507 1 92.5 27 LEU B O 1
ATOM 3004 N N . ASN B 1 28 ? -2.438 28.969 -0.38 1 92.31 28 ASN B N 1
ATOM 3005 C CA . ASN B 1 28 ? -2.514 29.984 -1.424 1 92.31 28 ASN B CA 1
ATOM 3006 C C . ASN B 1 28 ? -1.916 31.312 -0.96 1 92.31 28 ASN B C 1
ATOM 3008 O O . ASN B 1 28 ? -1.522 32.156 -1.782 1 92.31 28 ASN B O 1
ATOM 3012 N N . ALA B 1 29 ? -1.811 31.547 0.314 1 92.06 29 ALA B N 1
ATOM 3013 C CA . ALA B 1 29 ? -1.27 32.781 0.867 1 92.06 29 ALA B CA 1
ATOM 3014 C C . ALA B 1 29 ? 0.243 32.688 1.048 1 92.06 29 ALA B C 1
ATOM 3016 O O . ALA B 1 29 ? 0.913 33.719 1.262 1 92.06 29 ALA B O 1
ATOM 3017 N N . MET B 1 30 ? 0.829 31.531 0.877 1 90.94 30 MET B N 1
ATOM 3018 C CA . MET B 1 30 ? 2.217 31.266 1.238 1 90.94 30 MET B CA 1
ATOM 3019 C C . MET B 1 30 ? 3.172 32.094 0.384 1 90.94 30 MET B C 1
ATOM 3021 O O . MET B 1 30 ? 4.152 32.625 0.892 1 90.94 30 MET B O 1
ATOM 3025 N N . PRO B 1 31 ? 2.916 32.219 -0.923 1 86.44 31 PRO B N 1
ATOM 3026 C CA . PRO B 1 31 ? 3.879 32.938 -1.771 1 86.44 31 PRO B CA 1
ATOM 3027 C C . PRO B 1 31 ? 4.102 34.375 -1.334 1 86.44 31 PRO B C 1
ATOM 3029 O O . PRO B 1 31 ? 5.172 34.938 -1.572 1 86.44 31 PRO B O 1
ATOM 3032 N N . ASP B 1 32 ? 3.195 34.906 -0.68 1 86 32 ASP B N 1
ATOM 3033 C CA . ASP B 1 32 ? 3.291 36.312 -0.23 1 86 32 ASP B CA 1
ATOM 3034 C C . ASP B 1 32 ? 4.289 36.438 0.917 1 86 32 ASP B C 1
ATOM 3036 O O . ASP B 1 32 ? 4.703 37.531 1.256 1 86 32 ASP B O 1
ATOM 3040 N N . HIS B 1 33 ? 4.742 35.312 1.394 1 82.31 33 HIS B N 1
ATOM 3041 C CA . HIS B 1 33 ? 5.551 35.375 2.609 1 82.31 33 HIS B CA 1
ATOM 3042 C C . HIS B 1 33 ? 6.863 34.625 2.42 1 82.31 33 HIS B C 1
ATOM 3044 O O . HIS B 1 33 ? 7.559 34.312 3.393 1 82.31 33 HIS B O 1
ATOM 3050 N N . THR B 1 34 ? 7.156 34.25 1.187 1 80.25 34 THR B N 1
ATOM 3051 C CA . THR B 1 34 ? 8.336 33.438 0.928 1 80.25 34 THR B CA 1
ATOM 3052 C C . THR B 1 34 ? 9.617 34.219 1.224 1 80.25 34 THR B C 1
ATOM 3054 O O . THR B 1 34 ? 9.781 35.344 0.755 1 80.25 34 THR B O 1
ATOM 3057 N N . PRO B 1 35 ? 10.422 33.562 1.935 1 66.75 35 PRO B N 1
ATOM 3058 C CA . PRO B 1 35 ? 11.703 34.188 2.186 1 66.75 35 PRO B CA 1
ATOM 3059 C C . PRO B 1 35 ? 12.586 34.281 0.94 1 66.75 35 PRO B C 1
ATOM 3061 O O . PRO B 1 35 ? 12.664 33.312 0.178 1 66.75 35 PRO B O 1
ATOM 3064 N N . ASP B 1 36 ? 13.289 35.312 0.767 1 73 36 ASP B N 1
ATOM 3065 C CA . ASP B 1 36 ? 14.375 35.531 -0.184 1 73 36 ASP B CA 1
ATOM 3066 C C . ASP B 1 36 ? 13.953 35.156 -1.6 1 73 36 ASP B C 1
ATOM 3068 O O . ASP B 1 36 ? 14.789 34.75 -2.416 1 73 36 ASP B O 1
ATOM 3072 N N . GLY B 1 37 ? 12.703 34.781 -1.761 1 77.62 37 GLY B N 1
ATOM 3073 C CA . GLY B 1 37 ? 12.203 34.625 -3.117 1 77.62 37 GLY B CA 1
ATOM 3074 C C . GLY B 1 37 ? 12.266 33.219 -3.631 1 77.62 37 GLY B C 1
ATOM 3075 O O . GLY B 1 37 ? 12.172 32.969 -4.836 1 77.62 37 GLY B O 1
ATOM 3076 N N . ALA B 1 38 ? 12.492 32.25 -2.797 1 85.69 38 ALA B N 1
ATOM 3077 C CA . ALA B 1 38 ? 12.484 30.875 -3.273 1 85.69 38 ALA B CA 1
ATOM 3078 C C . ALA B 1 38 ? 11.133 30.5 -3.871 1 85.69 38 ALA B C 1
ATOM 3080 O O . ALA B 1 38 ? 10.086 30.859 -3.324 1 85.69 38 ALA B O 1
ATOM 3081 N N . PRO B 1 39 ? 11.211 29.828 -5.051 1 90.94 39 PRO B N 1
ATOM 3082 C CA . PRO B 1 39 ? 9.945 29.406 -5.648 1 90.94 39 PRO B CA 1
ATOM 3083 C C . PRO B 1 39 ? 9.188 28.406 -4.777 1 90.94 39 PRO B C 1
ATOM 3085 O O . PRO B 1 39 ? 9.812 27.547 -4.141 1 90.94 39 PRO B O 1
ATOM 3088 N N . ILE B 1 40 ? 7.836 28.578 -4.766 1 94.5 40 ILE B N 1
ATOM 3089 C CA . ILE B 1 40 ? 6.977 27.672 -4.008 1 94.5 40 ILE B CA 1
ATOM 3090 C C . ILE B 1 40 ? 6.129 26.844 -4.969 1 94.5 40 ILE B C 1
ATOM 3092 O O . ILE B 1 40 ? 5.41 27.391 -5.809 1 94.5 40 ILE B O 1
ATOM 3096 N N . LEU B 1 41 ? 6.293 25.547 -4.91 1 95.75 41 LEU B N 1
ATOM 3097 C CA . LEU B 1 41 ? 5.406 24.625 -5.594 1 95.75 41 LEU B CA 1
ATOM 3098 C C . LEU B 1 41 ? 4.312 24.109 -4.656 1 95.75 41 LEU B C 1
ATOM 3100 O O . LEU B 1 41 ? 4.594 23.75 -3.51 1 95.75 41 LEU B O 1
ATOM 3104 N N . LYS B 1 42 ? 3.117 24.156 -5.121 1 96.12 42 LYS B N 1
ATOM 3105 C CA . LYS B 1 42 ? 1.983 23.734 -4.305 1 96.12 42 LYS B CA 1
ATOM 3106 C C . LYS B 1 42 ? 1.336 22.469 -4.875 1 96.12 42 LYS B C 1
ATOM 3108 O O . LYS B 1 42 ? 1.077 22.391 -6.078 1 96.12 42 LYS B O 1
ATOM 3113 N N . VAL B 1 43 ? 1.097 21.484 -4.043 1 97.06 43 VAL B N 1
ATOM 3114 C CA . VAL B 1 43 ? 0.347 20.281 -4.387 1 97.06 43 VAL B CA 1
ATOM 3115 C C . VAL B 1 43 ? -0.986 20.281 -3.641 1 97.06 43 VAL B C 1
ATOM 3117 O O . VAL B 1 43 ? -1.017 20.203 -2.41 1 97.06 43 VAL B O 1
ATOM 3120 N N . TYR B 1 44 ? -2.07 20.219 -4.371 1 95.94 44 TYR B N 1
ATOM 3121 C CA . TYR B 1 44 ? -3.389 20.406 -3.777 1 95.94 44 TYR B CA 1
ATOM 3122 C C . TYR B 1 44 ? -4.074 19.062 -3.537 1 95.94 44 TYR B C 1
ATOM 3124 O O . TYR B 1 44 ? -3.59 18.016 -3.99 1 95.94 44 TYR B O 1
ATOM 3132 N N . GLU B 1 45 ? -5.141 19.141 -2.803 1 94.88 45 GLU B N 1
ATOM 3133 C CA . GLU B 1 45 ? -5.965 17.953 -2.596 1 94.88 45 GLU B CA 1
ATOM 3134 C C . GLU B 1 45 ? -6.551 17.453 -3.912 1 94.88 45 GLU B C 1
ATOM 3136 O O . GLU B 1 45 ? -7.035 18.25 -4.723 1 94.88 45 GLU B O 1
ATOM 3141 N N . PRO B 1 46 ? -6.551 16.219 -4.141 1 95.88 46 PRO B N 1
ATOM 3142 C CA . PRO B 1 46 ? -6.996 15.656 -5.418 1 95.88 46 PRO B CA 1
ATOM 3143 C C . PRO B 1 46 ? -8.516 15.508 -5.5 1 95.88 46 PRO B C 1
ATOM 3145 O O . PRO B 1 46 ? -9.016 14.406 -5.723 1 95.88 46 PRO B O 1
ATOM 3148 N N . MET B 1 47 ? -9.258 16.516 -5.484 1 93.12 47 MET B N 1
ATOM 3149 C CA . MET B 1 47 ? -10.719 16.516 -5.449 1 93.12 47 MET B CA 1
ATOM 3150 C C . MET B 1 47 ? -11.289 16 -6.766 1 93.12 47 MET B C 1
ATOM 3152 O O . MET B 1 47 ? -12.336 15.352 -6.781 1 93.12 47 MET B O 1
ATOM 3156 N N . LYS B 1 48 ? -10.625 16.406 -7.867 1 94.31 48 LYS B N 1
ATOM 3157 C CA . LYS B 1 48 ? -11.086 15.906 -9.156 1 94.31 48 LYS B CA 1
ATOM 3158 C C . LYS B 1 48 ? -11.078 14.375 -9.195 1 94.31 48 LYS B C 1
ATOM 3160 O O . LYS B 1 48 ? -12.047 13.758 -9.648 1 94.31 48 LYS B O 1
ATOM 3165 N N . TYR B 1 49 ? -10.055 13.758 -8.672 1 95.19 49 TYR B N 1
ATOM 3166 C CA . TYR B 1 49 ? -9.984 12.305 -8.594 1 95.19 49 TYR B CA 1
ATOM 3167 C C . TYR B 1 49 ? -11.07 11.758 -7.676 1 95.19 49 TYR B C 1
ATOM 3169 O O . TYR B 1 49 ? -11.727 10.766 -8.008 1 95.19 49 TYR B O 1
ATOM 3177 N N . TRP B 1 50 ? -11.289 12.383 -6.598 1 95.44 50 TRP B N 1
ATOM 3178 C CA . TRP B 1 50 ? -12.211 11.875 -5.586 1 95.44 50 TRP B CA 1
ATOM 3179 C C . TRP B 1 50 ? -13.656 12.031 -6.039 1 95.44 50 TRP B C 1
ATOM 3181 O O . TRP B 1 50 ? -14.523 11.227 -5.676 1 95.44 50 TRP B O 1
ATOM 3191 N N . ARG B 1 51 ? -13.969 12.992 -6.867 1 92.06 51 ARG B N 1
ATOM 3192 C CA . ARG B 1 51 ? -15.375 13.312 -7.098 1 92.06 51 ARG B CA 1
ATOM 3193 C C . ARG B 1 51 ? -15.758 13.094 -8.562 1 92.06 51 ARG B C 1
ATOM 3195 O O . ARG B 1 51 ? -16.922 12.883 -8.875 1 92.06 51 ARG B O 1
ATOM 3202 N N . CYS B 1 52 ? -14.836 13.164 -9.484 1 83.5 52 CYS B N 1
ATOM 3203 C CA . CYS B 1 52 ? -15.234 13.32 -10.875 1 83.5 52 CYS B CA 1
ATOM 3204 C C . CYS B 1 52 ? -14.75 12.141 -11.719 1 83.5 52 CYS B C 1
ATOM 3206 O O . CYS B 1 52 ? -15.172 11.977 -12.859 1 83.5 52 CYS B O 1
ATOM 3208 N N . GLN B 1 53 ? -13.852 11.359 -11.375 1 74.44 53 GLN B N 1
ATOM 3209 C CA . GLN B 1 53 ? -13.273 10.32 -12.227 1 74.44 53 GLN B CA 1
ATOM 3210 C C . GLN B 1 53 ? -14.203 9.117 -12.344 1 74.44 53 GLN B C 1
ATOM 3212 O O . GLN B 1 53 ? -14.406 8.586 -13.438 1 74.44 53 GLN B O 1
ATOM 3217 N N . SER B 1 54 ? -14.703 8.641 -11.367 1 78.25 54 SER B N 1
ATOM 3218 C CA . SER B 1 54 ? -15.625 7.508 -11.391 1 78.25 54 SER B CA 1
ATOM 3219 C C . SER B 1 54 ? -16.719 7.664 -10.344 1 78.25 54 SER B C 1
ATOM 3221 O O . SER B 1 54 ? -17.625 8.477 -10.508 1 78.25 54 SER B O 1
ATOM 3223 N N . THR B 1 55 ? -16.531 7.059 -9.32 1 85.31 55 THR B N 1
ATOM 3224 C CA . THR B 1 55 ? -17.422 7.156 -8.164 1 85.31 55 THR B CA 1
ATOM 3225 C C . THR B 1 55 ? -17.078 8.375 -7.32 1 85.31 55 THR B C 1
ATOM 3227 O O . THR B 1 55 ? -15.906 8.664 -7.078 1 85.31 55 THR B O 1
ATOM 3230 N N . ASP B 1 56 ? -18.125 9.211 -7.047 1 93.25 56 ASP B N 1
ATOM 3231 C CA . ASP B 1 56 ? -17.891 10.273 -6.078 1 93.25 56 ASP B CA 1
ATOM 3232 C C . ASP B 1 56 ? -17.594 9.703 -4.691 1 93.25 56 ASP B C 1
ATOM 3234 O O . ASP B 1 56 ? -18.516 9.367 -3.943 1 93.25 56 ASP B O 1
ATOM 3238 N N . LEU B 1 57 ? -16.359 9.648 -4.355 1 94.69 57 LEU B N 1
ATOM 3239 C CA . LEU B 1 57 ? -15.891 8.984 -3.146 1 94.69 57 LEU B CA 1
ATOM 3240 C C . LEU B 1 57 ? -16.328 9.75 -1.902 1 94.69 57 LEU B C 1
ATOM 3242 O O . LEU B 1 57 ? -16.562 9.156 -0.851 1 94.69 57 LEU B O 1
ATOM 3246 N N . VAL B 1 58 ? -16.359 11.055 -2.018 1 92.88 58 VAL B N 1
ATOM 3247 C CA . VAL B 1 58 ? -16.75 11.883 -0.88 1 92.88 58 VAL B CA 1
ATOM 3248 C C . VAL B 1 58 ? -18.188 11.602 -0.493 1 92.88 58 VAL B C 1
ATOM 3250 O O . VAL B 1 58 ? -18.5 11.367 0.68 1 92.88 58 VAL B O 1
ATOM 3253 N N . VAL B 1 59 ? -19.062 11.508 -1.475 1 93 59 VAL B N 1
ATOM 3254 C CA . VAL B 1 59 ? -20.453 11.188 -1.232 1 93 59 VAL B CA 1
ATOM 3255 C C . VAL B 1 59 ? -20.578 9.758 -0.699 1 93 59 VAL B C 1
ATOM 3257 O O . VAL B 1 59 ? -21.297 9.516 0.27 1 93 59 VAL B O 1
ATOM 3260 N N . ALA B 1 60 ? -19.875 8.844 -1.324 1 94.12 60 ALA B N 1
ATOM 3261 C CA . ALA B 1 60 ? -19.938 7.441 -0.911 1 94.12 60 ALA B CA 1
ATOM 3262 C C . ALA B 1 60 ? -19.484 7.277 0.537 1 94.12 60 ALA B C 1
ATOM 3264 O O . ALA B 1 60 ? -20.062 6.492 1.29 1 94.12 60 ALA B O 1
ATOM 3265 N N . ALA B 1 61 ? -18.453 8 0.945 1 93.69 61 ALA B N 1
ATOM 3266 C CA . ALA B 1 61 ? -17.922 7.914 2.297 1 93.69 61 ALA B CA 1
ATOM 3267 C C . ALA B 1 61 ? -18.922 8.406 3.33 1 93.69 61 ALA B C 1
ATOM 3269 O O . ALA B 1 61 ? -18.984 7.895 4.449 1 93.69 61 ALA B O 1
ATOM 3270 N N . ASN B 1 62 ? -19.688 9.375 2.949 1 90.12 62 ASN B N 1
ATOM 3271 C CA . ASN B 1 62 ? -20.672 9.93 3.867 1 90.12 62 ASN B CA 1
ATOM 3272 C C . ASN B 1 62 ? -21.953 9.094 3.893 1 90.12 62 ASN B C 1
ATOM 3274 O O . ASN B 1 62 ? -22.578 8.953 4.941 1 90.12 62 ASN B O 1
ATOM 3278 N N . GLU B 1 63 ? -22.281 8.492 2.828 1 93.06 63 GLU B N 1
ATOM 3279 C CA . GLU B 1 63 ? -23.531 7.762 2.715 1 93.06 63 GLU B CA 1
ATOM 3280 C C . GLU B 1 63 ? -23.406 6.355 3.297 1 93.06 63 GLU B C 1
ATOM 3282 O O . GLU B 1 63 ? -24.406 5.789 3.771 1 93.06 63 GLU B O 1
ATOM 3287 N N . THR B 1 64 ? -22.25 5.82 3.238 1 95.25 64 THR B N 1
ATOM 3288 C CA . THR B 1 64 ? -22.078 4.426 3.617 1 95.25 64 THR B CA 1
ATOM 3289 C C . THR B 1 64 ? -22.469 4.199 5.07 1 95.25 64 THR B C 1
ATOM 3291 O O . THR B 1 64 ? -23.297 3.326 5.367 1 95.25 64 THR B O 1
ATOM 3294 N N . PRO B 1 65 ? -22.031 5.031 6.012 1 93.31 65 PRO B N 1
ATOM 3295 C CA . PRO B 1 65 ? -22.469 4.84 7.398 1 93.31 65 PRO B CA 1
ATOM 3296 C C . PRO B 1 65 ? -23.969 5.07 7.578 1 93.31 65 PRO B C 1
ATOM 3298 O O . PRO B 1 65 ? -24.609 4.402 8.398 1 93.31 65 PRO B O 1
ATOM 3301 N N . GLU B 1 66 ? -24.531 5.98 6.859 1 92.75 66 GLU B N 1
ATOM 3302 C CA . GLU B 1 66 ? -25.969 6.254 6.938 1 92.75 66 GLU B CA 1
ATOM 3303 C C . GLU B 1 66 ? -26.781 5.062 6.445 1 92.75 66 GLU B C 1
ATOM 3305 O O . GLU B 1 66 ? -27.781 4.691 7.062 1 92.75 66 GLU B O 1
ATOM 3310 N N . ARG B 1 67 ? -26.344 4.516 5.398 1 95 67 ARG B N 1
ATOM 3311 C CA . ARG B 1 67 ? -27.031 3.355 4.836 1 95 67 ARG B CA 1
ATOM 3312 C C . ARG B 1 67 ? -26.938 2.158 5.777 1 95 67 ARG B C 1
ATOM 3314 O O . ARG B 1 67 ? -27.859 1.348 5.855 1 95 67 ARG B O 1
ATOM 3321 N N . ARG B 1 68 ? -25.859 2.051 6.387 1 95.94 68 ARG B N 1
ATOM 3322 C CA . ARG B 1 68 ? -25.719 0.997 7.391 1 95.94 68 ARG B CA 1
ATOM 3323 C C . ARG B 1 68 ? -26.688 1.218 8.547 1 95.94 68 ARG B C 1
ATOM 3325 O O . ARG B 1 68 ? -27.406 0.296 8.953 1 95.94 68 ARG B O 1
ATOM 3332 N N . ARG B 1 69 ? -26.75 2.35 9.07 1 93.62 69 ARG B N 1
ATOM 3333 C CA . ARG B 1 69 ? -27.641 2.682 10.172 1 93.62 69 ARG B CA 1
ATOM 3334 C C . ARG B 1 69 ? -29.094 2.471 9.773 1 93.62 69 ARG B C 1
ATOM 3336 O O . ARG B 1 69 ? -29.922 2.055 10.586 1 93.62 69 ARG B O 1
ATOM 3343 N N . GLY B 1 70 ? -29.406 2.748 8.586 1 94.94 70 GLY B N 1
ATOM 3344 C CA . GLY B 1 70 ? -30.75 2.59 8.078 1 94.94 70 GLY B CA 1
ATOM 3345 C C . GLY B 1 70 ? -31.094 1.157 7.715 1 94.94 70 GLY B C 1
ATOM 3346 O O . GLY B 1 70 ? -32.219 0.854 7.355 1 94.94 70 GLY B O 1
ATOM 3347 N N . GLY B 1 71 ? -30.078 0.248 7.688 1 94.38 71 GLY B N 1
ATOM 3348 C CA . GLY B 1 71 ? -30.328 -1.166 7.457 1 94.38 71 GLY B CA 1
ATOM 3349 C C . GLY B 1 71 ? -30.125 -1.578 6.008 1 94.38 71 GLY B C 1
ATOM 3350 O O . GLY B 1 71 ? -30.281 -2.75 5.664 1 94.38 71 GLY B O 1
ATOM 3351 N N . ALA B 1 72 ? -29.75 -0.668 5.18 1 94.62 72 ALA B N 1
ATOM 3352 C CA . ALA B 1 72 ? -29.578 -0.958 3.76 1 94.62 72 ALA B CA 1
ATOM 3353 C C . ALA B 1 72 ? -28.281 -1.728 3.508 1 94.62 72 ALA B C 1
ATOM 3355 O O . ALA B 1 72 ? -28.141 -2.398 2.484 1 94.62 72 ALA B O 1
ATOM 3356 N N . LEU B 1 73 ? -27.297 -1.61 4.375 1 95.88 73 LEU B N 1
ATOM 3357 C CA . LEU B 1 73 ? -26.031 -2.344 4.324 1 95.88 73 LEU B CA 1
ATOM 3358 C C . LEU B 1 73 ? -25.797 -3.109 5.621 1 95.88 73 LEU B C 1
ATOM 3360 O O . LEU B 1 73 ? -26.062 -2.594 6.711 1 95.88 73 LEU B O 1
ATOM 3364 N N . SER B 1 74 ? -25.391 -4.348 5.43 1 94.06 74 SER B N 1
ATOM 3365 C CA . SER B 1 74 ? -24.938 -5.074 6.605 1 94.06 74 SER B CA 1
ATOM 3366 C C . SER B 1 74 ? -23.625 -4.496 7.129 1 94.06 74 SER B C 1
ATOM 3368 O O . SER B 1 74 ? -22.969 -3.711 6.441 1 94.06 74 SER B O 1
ATOM 3370 N N . ARG B 1 75 ? -23.234 -4.871 8.312 1 93.75 75 ARG B N 1
ATOM 3371 C CA . ARG B 1 75 ? -21.969 -4.438 8.891 1 93.75 75 ARG B CA 1
ATOM 3372 C C . ARG B 1 75 ? -20.797 -4.863 8.016 1 93.75 75 ARG B C 1
ATOM 3374 O O . ARG B 1 75 ? -19.891 -4.07 7.758 1 93.75 75 ARG B O 1
ATOM 3381 N N . PHE B 1 76 ? -20.891 -6.086 7.555 1 92.56 76 PHE B N 1
ATOM 3382 C CA . PHE B 1 76 ? -19.844 -6.613 6.676 1 92.56 76 PHE B CA 1
ATOM 3383 C C . PHE B 1 76 ? -19.734 -5.766 5.414 1 92.56 76 PHE B C 1
ATOM 3385 O O . PHE B 1 76 ? -18.625 -5.328 5.055 1 92.56 76 PHE B O 1
ATOM 3392 N N . GLN B 1 77 ? -20.844 -5.512 4.805 1 94.81 77 GLN B N 1
ATOM 3393 C CA . GLN B 1 77 ? -20.844 -4.73 3.572 1 94.81 77 GLN B CA 1
ATOM 3394 C C . GLN B 1 77 ? -20.297 -3.326 3.807 1 94.81 77 GLN B C 1
ATOM 3396 O O . GLN B 1 77 ? -19.453 -2.85 3.049 1 94.81 77 GLN B O 1
ATOM 3401 N N . SER B 1 78 ? -20.797 -2.715 4.844 1 96.81 78 SER B N 1
ATOM 3402 C CA . SER B 1 78 ? -20.375 -1.352 5.156 1 96.81 78 SER B CA 1
ATOM 3403 C C . SER B 1 78 ? -18.875 -1.271 5.402 1 96.81 78 SER B C 1
ATOM 3405 O O . SER B 1 78 ? -18.203 -0.379 4.883 1 96.81 78 SER B O 1
ATOM 3407 N N . ASP B 1 79 ? -18.328 -2.219 6.156 1 95.25 79 ASP B N 1
ATOM 3408 C CA . ASP B 1 79 ? -16.891 -2.234 6.465 1 95.25 79 ASP B CA 1
ATOM 3409 C C . ASP B 1 79 ? -16.062 -2.4 5.199 1 95.25 79 ASP B C 1
ATOM 3411 O O . ASP B 1 79 ? -15.078 -1.687 5 1 95.25 79 ASP B O 1
ATOM 3415 N N . MET B 1 80 ? -16.5 -3.311 4.371 1 96.12 80 MET B N 1
ATOM 3416 C CA . MET B 1 80 ? -15.758 -3.588 3.143 1 96.12 80 MET B CA 1
ATOM 3417 C C . MET B 1 80 ? -15.812 -2.395 2.195 1 96.12 80 MET B C 1
ATOM 3419 O O . MET B 1 80 ? -14.797 -2.016 1.609 1 96.12 80 MET B O 1
ATOM 3423 N N . ILE B 1 81 ? -16.969 -1.818 2.064 1 96.94 81 ILE B N 1
ATOM 3424 C CA . ILE B 1 81 ? -17.141 -0.674 1.179 1 96.94 81 ILE B CA 1
ATOM 3425 C C . ILE B 1 81 ? -16.328 0.509 1.688 1 96.94 81 ILE B C 1
ATOM 3427 O O . ILE B 1 81 ? -15.602 1.148 0.919 1 96.94 81 ILE B O 1
ATOM 3431 N N . MET B 1 82 ? -16.359 0.754 2.98 1 96.88 82 MET B N 1
ATOM 3432 C CA . MET B 1 82 ? -15.602 1.867 3.559 1 96.88 82 MET B CA 1
ATOM 3433 C C . MET B 1 82 ? -14.102 1.662 3.381 1 96.88 82 MET B C 1
ATOM 3435 O O . MET B 1 82 ? -13.367 2.613 3.109 1 96.88 82 MET B O 1
ATOM 3439 N N . ALA B 1 83 ? -13.703 0.44 3.535 1 96.56 83 ALA B N 1
ATOM 3440 C CA . ALA B 1 83 ? -12.281 0.145 3.355 1 96.56 83 ALA B CA 1
ATOM 3441 C C . ALA B 1 83 ? -11.836 0.469 1.935 1 96.56 83 ALA B C 1
ATOM 3443 O O . ALA B 1 83 ? -10.75 1.027 1.731 1 96.56 83 ALA B O 1
ATOM 3444 N N . SER B 1 84 ? -12.625 0.126 1.011 1 96.62 84 SER B N 1
ATOM 3445 C CA . SER B 1 84 ? -12.312 0.409 -0.386 1 96.62 84 SER B CA 1
ATOM 3446 C C . SER B 1 84 ? -12.312 1.909 -0.66 1 96.62 84 SER B C 1
ATOM 3448 O O . SER B 1 84 ? -11.461 2.414 -1.391 1 96.62 84 SER B O 1
ATOM 3450 N N . ILE B 1 85 ? -13.281 2.6 -0.109 1 96.62 85 ILE B N 1
ATOM 3451 C CA . ILE B 1 85 ? -13.359 4.047 -0.267 1 96.62 85 ILE B CA 1
ATOM 3452 C C . ILE B 1 85 ? -12.102 4.695 0.309 1 96.62 85 ILE B C 1
ATOM 3454 O O . ILE B 1 85 ? -11.469 5.523 -0.348 1 96.62 85 ILE B O 1
ATOM 3458 N N . GLN B 1 86 ? -11.727 4.25 1.499 1 96.56 86 GLN B N 1
ATOM 3459 C CA . GLN B 1 86 ? -10.555 4.816 2.15 1 96.56 86 GLN B CA 1
ATOM 3460 C C . GLN B 1 86 ? -9.289 4.535 1.344 1 96.56 86 GLN B C 1
ATOM 3462 O O . GLN B 1 86 ? -8.414 5.395 1.228 1 96.56 86 GLN B O 1
ATOM 3467 N N . ALA B 1 87 ? -9.227 3.354 0.819 1 96.81 87 ALA B N 1
ATOM 3468 C CA . ALA B 1 87 ? -8.078 3.014 -0.023 1 96.81 87 ALA B CA 1
ATOM 3469 C C . ALA B 1 87 ? -7.992 3.941 -1.231 1 96.81 87 ALA B C 1
ATOM 3471 O O . ALA B 1 87 ? -6.906 4.395 -1.598 1 96.81 87 ALA B O 1
ATOM 3472 N N . ARG B 1 88 ? -9.047 4.266 -1.79 1 96.56 88 ARG B N 1
ATOM 3473 C CA . ARG B 1 88 ? -9.078 5.102 -2.986 1 96.56 88 ARG B CA 1
ATOM 3474 C C . ARG B 1 88 ? -8.781 6.559 -2.643 1 96.56 88 ARG B C 1
ATOM 3476 O O . ARG B 1 88 ? -8.211 7.289 -3.455 1 96.56 88 ARG B O 1
ATOM 3483 N N . PHE B 1 89 ? -9.156 6.973 -1.438 1 96.94 89 PHE B N 1
ATOM 3484 C CA . PHE B 1 89 ? -8.742 8.297 -0.985 1 96.94 89 PHE B CA 1
ATOM 3485 C C . PHE B 1 89 ? -7.227 8.406 -0.951 1 96.94 89 PHE B C 1
ATOM 3487 O O . PHE B 1 89 ? -6.672 9.484 -1.185 1 96.94 89 PHE B O 1
ATOM 3494 N N . ALA B 1 90 ? -6.59 7.316 -0.74 1 98 90 ALA B N 1
ATOM 3495 C CA . ALA B 1 90 ? -5.137 7.316 -0.565 1 98 90 ALA B CA 1
ATOM 3496 C C . ALA B 1 90 ? -4.422 7.238 -1.911 1 98 90 ALA B C 1
ATOM 3498 O O . ALA B 1 90 ? -3.242 7.582 -2.014 1 98 90 ALA B O 1
ATOM 3499 N N . ASP B 1 91 ? -5.051 6.848 -2.975 1 97.56 91 ASP B N 1
ATOM 3500 C CA . ASP B 1 91 ? -4.434 6.516 -4.254 1 97.56 91 ASP B CA 1
ATOM 3501 C C . ASP B 1 91 ? -3.588 7.676 -4.773 1 97.56 91 ASP B C 1
ATOM 3503 O O . ASP B 1 91 ? -2.396 7.512 -5.043 1 97.56 91 ASP B O 1
ATOM 3507 N N . PRO B 1 92 ? -4.156 8.922 -4.887 1 97.62 92 PRO B N 1
ATOM 3508 C CA . PRO B 1 92 ? -3.365 10.016 -5.453 1 97.62 92 PRO B CA 1
ATOM 3509 C C . PRO B 1 92 ? -2.143 10.359 -4.605 1 97.62 92 PRO B C 1
ATOM 3511 O O . PRO B 1 92 ? -1.084 10.688 -5.148 1 97.62 92 PRO B O 1
ATOM 3514 N N . TYR B 1 93 ? -2.291 10.266 -3.307 1 97.94 93 TYR B N 1
ATOM 3515 C CA . TYR B 1 93 ? -1.181 10.586 -2.416 1 97.94 93 TYR B CA 1
ATOM 3516 C C . TYR B 1 93 ? -0.059 9.57 -2.551 1 97.94 93 TYR B C 1
ATOM 3518 O O . TYR B 1 93 ? 1.12 9.93 -2.568 1 97.94 93 TYR B O 1
ATOM 3526 N N . LEU B 1 94 ? -0.459 8.305 -2.646 1 97.94 94 LEU B N 1
ATOM 3527 C CA . LEU B 1 94 ? 0.537 7.246 -2.797 1 97.94 94 LEU B CA 1
ATOM 3528 C C . LEU B 1 94 ? 1.27 7.375 -4.129 1 97.94 94 LEU B C 1
ATOM 3530 O O . LEU B 1 94 ? 2.488 7.199 -4.191 1 97.94 94 LEU B O 1
ATOM 3534 N N . LEU B 1 95 ? 0.496 7.68 -5.129 1 97.5 95 LEU B N 1
ATOM 3535 C CA . LEU B 1 95 ? 1.079 7.848 -6.453 1 97.5 95 LEU B CA 1
ATOM 3536 C C . LEU B 1 95 ? 2.088 8.992 -6.465 1 97.5 95 LEU B C 1
ATOM 3538 O O . LEU B 1 95 ? 3.225 8.82 -6.91 1 97.5 95 LEU B O 1
ATOM 3542 N N . PHE B 1 96 ? 1.717 10.125 -5.945 1 98 96 PHE B N 1
ATOM 3543 C CA . PHE B 1 96 ? 2.605 11.281 -5.945 1 98 96 PHE B CA 1
ATOM 3544 C C . PHE B 1 96 ? 3.779 11.055 -5 1 98 96 PHE B C 1
ATOM 3546 O O . PHE B 1 96 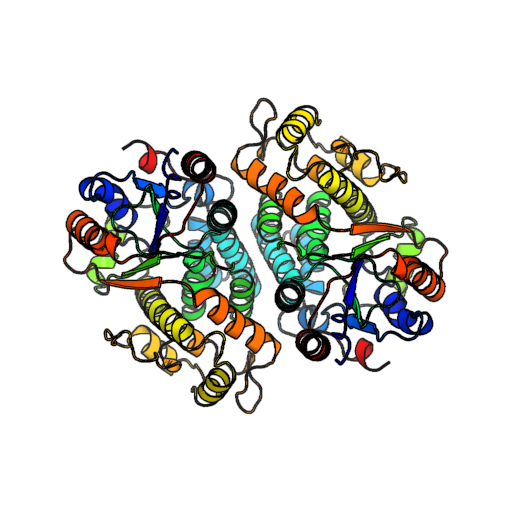? 4.898 11.5 -5.273 1 98 96 PHE B O 1
ATOM 3553 N N . HIS B 1 97 ? 3.527 10.406 -3.898 1 97.44 97 HIS B N 1
ATOM 3554 C CA . HIS B 1 97 ? 4.582 10.094 -2.943 1 97.44 97 HIS B CA 1
ATOM 3555 C C . HIS B 1 97 ? 5.699 9.289 -3.602 1 97.44 97 HIS B C 1
ATOM 3557 O O . HIS B 1 97 ? 6.883 9.539 -3.348 1 97.44 97 HIS B O 1
ATOM 3563 N N . GLU B 1 98 ? 5.32 8.375 -4.355 1 95.62 98 GLU B N 1
ATOM 3564 C CA . GLU B 1 98 ? 6.312 7.562 -5.051 1 95.62 98 GLU B CA 1
ATOM 3565 C C . GLU B 1 98 ? 7.156 8.414 -5.996 1 95.62 98 GLU B C 1
ATOM 3567 O O . GLU B 1 98 ? 8.375 8.25 -6.066 1 95.62 98 GLU B O 1
ATOM 3572 N N . ARG B 1 99 ? 6.535 9.352 -6.746 1 95.44 99 ARG B N 1
ATOM 3573 C CA . ARG B 1 99 ? 7.246 10.258 -7.641 1 95.44 99 ARG B CA 1
ATOM 3574 C C . ARG B 1 99 ? 8.219 11.141 -6.871 1 95.44 99 ARG B C 1
ATOM 3576 O O . ARG B 1 99 ? 9.367 11.312 -7.285 1 95.44 99 ARG B O 1
ATOM 3583 N N . LEU B 1 100 ? 7.75 11.57 -5.785 1 97 100 LEU B N 1
ATOM 3584 C CA . LEU B 1 100 ? 8.523 12.492 -4.953 1 97 100 LEU B CA 1
ATOM 3585 C C . LEU B 1 100 ? 9.688 11.766 -4.289 1 97 100 LEU B C 1
ATOM 3587 O O . LEU B 1 100 ? 10.805 12.289 -4.254 1 97 100 LEU B O 1
ATOM 3591 N N . SER B 1 101 ? 9.453 10.578 -3.787 1 94.81 101 SER B N 1
ATOM 3592 C CA . SER B 1 101 ? 10.453 9.812 -3.043 1 94.81 101 SER B CA 1
ATOM 3593 C C . SER B 1 101 ? 11.664 9.5 -3.91 1 94.81 101 SER B C 1
ATOM 3595 O O . SER B 1 101 ? 12.797 9.484 -3.42 1 94.81 101 SER B O 1
ATOM 3597 N N . SER B 1 102 ? 11.438 9.305 -5.152 1 90.31 102 SER B N 1
ATOM 3598 C CA . SER B 1 102 ? 12.523 8.984 -6.07 1 90.31 102 SER B CA 1
ATOM 3599 C C . SER B 1 102 ? 13.461 10.172 -6.266 1 90.31 102 SER B C 1
ATOM 3601 O O . SER B 1 102 ? 14.586 10.016 -6.742 1 90.31 102 SER B O 1
ATOM 3603 N N . LYS B 1 103 ? 13.031 11.344 -5.84 1 93.25 103 LYS B N 1
ATOM 3604 C CA . LYS B 1 103 ? 13.789 12.57 -6.07 1 93.25 103 LYS B CA 1
ATOM 3605 C C . LYS B 1 103 ? 14.367 13.109 -4.766 1 93.25 103 LYS B C 1
ATOM 3607 O O . LYS B 1 103 ? 15.125 14.078 -4.77 1 93.25 103 LYS B O 1
ATOM 3612 N N . CYS B 1 104 ? 13.945 12.5 -3.672 1 92.44 104 CYS B N 1
ATOM 3613 C CA . CYS B 1 104 ? 14.375 12.945 -2.35 1 92.44 104 CYS B CA 1
ATOM 3614 C C . CYS B 1 104 ? 15.266 11.898 -1.688 1 92.44 104 CYS B C 1
ATOM 3616 O O . CYS B 1 104 ? 14.953 11.414 -0.599 1 92.44 104 CYS B O 1
ATOM 3618 N N . ARG B 1 105 ? 16.438 11.633 -2.203 1 88.25 105 ARG B N 1
ATOM 3619 C CA . ARG B 1 105 ? 17.312 10.586 -1.676 1 88.25 105 ARG B CA 1
ATOM 3620 C C . ARG B 1 105 ? 18.609 11.18 -1.147 1 88.25 105 ARG B C 1
ATOM 3622 O O . ARG B 1 105 ? 19.453 10.453 -0.626 1 88.25 105 ARG B O 1
ATOM 3629 N N . GLY B 1 106 ? 18.703 12.453 -1.21 1 89.75 106 GLY B N 1
ATOM 3630 C CA . GLY B 1 106 ? 19.953 13.086 -0.83 1 89.75 106 GLY B CA 1
ATOM 3631 C C . GLY B 1 106 ? 20.078 13.328 0.664 1 89.75 106 GLY B C 1
ATOM 3632 O O . GLY B 1 106 ? 19.188 12.961 1.429 1 89.75 106 GLY B O 1
ATOM 3633 N N . LYS B 1 107 ? 21.172 13.844 0.988 1 93.75 107 LYS B N 1
ATOM 3634 C CA . LYS B 1 107 ? 21.469 14.156 2.385 1 93.75 107 LYS B CA 1
ATOM 3635 C C . LYS B 1 107 ? 20.547 15.258 2.904 1 93.75 107 LYS B C 1
ATOM 3637 O O . LYS B 1 107 ? 20.125 16.125 2.143 1 93.75 107 LYS B O 1
ATOM 3642 N N . ILE B 1 108 ? 20.312 15.172 4.203 1 95.12 108 ILE B N 1
ATOM 3643 C CA . ILE B 1 108 ? 19.469 16.156 4.867 1 95.12 108 ILE B CA 1
ATOM 3644 C C . ILE B 1 108 ? 20.328 17.297 5.391 1 95.12 108 ILE B C 1
ATOM 3646 O O . ILE B 1 108 ? 21.422 17.078 5.898 1 95.12 108 ILE B O 1
ATOM 3650 N N . GLU B 1 109 ? 19.828 18.453 5.266 1 92.38 109 GLU B N 1
ATOM 3651 C CA . GLU B 1 109 ? 20.469 19.625 5.848 1 92.38 109 GLU B CA 1
ATOM 3652 C C . GLU B 1 109 ? 19.453 20.703 6.23 1 92.38 109 GLU B C 1
ATOM 3654 O O . GLU B 1 109 ? 18.281 20.609 5.848 1 92.38 109 GLU B O 1
ATOM 3659 N N . ILE B 1 110 ? 19.938 21.5 7.082 1 88.5 110 ILE B N 1
ATOM 3660 C CA . ILE B 1 110 ? 19.156 22.703 7.367 1 88.5 110 ILE B CA 1
ATOM 3661 C C . ILE B 1 110 ? 19.672 23.859 6.504 1 88.5 110 ILE B C 1
ATOM 3663 O O . ILE B 1 110 ? 20.875 24.125 6.453 1 88.5 110 ILE B O 1
ATOM 3667 N N . CYS B 1 111 ? 18.734 24.344 5.727 1 83.19 111 CYS B N 1
ATOM 3668 C CA . CYS B 1 111 ? 19.078 25.391 4.773 1 83.19 111 CYS B CA 1
ATOM 3669 C C . CYS B 1 111 ? 18.156 26.594 4.91 1 83.19 111 CYS B C 1
ATOM 3671 O O . CYS B 1 111 ? 16.938 26.453 4.852 1 83.19 111 CYS B O 1
ATOM 3673 N N . ASP B 1 112 ? 18.75 27.734 4.953 1 81.38 112 ASP B N 1
ATOM 3674 C CA . ASP B 1 112 ? 17.984 28.953 5.133 1 81.38 112 ASP B CA 1
ATOM 3675 C C . ASP B 1 112 ? 17.25 29.344 3.846 1 81.38 112 ASP B C 1
ATOM 3677 O O . ASP B 1 112 ? 16.125 29.828 3.889 1 81.38 112 ASP B O 1
ATOM 3681 N N . THR B 1 113 ? 17.953 29.109 2.744 1 85.56 113 THR B N 1
ATOM 3682 C CA . THR B 1 113 ? 17.375 29.5 1.464 1 85.56 113 THR B CA 1
ATOM 3683 C C . THR B 1 113 ? 17.391 28.328 0.484 1 85.56 113 THR B C 1
ATOM 3685 O O . THR B 1 113 ? 18.25 28.266 -0.398 1 85.56 113 THR B O 1
ATOM 3688 N N . PRO B 1 114 ? 16.359 27.531 0.621 1 90.69 114 PRO B N 1
ATOM 3689 C CA . PRO B 1 114 ? 16.312 26.422 -0.319 1 90.69 114 PRO B CA 1
ATOM 3690 C C . PRO B 1 114 ? 16.062 26.859 -1.759 1 90.69 114 PRO B C 1
ATOM 3692 O O . PRO B 1 114 ? 15.508 27.938 -1.987 1 90.69 114 PRO B O 1
ATOM 3695 N N . ALA B 1 115 ? 16.469 25.984 -2.66 1 92 115 ALA B N 1
ATOM 3696 C CA . ALA B 1 115 ? 16.25 26.281 -4.074 1 92 115 ALA B CA 1
ATOM 3697 C C . ALA B 1 115 ? 14.758 26.25 -4.422 1 92 115 ALA B C 1
ATOM 3699 O O . ALA B 1 115 ? 14.289 27.047 -5.238 1 92 115 ALA B O 1
ATOM 3700 N N . ILE B 1 116 ? 14.07 25.312 -3.812 1 94.25 116 ILE B N 1
ATOM 3701 C CA . ILE B 1 116 ? 12.633 25.156 -4.027 1 94.25 116 ILE B CA 1
ATOM 3702 C C . ILE B 1 116 ? 11.953 24.781 -2.711 1 94.25 116 ILE B C 1
ATOM 3704 O O . ILE B 1 116 ? 12.508 24.031 -1.91 1 94.25 116 ILE B O 1
ATOM 3708 N N . ILE B 1 117 ? 10.766 25.344 -2.48 1 95.38 117 ILE B N 1
ATOM 3709 C CA . ILE B 1 117 ? 9.891 24.938 -1.389 1 95.38 117 ILE B CA 1
ATOM 3710 C C . ILE B 1 117 ? 8.672 24.203 -1.951 1 95.38 117 ILE B C 1
ATOM 3712 O O . ILE B 1 117 ? 7.969 24.734 -2.814 1 95.38 117 ILE B O 1
ATOM 3716 N N . LEU B 1 118 ? 8.492 22.984 -1.562 1 96.88 118 LEU B N 1
ATOM 3717 C CA . LEU B 1 118 ? 7.332 22.203 -1.954 1 96.88 118 LEU B CA 1
ATOM 3718 C C . LEU B 1 118 ? 6.312 22.125 -0.821 1 96.88 118 LEU B C 1
ATOM 3720 O O . LEU B 1 118 ? 6.613 21.594 0.255 1 96.88 118 LEU B O 1
ATOM 3724 N N . MET B 1 119 ? 5.121 22.688 -1.046 1 96.38 119 MET B N 1
ATOM 3725 C CA . MET B 1 119 ? 4.027 22.656 -0.078 1 96.38 119 MET B CA 1
ATOM 3726 C C . MET B 1 119 ? 2.943 21.672 -0.513 1 96.38 119 MET B C 1
ATOM 3728 O O . MET B 1 119 ? 2.357 21.828 -1.585 1 96.38 119 MET B O 1
ATOM 3732 N N . LEU B 1 120 ? 2.654 20.703 0.348 1 96.88 120 LEU B N 1
ATOM 3733 C CA . LEU B 1 120 ? 1.666 19.688 0.015 1 96.88 120 LEU B CA 1
ATOM 3734 C C . LEU B 1 120 ? 0.471 19.766 0.96 1 96.88 120 LEU B C 1
ATOM 3736 O O . LEU B 1 120 ? 0.643 19.859 2.178 1 96.88 120 LEU B O 1
ATOM 3740 N N . ASP B 1 121 ? -0.795 19.719 0.457 1 92.81 121 ASP B N 1
ATOM 3741 C CA . ASP B 1 121 ? -2.006 19.797 1.271 1 92.81 121 ASP B CA 1
ATOM 3742 C C . ASP B 1 121 ? -2.227 18.484 2.031 1 92.81 121 ASP B C 1
ATOM 3744 O O . ASP B 1 121 ? -2.918 18.469 3.053 1 92.81 121 ASP B O 1
ATOM 3748 N N . ARG B 1 122 ? -1.502 17.469 1.975 1 95.75 122 ARG B N 1
ATOM 3749 C CA . ARG B 1 122 ? -1.657 16.312 2.84 1 95.75 122 ARG B CA 1
ATOM 3750 C C . ARG B 1 122 ? -0.56 15.281 2.58 1 95.75 122 ARG B C 1
ATOM 3752 O O . ARG B 1 122 ? -0.128 15.102 1.439 1 95.75 122 ARG B O 1
ATOM 3759 N N . HIS B 1 123 ? -0.136 14.711 3.68 1 97.69 123 HIS B N 1
ATOM 3760 C CA . HIS B 1 123 ? 0.704 13.516 3.67 1 97.69 123 HIS B CA 1
ATOM 3761 C C . HIS B 1 123 ? -0.137 12.25 3.537 1 97.69 123 HIS B C 1
ATOM 3763 O O . HIS B 1 123 ? -1.288 12.219 3.979 1 97.69 123 HIS B O 1
ATOM 3769 N N . PRO B 1 124 ? 0.393 11.148 2.99 1 97.94 124 PRO B N 1
ATOM 3770 C CA . PRO B 1 124 ? -0.353 9.891 2.906 1 97.94 124 PRO B CA 1
ATOM 3771 C C . PRO B 1 124 ? -0.886 9.43 4.262 1 97.94 124 PRO B C 1
ATOM 3773 O O . PRO B 1 124 ? -1.869 8.688 4.324 1 97.94 124 PRO B O 1
ATOM 3776 N N . VAL B 1 125 ? -0.317 9.852 5.367 1 98.25 125 VAL B N 1
ATOM 3777 C CA . VAL B 1 125 ? -0.71 9.445 6.715 1 98.25 125 VAL B CA 1
ATOM 3778 C C . VAL B 1 125 ? -2.162 9.844 6.969 1 98.25 125 VAL B C 1
ATOM 3780 O O . VAL B 1 125 ? -2.869 9.18 7.734 1 98.25 125 VAL B O 1
ATOM 3783 N N . ALA B 1 126 ? -2.639 10.867 6.301 1 97.81 126 ALA B N 1
ATOM 3784 C CA . ALA B 1 126 ? -4.016 11.328 6.469 1 97.81 126 ALA B CA 1
ATOM 3785 C C . ALA B 1 126 ? -5.008 10.266 6.012 1 97.81 126 ALA B C 1
ATOM 3787 O O . ALA B 1 126 ? -5.891 9.859 6.773 1 97.81 126 ALA B O 1
ATOM 3788 N N . ALA B 1 127 ? -4.758 9.789 4.789 1 97.56 127 ALA B N 1
ATOM 3789 C CA . ALA B 1 127 ? -5.707 8.867 4.18 1 97.56 127 ALA B CA 1
ATOM 3790 C C . ALA B 1 127 ? -5.496 7.441 4.688 1 97.56 127 ALA B C 1
ATOM 3792 O O . ALA B 1 127 ? -6.414 6.621 4.652 1 97.56 127 ALA B O 1
ATOM 3793 N N . ILE B 1 128 ? -4.355 7.141 5.199 1 98.12 128 ILE B N 1
ATOM 3794 C CA . ILE B 1 128 ? -4.016 5.762 5.531 1 98.12 128 ILE B CA 1
ATOM 3795 C C . ILE B 1 128 ? -4.18 5.535 7.031 1 98.12 128 ILE B C 1
ATOM 3797 O O . ILE B 1 128 ? -4.488 4.422 7.469 1 98.12 128 ILE B O 1
ATOM 3801 N N . LEU B 1 129 ? -4.035 6.59 7.793 1 98.31 129 LEU B N 1
ATOM 3802 C CA . LEU B 1 129 ? -3.992 6.406 9.242 1 98.31 129 LEU B CA 1
ATOM 3803 C C . LEU B 1 129 ? -5.027 7.289 9.93 1 98.31 129 LEU B C 1
ATOM 3805 O O . LEU B 1 129 ? -5.953 6.781 10.57 1 98.31 129 LEU B O 1
ATOM 3809 N N . CYS B 1 130 ? -5.023 8.586 9.719 1 98.06 130 CYS B N 1
ATOM 3810 C CA . CYS B 1 130 ? -5.805 9.523 10.523 1 98.06 130 CYS B CA 1
ATOM 3811 C C . CYS B 1 130 ? -7.297 9.352 10.266 1 98.06 130 CYS B C 1
ATOM 3813 O O . CYS B 1 130 ? -8.07 9.164 11.203 1 98.06 130 CYS B O 1
ATOM 3815 N N . PHE B 1 131 ? -7.695 9.352 9.008 1 97.25 131 PHE B N 1
ATOM 3816 C CA . PHE B 1 131 ? -9.117 9.242 8.711 1 97.25 131 PHE B CA 1
ATOM 3817 C C . PHE B 1 131 ? -9.633 7.848 9.023 1 97.25 131 PHE B C 1
ATOM 3819 O O . PHE B 1 131 ? -10.695 7.691 9.633 1 97.25 131 PHE B O 1
ATOM 3826 N N . PRO B 1 132 ? -8.891 6.816 8.734 1 97.75 132 PRO B N 1
ATOM 3827 C CA . PRO B 1 132 ? -9.344 5.477 9.117 1 97.75 132 PRO B CA 1
ATOM 3828 C C . PRO B 1 132 ? -9.477 5.312 10.633 1 97.75 132 PRO B C 1
ATOM 3830 O O . PRO B 1 132 ? -10.438 4.711 11.109 1 97.75 132 PRO B O 1
ATOM 3833 N N . ILE B 1 133 ? -8.531 5.82 11.406 1 98.12 133 ILE B N 1
ATOM 3834 C CA . ILE B 1 133 ? -8.625 5.734 12.859 1 98.12 133 ILE B CA 1
ATOM 3835 C C . ILE B 1 133 ? -9.875 6.477 13.344 1 98.12 133 ILE B C 1
ATOM 3837 O O . ILE B 1 133 ? -10.602 5.988 14.211 1 98.12 133 ILE B O 1
ATOM 3841 N N . THR B 1 134 ? -10.078 7.648 12.789 1 96.75 134 THR B N 1
ATOM 3842 C CA . THR B 1 134 ? -11.25 8.43 13.156 1 96.75 134 THR B CA 1
ATOM 3843 C C . THR B 1 134 ? -12.531 7.645 12.891 1 96.75 134 THR B C 1
ATOM 3845 O O . THR B 1 134 ? -13.398 7.547 13.766 1 96.75 134 THR B O 1
ATOM 3848 N N . ARG B 1 135 ? -12.625 7.055 11.742 1 95.69 135 ARG B N 1
ATOM 3849 C CA . ARG B 1 135 ? -13.805 6.277 11.383 1 95.69 135 ARG B CA 1
ATOM 3850 C C . ARG B 1 135 ? -13.945 5.047 12.273 1 95.69 135 ARG B C 1
ATOM 3852 O O . ARG B 1 135 ? -15.055 4.648 12.625 1 95.69 135 ARG B O 1
ATOM 3859 N N . TYR B 1 136 ? -12.875 4.438 12.68 1 96.81 136 TYR B N 1
ATOM 3860 C CA . TYR B 1 136 ? -12.906 3.309 13.609 1 96.81 136 TYR B CA 1
ATOM 3861 C C . TYR B 1 136 ? -13.469 3.732 14.961 1 96.81 136 TYR B C 1
ATOM 3863 O O . TYR B 1 136 ? -14.336 3.055 15.516 1 96.81 136 TYR B O 1
ATOM 387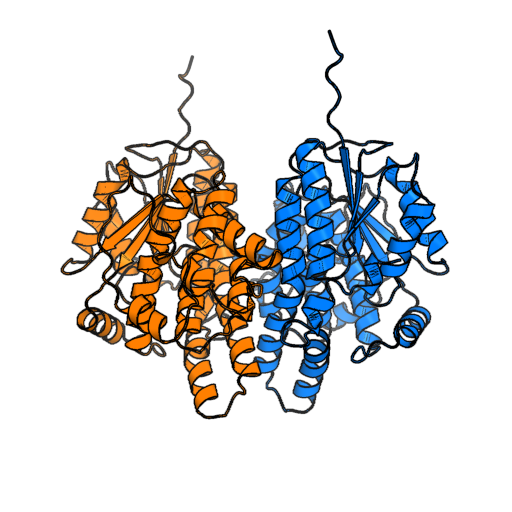1 N N . LEU B 1 137 ? -12.992 4.844 15.398 1 95.94 137 LEU B N 1
ATOM 3872 C CA . LEU B 1 137 ? -13.414 5.332 16.703 1 95.94 137 LEU B CA 1
ATOM 3873 C C . LEU B 1 137 ? -14.891 5.738 16.688 1 95.94 137 LEU B C 1
ATOM 3875 O O . LEU B 1 137 ? -15.562 5.695 17.719 1 95.94 137 LEU B O 1
ATOM 3879 N N . LEU B 1 138 ? -15.406 6.059 15.523 1 92.94 138 LEU B N 1
ATOM 3880 C CA . LEU B 1 138 ? -16.812 6.43 15.383 1 92.94 138 LEU B CA 1
ATOM 3881 C C . LEU B 1 138 ? -17.672 5.203 15.109 1 92.94 138 LEU B C 1
ATOM 3883 O O . LEU B 1 138 ? -18.891 5.316 14.953 1 92.94 138 LEU B O 1
ATOM 3887 N N . GLY B 1 139 ? -17.047 4.02 14.984 1 92.19 139 GLY B N 1
ATOM 3888 C CA . GLY B 1 139 ? -17.797 2.785 14.766 1 92.19 139 GLY B CA 1
ATOM 3889 C C . GLY B 1 139 ? -18.125 2.535 13.312 1 92.19 139 GLY B C 1
ATOM 3890 O O . GLY B 1 139 ? -19 1.729 12.992 1 92.19 139 GLY B O 1
ATOM 3891 N N . GLU B 1 140 ? -17.406 3.193 12.391 1 93.62 140 GLU B N 1
ATOM 3892 C CA . GLU B 1 140 ? -17.719 3.113 10.961 1 93.62 140 GLU B CA 1
ATOM 3893 C C . GLU B 1 140 ? -16.688 2.264 10.227 1 93.62 140 GLU B C 1
ATOM 3895 O O . GLU B 1 140 ? -16.812 2.027 9.023 1 93.62 140 GLU B O 1
ATOM 3900 N N . TYR B 1 141 ? -15.75 1.825 10.906 1 93.88 141 TYR B N 1
ATOM 3901 C CA . TYR B 1 141 ? -14.617 1.108 10.344 1 93.88 141 TYR B CA 1
ATOM 3902 C C . TYR B 1 141 ? -14.141 0.009 11.289 1 93.88 141 TYR B C 1
ATOM 3904 O O . TYR B 1 141 ? -14.047 0.222 12.5 1 93.88 141 TYR B O 1
ATOM 3912 N N . SER B 1 142 ? -13.945 -1.195 10.789 1 94.5 142 SER B N 1
ATOM 3913 C CA . SER B 1 142 ? -13.539 -2.275 11.68 1 94.5 142 SER B CA 1
ATOM 3914 C C . SER B 1 142 ? -12.047 -2.209 11.984 1 94.5 142 SER B C 1
ATOM 3916 O O . SER B 1 142 ? -11.273 -1.618 11.227 1 94.5 142 SER B O 1
ATOM 3918 N N . LEU B 1 143 ? -11.648 -2.791 13.07 1 95.06 143 LEU B N 1
ATOM 3919 C CA . LEU B 1 143 ? -10.242 -2.861 13.469 1 95.06 143 LEU B CA 1
ATOM 3920 C C . LEU B 1 143 ? -9.414 -3.598 12.422 1 95.06 143 LEU B C 1
ATOM 3922 O O . LEU B 1 143 ? -8.289 -3.193 12.117 1 95.06 143 LEU B O 1
ATOM 3926 N N . GLU B 1 144 ? -10 -4.621 11.812 1 94.06 144 GLU B N 1
ATOM 3927 C CA . GLU B 1 144 ? -9.32 -5.406 10.789 1 94.06 144 GLU B CA 1
ATOM 3928 C C . GLU B 1 144 ? -8.984 -4.551 9.57 1 94.06 144 GLU B C 1
ATOM 3930 O O . GLU B 1 144 ? -7.875 -4.637 9.031 1 94.06 144 GLU B O 1
ATOM 3935 N N . MET B 1 145 ? -9.93 -3.76 9.227 1 95.75 145 MET B N 1
ATOM 3936 C CA . MET B 1 145 ? -9.727 -2.895 8.07 1 95.75 145 MET B CA 1
ATOM 3937 C C . MET B 1 145 ? -8.703 -1.803 8.383 1 95.75 145 MET B C 1
ATOM 3939 O O . MET B 1 145 ? -7.926 -1.407 7.516 1 95.75 145 MET B O 1
ATOM 3943 N N . LEU B 1 146 ? -8.758 -1.351 9.594 1 97.25 146 LEU B N 1
ATOM 3944 C CA . LEU B 1 146 ? -7.789 -0.344 10.016 1 97.25 146 LEU B CA 1
ATOM 3945 C C . LEU B 1 146 ? -6.367 -0.897 9.969 1 97.25 146 LEU B C 1
ATOM 3947 O O . LEU B 1 146 ? -5.465 -0.25 9.43 1 97.25 146 LEU B O 1
ATOM 3951 N N . ILE B 1 147 ? -6.16 -2.078 10.453 1 96.81 147 ILE B N 1
ATOM 3952 C CA . ILE B 1 147 ? -4.863 -2.742 10.438 1 96.81 147 ILE B CA 1
ATOM 3953 C C . ILE B 1 147 ? -4.398 -2.938 9 1 96.81 147 ILE B C 1
ATOM 3955 O O . ILE B 1 147 ? -3.238 -2.67 8.672 1 96.81 147 ILE B O 1
ATOM 3959 N N . SER B 1 148 ? -5.301 -3.352 8.156 1 96.69 148 SER B N 1
ATOM 3960 C CA . SER B 1 148 ? -5 -3.525 6.742 1 96.69 148 SER B CA 1
ATOM 3961 C C . SER B 1 148 ? -4.52 -2.221 6.113 1 96.69 148 SER B C 1
ATOM 3963 O O . SER B 1 148 ? -3.594 -2.223 5.297 1 96.69 148 SER B O 1
ATOM 3965 N N . SER B 1 149 ? -5.121 -1.145 6.5 1 97.44 149 SER B N 1
ATOM 3966 C CA . SER B 1 149 ? -4.75 0.167 5.977 1 97.44 149 SER B CA 1
ATOM 3967 C C . SER B 1 149 ? -3.338 0.552 6.406 1 97.44 149 SER B C 1
ATOM 3969 O O . SER B 1 149 ? -2.551 1.044 5.598 1 97.44 149 SER B O 1
ATOM 3971 N N . ILE B 1 150 ? -2.986 0.279 7.598 1 97.88 150 ILE B N 1
ATOM 3972 C CA . ILE B 1 150 ? -1.724 0.707 8.188 1 97.88 150 ILE B CA 1
ATOM 3973 C C . ILE B 1 150 ? -0.562 0.008 7.488 1 97.88 150 ILE B C 1
ATOM 3975 O O . ILE B 1 150 ? 0.504 0.598 7.301 1 97.88 150 ILE B O 1
ATOM 3979 N N . ILE B 1 151 ? -0.78 -1.211 7.027 1 97.62 151 ILE B N 1
ATOM 3980 C CA . ILE B 1 151 ? 0.245 -2.002 6.355 1 97.62 151 ILE B CA 1
ATOM 3981 C C . ILE B 1 151 ? 0.718 -1.274 5.102 1 97.62 151 ILE B C 1
ATOM 3983 O O . ILE B 1 151 ? 1.858 -1.452 4.664 1 97.62 151 ILE B O 1
ATOM 3987 N N . ARG B 1 152 ? -0.071 -0.359 4.613 1 97 152 ARG B N 1
ATOM 3988 C CA . ARG B 1 152 ? 0.172 0.224 3.299 1 97 152 ARG B CA 1
ATOM 3989 C C . ARG B 1 152 ? 0.797 1.609 3.42 1 97 152 ARG B C 1
ATOM 3991 O O . ARG B 1 152 ? 1.051 2.273 2.412 1 97 152 ARG B O 1
ATOM 3998 N N . LEU B 1 153 ? 1.06 2.074 4.617 1 97.44 153 LEU B N 1
ATOM 3999 C CA . LEU B 1 153 ? 1.748 3.352 4.773 1 97.44 153 LEU B CA 1
ATOM 4000 C C . LEU B 1 153 ? 3.164 3.277 4.215 1 97.44 153 LEU B C 1
ATOM 4002 O O . LEU B 1 153 ? 3.938 2.389 4.586 1 97.44 153 LEU B O 1
ATOM 4006 N N . PRO B 1 154 ? 3.488 4.172 3.338 1 95.81 154 PRO B N 1
ATOM 4007 C CA . PRO B 1 154 ? 4.82 4.098 2.738 1 95.81 154 PRO B CA 1
ATOM 4008 C C . PRO B 1 154 ? 5.91 4.66 3.65 1 95.81 154 PRO B C 1
ATOM 4010 O O . PRO B 1 154 ? 5.617 5.441 4.559 1 95.81 154 PRO B O 1
ATOM 4013 N N . LEU B 1 155 ? 7.098 4.195 3.365 1 93.19 155 LEU B N 1
ATOM 4014 C CA . LEU B 1 155 ? 8.258 4.797 4.008 1 93.19 155 LEU B CA 1
ATOM 4015 C C . LEU B 1 155 ? 8.461 6.234 3.541 1 93.19 155 LEU B C 1
ATOM 4017 O O . LEU B 1 155 ? 8.258 6.543 2.363 1 93.19 155 LEU B O 1
ATOM 4021 N N . GLU B 1 156 ? 8.867 7 4.457 1 93.88 156 GLU B N 1
ATOM 4022 C CA . GLU B 1 156 ? 9.109 8.406 4.141 1 93.88 156 GLU B CA 1
ATOM 4023 C C . GLU B 1 156 ? 10.562 8.641 3.754 1 93.88 156 GLU B C 1
ATOM 4025 O O . GLU B 1 156 ? 11.477 8.125 4.402 1 93.88 156 GLU B O 1
ATOM 4030 N N . SER B 1 157 ? 10.734 9.383 2.652 1 94.81 157 SER B N 1
ATOM 4031 C CA . SER B 1 157 ? 12.086 9.781 2.268 1 94.81 157 SER B CA 1
ATOM 4032 C C . SER B 1 157 ? 12.633 10.844 3.215 1 94.81 157 SER B C 1
ATOM 4034 O O . SER B 1 157 ? 11.875 11.547 3.873 1 94.81 157 SER B O 1
ATOM 4036 N N . PRO B 1 158 ? 13.891 10.969 3.225 1 94.56 158 PRO B N 1
ATOM 4037 C CA . PRO B 1 158 ? 14.5 11.938 4.141 1 94.56 158 PRO B CA 1
ATOM 4038 C C . PRO B 1 158 ? 14.016 13.367 3.9 1 94.56 158 PRO B C 1
ATOM 4040 O O . PRO B 1 158 ? 13.773 13.75 2.756 1 94.56 158 PRO B O 1
ATOM 4043 N N . GLY B 1 159 ? 13.914 14.086 4.965 1 96.62 159 GLY B N 1
ATOM 4044 C CA . GLY B 1 159 ? 13.672 15.516 4.871 1 96.62 159 GLY B CA 1
ATOM 4045 C C . GLY B 1 159 ? 12.203 15.875 4.918 1 96.62 159 GLY B C 1
ATOM 4046 O O . GLY B 1 159 ? 11.805 16.953 4.461 1 96.62 159 GLY B O 1
ATOM 4047 N N . CYS B 1 160 ? 11.414 15.023 5.43 1 97.56 160 CYS B N 1
ATOM 4048 C CA . CYS B 1 160 ? 9.984 15.273 5.512 1 97.56 160 CYS B CA 1
ATOM 4049 C C . CYS B 1 160 ? 9.656 16.188 6.684 1 97.56 160 CYS B C 1
ATOM 4051 O O . CYS B 1 160 ? 10.117 15.961 7.805 1 97.56 160 CYS B O 1
ATOM 4053 N N . ASN B 1 161 ? 8.914 17.281 6.422 1 97.75 161 ASN B N 1
ATOM 4054 C CA . ASN B 1 161 ? 8.328 18.141 7.449 1 97.75 161 ASN B CA 1
ATOM 4055 C C . ASN B 1 161 ? 6.809 18.062 7.453 1 97.75 161 ASN B C 1
ATOM 4057 O O . ASN B 1 161 ? 6.168 18.312 6.43 1 97.75 161 ASN B O 1
ATOM 4061 N N . LEU B 1 162 ? 6.281 17.75 8.578 1 97.75 162 LEU B N 1
ATOM 4062 C CA . LEU B 1 162 ? 4.836 17.625 8.719 1 97.75 162 LEU B CA 1
ATOM 4063 C C . LEU B 1 162 ? 4.293 18.656 9.695 1 97.75 162 LEU B C 1
ATOM 4065 O O . LEU B 1 162 ? 4.59 18.609 10.891 1 97.75 162 LEU B O 1
ATOM 4069 N N . THR B 1 163 ? 3.572 19.594 9.172 1 96.88 163 THR B N 1
ATOM 4070 C CA . THR B 1 163 ? 2.863 20.578 9.992 1 96.88 163 THR B CA 1
ATOM 4071 C C . THR B 1 163 ? 1.397 20.188 10.156 1 96.88 163 THR B C 1
ATOM 4073 O O . THR B 1 163 ? 0.62 20.266 9.195 1 96.88 163 THR B O 1
ATOM 4076 N N . VAL B 1 164 ? 1.062 19.812 11.32 1 96.31 164 VAL B N 1
ATOM 4077 C CA . VAL B 1 164 ? -0.313 19.422 11.602 1 96.31 164 VAL B CA 1
ATOM 4078 C C . VAL B 1 164 ? -1.097 20.609 12.133 1 96.31 164 VAL B C 1
ATOM 4080 O O . VAL B 1 164 ? -0.839 21.094 13.25 1 96.31 164 VAL B O 1
ATOM 4083 N N . THR B 1 165 ? -2.074 21.047 11.344 1 93.94 165 THR B N 1
ATOM 4084 C CA . THR B 1 165 ? -2.904 22.188 11.719 1 93.94 165 THR B CA 1
ATOM 4085 C C . THR B 1 165 ? -4.141 21.719 12.484 1 93.94 165 THR B C 1
ATOM 4087 O O . THR B 1 165 ? -4.828 20.797 12.062 1 93.94 165 THR B O 1
ATOM 4090 N N . ILE B 1 166 ? -4.387 22.344 13.578 1 90.25 166 ILE B N 1
ATOM 4091 C CA . ILE B 1 166 ? -5.57 21.984 14.344 1 90.25 166 ILE B CA 1
ATOM 4092 C C . ILE B 1 166 ? -6.371 23.234 14.68 1 90.25 166 ILE B C 1
ATOM 4094 O O . ILE B 1 166 ? -5.828 24.344 14.711 1 90.25 166 ILE B O 1
ATOM 4098 N N . LEU B 1 167 ? -7.637 23.031 14.844 1 88.56 167 LEU B N 1
ATOM 4099 C CA . LEU B 1 167 ? -8.594 24.031 15.297 1 88.56 167 LEU B CA 1
ATOM 4100 C C . LEU B 1 167 ? -9.492 23.484 16.391 1 88.56 167 LEU B C 1
ATOM 4102 O O . LEU B 1 167 ? -10.594 23 16.125 1 88.56 167 LEU B O 1
ATOM 4106 N N . PRO B 1 168 ? -9.055 23.672 17.609 1 81.56 168 PRO B N 1
ATOM 4107 C CA . PRO B 1 168 ? -9.75 23.031 18.734 1 81.56 168 PRO B CA 1
ATOM 4108 C C . PRO B 1 168 ? -11.148 23.594 18.969 1 81.56 168 PRO B C 1
ATOM 4110 O O . PRO B 1 168 ? -12.023 22.891 19.484 1 81.56 168 PRO B O 1
ATOM 4113 N N . ASP B 1 169 ? -11.344 24.828 18.625 1 83.81 169 ASP B N 1
ATOM 4114 C CA . ASP B 1 169 ? -12.672 25.406 18.781 1 83.81 169 ASP B CA 1
ATOM 4115 C C . ASP B 1 169 ? -13.664 24.781 17.812 1 83.81 169 ASP B C 1
ATOM 4117 O O . ASP B 1 169 ? -13.672 25.125 16.625 1 83.81 169 ASP B O 1
ATOM 4121 N N . GLU B 1 170 ? -14.523 24.016 18.344 1 82.94 170 GLU B N 1
ATOM 4122 C CA . GLU B 1 170 ? -15.469 23.266 17.547 1 82.94 170 GLU B CA 1
ATOM 4123 C C . GLU B 1 170 ? -16.438 24.188 16.797 1 82.94 170 GLU B C 1
ATOM 4125 O O . GLU B 1 170 ? -16.766 23.938 15.641 1 82.94 170 GLU B O 1
ATOM 4130 N N . LYS B 1 171 ? -16.906 25.125 17.516 1 82.12 171 LYS B N 1
ATOM 4131 C CA . LYS B 1 171 ? -17.859 26.047 16.906 1 82.12 171 LYS B CA 1
ATOM 4132 C C . LYS B 1 171 ? -17.266 26.75 15.703 1 82.12 171 LYS B C 1
ATOM 4134 O O . LYS B 1 171 ? -17.891 26.828 14.641 1 82.12 171 LYS B O 1
ATOM 4139 N N . GLU B 1 172 ? -16.094 27.203 15.906 1 83.75 172 GLU B N 1
ATOM 4140 C CA . GLU B 1 172 ? -15.422 27.844 14.789 1 83.75 172 GLU B CA 1
ATOM 4141 C C . GLU B 1 172 ? -15.219 26.875 13.633 1 83.75 172 GLU B C 1
ATOM 4143 O O . GLU B 1 172 ? -15.422 27.234 12.469 1 83.75 172 GLU B O 1
ATOM 4148 N N . HIS B 1 173 ? -14.844 25.719 13.945 1 82.19 173 HIS B N 1
ATOM 4149 C CA . HIS B 1 173 ? -14.602 24.688 12.938 1 82.19 173 HIS B CA 1
ATOM 4150 C C . HIS B 1 173 ? -15.867 24.391 12.141 1 82.19 173 HIS B C 1
ATOM 4152 O O . HIS B 1 173 ? -15.836 24.328 10.906 1 82.19 173 HIS B O 1
ATOM 4158 N N . VAL B 1 174 ? -16.953 24.219 12.82 1 81.44 174 VAL B N 1
ATOM 4159 C CA . VAL B 1 174 ? -18.234 23.938 12.18 1 81.44 174 VAL B CA 1
ATOM 4160 C C . VAL B 1 174 ? -18.641 25.109 11.281 1 81.44 174 VAL B C 1
ATOM 4162 O O . VAL B 1 174 ? -19.109 24.906 10.164 1 81.44 174 VAL B O 1
ATOM 4165 N N . ASN B 1 175 ? -18.422 26.266 11.766 1 80.5 175 ASN B N 1
ATOM 4166 C CA . ASN B 1 175 ? -18.734 27.453 10.984 1 80.5 175 ASN B CA 1
ATOM 4167 C C . ASN B 1 175 ? -17.953 27.5 9.68 1 80.5 175 ASN B C 1
ATOM 4169 O O . ASN B 1 175 ? -18.484 27.859 8.633 1 80.5 175 ASN B O 1
ATOM 4173 N N . ARG B 1 176 ? -16.797 27.125 9.711 1 78.75 176 ARG B N 1
ATOM 4174 C CA . ARG B 1 176 ? -15.953 27.109 8.523 1 78.75 176 ARG B CA 1
ATOM 4175 C C . ARG B 1 176 ? -16.422 26.078 7.52 1 78.75 176 ARG B C 1
ATOM 4177 O O . ARG B 1 176 ? -16.438 26.328 6.312 1 78.75 176 ARG B O 1
ATOM 4184 N N . ILE B 1 177 ? -16.812 24.922 8.008 1 76.69 177 ILE B N 1
ATOM 4185 C CA . ILE B 1 177 ? -17.281 23.859 7.141 1 76.69 177 ILE B CA 1
ATOM 4186 C C . ILE B 1 177 ? -18.594 24.281 6.465 1 76.69 177 ILE B C 1
ATOM 4188 O O . ILE B 1 177 ? -18.766 24.094 5.258 1 76.69 177 ILE B O 1
ATOM 4192 N N . CYS B 1 178 ? -19.453 24.844 7.281 1 75.31 178 CYS B N 1
ATOM 4193 C CA . CYS B 1 178 ? -20.75 25.25 6.773 1 75.31 178 CYS B CA 1
ATOM 4194 C C . CYS B 1 178 ? -20.609 26.375 5.75 1 75.31 178 CYS B C 1
ATOM 4196 O O . CYS B 1 178 ? -21.391 26.469 4.801 1 75.31 178 CYS B O 1
ATOM 4198 N N . SER B 1 179 ? -19.578 27.078 5.859 1 73.94 179 SER B N 1
ATOM 4199 C CA . SER B 1 179 ? -19.344 28.188 4.949 1 73.94 179 SER B CA 1
ATOM 4200 C C . SER B 1 179 ? -18.797 27.703 3.611 1 73.94 179 SER B C 1
ATOM 4202 O O . SER B 1 179 ? -18.906 28.406 2.602 1 73.94 179 SER B O 1
ATOM 4204 N N . ARG B 1 180 ? -18.125 26.531 3.547 1 67.5 180 ARG B N 1
ATOM 4205 C CA . ARG B 1 180 ? -17.547 25.969 2.328 1 67.5 180 ARG B CA 1
ATOM 4206 C C . ARG B 1 180 ? -18.625 25.469 1.384 1 67.5 180 ARG B C 1
ATOM 4208 O O . ARG B 1 180 ? -18.422 25.391 0.171 1 67.5 180 ARG B O 1
ATOM 4215 N N . ASP B 1 181 ? -19.797 25.469 1.683 1 60.47 181 ASP B N 1
ATOM 4216 C CA . ASP B 1 181 ? -20.953 25.047 0.899 1 60.47 181 ASP B CA 1
ATOM 4217 C C . ASP B 1 181 ? -20.578 23.891 -0.036 1 60.47 181 ASP B C 1
ATOM 4219 O O . ASP B 1 181 ? -20.844 23.953 -1.238 1 60.47 181 ASP B O 1
ATOM 4223 N N . ARG B 1 182 ? -19.781 22.844 0.316 1 62.03 182 ARG B N 1
ATOM 4224 C CA . ARG B 1 182 ? -19.453 21.703 -0.532 1 62.03 182 ARG B CA 1
ATOM 4225 C C . ARG B 1 182 ? -20.516 20.609 -0.399 1 62.03 182 ARG B C 1
ATOM 4227 O O . ARG B 1 182 ? -20.75 20.094 0.696 1 62.03 182 ARG B O 1
ATOM 4234 N N . PRO B 1 183 ? -21.188 20.328 -1.486 1 64.06 183 PRO B N 1
ATOM 4235 C CA . PRO B 1 183 ? -22.234 19.312 -1.435 1 64.06 183 PRO B CA 1
ATOM 4236 C C . PRO B 1 183 ? -21.734 17.969 -0.915 1 64.06 183 PRO B C 1
ATOM 4238 O O . PRO B 1 183 ? -20.641 17.531 -1.29 1 64.06 183 PRO B O 1
ATOM 4241 N N . GLY B 1 184 ? -22.453 17.406 0.054 1 62.5 184 GLY B N 1
ATOM 4242 C CA . GLY B 1 184 ? -22.156 16.062 0.556 1 62.5 184 GLY B CA 1
ATOM 4243 C C . GLY B 1 184 ? -21.281 16.078 1.791 1 62.5 184 GLY B C 1
ATOM 4244 O O . GLY B 1 184 ? -21.047 15.047 2.412 1 62.5 184 GLY B O 1
ATOM 4245 N N . GLU B 1 185 ? -20.719 17.234 2.016 1 64.06 185 GLU B N 1
ATOM 4246 C CA . GLU B 1 185 ? -19.969 17.344 3.258 1 64.06 185 GLU B CA 1
ATOM 4247 C C . GLU B 1 185 ? -20.859 17.766 4.418 1 64.06 185 GLU B C 1
ATOM 4249 O O . GLU B 1 185 ? -21.625 18.719 4.293 1 64.06 185 GLU B O 1
ATOM 4254 N N . THR B 1 186 ? -21.062 16.828 5.371 1 65.25 186 THR B N 1
ATOM 4255 C CA . THR B 1 186 ? -21.859 17.156 6.543 1 65.25 186 THR B CA 1
ATOM 4256 C C . THR B 1 186 ? -20.969 17.438 7.75 1 65.25 186 THR B C 1
ATOM 4258 O O . THR B 1 186 ? -19.922 16.797 7.922 1 65.25 186 THR B O 1
ATOM 4261 N N . ALA B 1 187 ? -21.359 18.469 8.375 1 65.88 187 ALA B N 1
ATOM 4262 C CA . ALA B 1 187 ? -20.656 18.844 9.594 1 65.88 187 ALA B CA 1
ATOM 4263 C C . ALA B 1 187 ? -21.047 17.938 10.758 1 65.88 187 ALA B C 1
ATOM 4265 O O . ALA B 1 187 ? -22.094 18.141 11.391 1 65.88 187 ALA B O 1
ATOM 4266 N N . ASP B 1 188 ? -20.391 16.828 10.836 1 81.38 188 ASP B N 1
ATOM 4267 C CA . ASP B 1 188 ? -20.578 15.961 11.992 1 81.38 188 ASP B CA 1
AT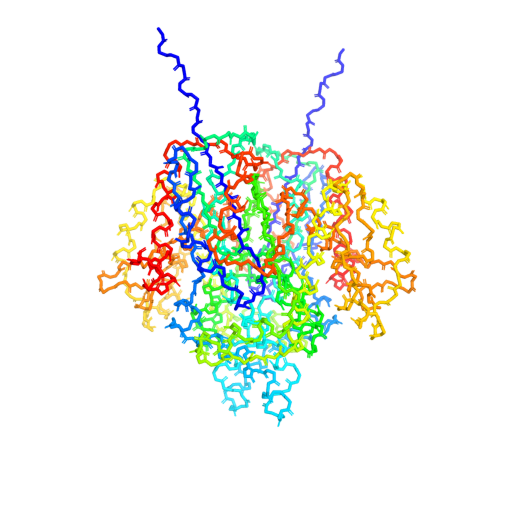OM 4268 C C . ASP B 1 188 ? -19.609 16.344 13.117 1 81.38 188 ASP B C 1
ATOM 4270 O O . ASP B 1 188 ? -18.406 16.094 13.023 1 81.38 188 ASP B O 1
ATOM 4274 N N . ARG B 1 189 ? -20.188 16.938 14.188 1 83.62 189 ARG B N 1
ATOM 4275 C CA . ARG B 1 189 ? -19.391 17.438 15.305 1 83.62 189 ARG B CA 1
ATOM 4276 C C . ARG B 1 189 ? -18.531 16.328 15.914 1 83.62 189 ARG B C 1
ATOM 4278 O O . ARG B 1 189 ? -17.391 16.562 16.312 1 83.62 189 ARG B O 1
ATOM 4285 N N . ASN B 1 190 ? -19.125 15.172 15.984 1 85.81 190 ASN B N 1
ATOM 4286 C CA . ASN B 1 190 ? -18.375 14.062 16.547 1 85.81 190 ASN B CA 1
ATOM 4287 C C . ASN B 1 190 ? -17.172 13.695 15.688 1 85.81 190 ASN B C 1
ATOM 4289 O O . ASN B 1 190 ? -16.094 13.398 16.203 1 85.81 190 ASN B O 1
ATOM 4293 N N . MET B 1 191 ? -17.406 13.758 14.438 1 89.25 191 MET B N 1
ATOM 4294 C CA . MET B 1 191 ? -16.328 13.492 13.5 1 89.25 191 MET B CA 1
ATOM 4295 C C . MET B 1 191 ? -15.219 14.531 13.641 1 89.25 191 MET B C 1
ATOM 4297 O O . MET B 1 191 ? -14.031 14.18 13.688 1 89.25 191 MET B O 1
ATOM 4301 N N . LEU B 1 192 ? -15.578 15.75 13.703 1 88.5 192 LEU B N 1
ATOM 4302 C CA . LEU B 1 192 ? -14.602 16.828 13.781 1 88.5 192 LEU B CA 1
ATOM 4303 C C . LEU B 1 192 ? -13.805 16.75 15.078 1 88.5 192 LEU B C 1
ATOM 4305 O O . LEU B 1 192 ? -12.578 16.906 15.07 1 88.5 192 LEU B O 1
ATOM 4309 N N . ARG B 1 193 ? -14.492 16.484 16.188 1 88.5 193 ARG B N 1
ATOM 4310 C CA . ARG B 1 193 ? -13.836 16.359 17.484 1 88.5 193 ARG B CA 1
ATOM 4311 C C . ARG B 1 193 ? -12.852 15.195 17.484 1 88.5 193 ARG B C 1
ATOM 4313 O O . ARG B 1 193 ? -11.727 15.328 17.969 1 88.5 193 ARG B O 1
ATOM 4320 N N . THR B 1 194 ? -13.344 14.109 16.984 1 92.5 194 THR B N 1
ATOM 4321 C CA . THR B 1 194 ? -12.516 12.906 16.938 1 92.5 194 THR B CA 1
ATOM 4322 C C . THR B 1 194 ? -11.305 13.117 16.031 1 92.5 194 THR B C 1
ATOM 4324 O O . THR B 1 194 ? -10.188 12.727 16.375 1 92.5 194 THR B O 1
ATOM 4327 N N . LEU B 1 195 ? -11.531 13.75 14.906 1 93.12 195 LEU B N 1
ATOM 4328 C CA . LEU B 1 195 ? -10.461 14.008 13.945 1 93.12 195 LEU B CA 1
ATOM 4329 C C . LEU B 1 195 ? -9.406 14.938 14.547 1 93.12 195 LEU B C 1
ATOM 4331 O O . LEU B 1 195 ? -8.211 14.719 14.359 1 93.12 195 LEU B O 1
ATOM 4335 N N . ASN B 1 196 ? -9.82 15.938 15.25 1 91.12 196 ASN B N 1
ATOM 4336 C CA . ASN B 1 196 ? -8.891 16.828 15.938 1 91.12 196 ASN B CA 1
ATOM 4337 C C . ASN B 1 196 ? -8.031 16.062 16.938 1 91.12 196 ASN B C 1
ATOM 4339 O O . ASN B 1 196 ? -6.812 16.266 17 1 91.12 196 ASN B O 1
ATOM 4343 N N . ALA B 1 197 ? -8.664 15.219 17.672 1 92.75 197 ALA B N 1
ATOM 4344 C CA . ALA B 1 197 ? -7.945 14.422 18.672 1 92.75 197 ALA B CA 1
ATOM 4345 C C . ALA B 1 197 ? -6.949 13.477 18 1 92.75 197 ALA B C 1
ATOM 4347 O O . ALA B 1 197 ? -5.824 13.312 18.484 1 92.75 197 ALA B O 1
ATOM 4348 N N . VAL B 1 198 ? -7.328 12.914 16.922 1 96.19 198 VAL B N 1
ATOM 4349 C CA . VAL B 1 198 ? -6.488 11.961 16.203 1 96.19 198 VAL B CA 1
ATOM 4350 C C . VAL B 1 198 ? -5.254 12.68 15.648 1 96.19 198 VAL B C 1
ATOM 4352 O O . VAL B 1 198 ? -4.129 12.195 15.805 1 96.19 198 VAL B O 1
ATOM 4355 N N . TYR B 1 199 ? -5.426 13.836 15.078 1 95.56 199 TYR B N 1
ATOM 4356 C CA . TYR B 1 199 ? -4.297 14.57 14.523 1 95.56 199 TYR B CA 1
ATOM 4357 C C . TYR B 1 199 ? -3.35 15.039 15.625 1 95.56 199 TYR B C 1
ATOM 4359 O O . TYR B 1 199 ? -2.129 14.984 15.461 1 95.56 199 TYR B O 1
ATOM 4367 N N . ALA B 1 200 ? -3.928 15.477 16.656 1 93.19 200 ALA B N 1
ATOM 4368 C CA . ALA B 1 200 ? -3.072 15.844 17.781 1 93.19 200 ALA B CA 1
ATOM 4369 C C . ALA B 1 200 ? -2.271 14.641 18.281 1 93.19 200 ALA B C 1
ATOM 4371 O O . ALA B 1 200 ? -1.08 14.766 18.578 1 93.19 200 ALA B O 1
ATOM 4372 N N . SER B 1 201 ? -2.91 13.523 18.375 1 95.31 201 SER B N 1
ATOM 4373 C CA . SER B 1 201 ? -2.246 12.305 18.812 1 95.31 201 SER B CA 1
ATOM 4374 C C . SER B 1 201 ? -1.218 11.828 17.797 1 95.31 201 SER B C 1
ATOM 4376 O O . SER B 1 201 ? -0.247 11.156 18.156 1 95.31 201 SER B O 1
ATOM 4378 N N . LEU B 1 202 ? -1.494 12.109 16.547 1 96.94 202 LEU B N 1
ATOM 4379 C CA . LEU B 1 202 ? -0.496 11.812 15.531 1 96.94 202 LEU B CA 1
ATOM 4380 C C . LEU B 1 202 ? 0.821 12.523 15.836 1 96.94 202 LEU B C 1
ATOM 4382 O O . LEU B 1 202 ? 1.892 11.922 15.734 1 96.94 202 LEU B O 1
ATOM 4386 N N . VAL B 1 203 ? 0.764 13.766 16.172 1 95.44 203 VAL B N 1
ATOM 4387 C CA . VAL B 1 203 ? 1.956 14.531 16.516 1 95.44 203 VAL B CA 1
ATOM 4388 C C . VAL B 1 203 ? 2.699 13.852 17.656 1 95.44 203 VAL B C 1
ATOM 4390 O O . VAL B 1 203 ? 3.912 13.641 17.578 1 95.44 203 VAL B O 1
ATOM 4393 N N . ASP B 1 204 ? 1.947 13.469 18.688 1 95.25 204 ASP B N 1
ATOM 4394 C CA . ASP B 1 204 ? 2.543 12.766 19.812 1 95.25 204 ASP B CA 1
ATOM 4395 C C . ASP B 1 204 ? 3.17 11.445 19.375 1 95.25 204 ASP B C 1
ATOM 4397 O O . ASP B 1 204 ? 4.219 11.047 19.891 1 95.25 204 ASP B O 1
ATOM 4401 N N . THR B 1 205 ? 2.531 10.773 18.516 1 96.88 205 THR B N 1
ATOM 4402 C CA . THR B 1 205 ? 3.02 9.492 18.016 1 96.88 205 THR B CA 1
ATOM 4403 C C . THR B 1 205 ? 4.34 9.672 17.266 1 96.88 205 THR B C 1
ATOM 4405 O O . THR B 1 205 ? 5.277 8.891 17.469 1 96.88 205 THR B O 1
ATOM 4408 N N . VAL B 1 206 ? 4.398 10.68 16.406 1 96.88 206 VAL B N 1
ATOM 4409 C CA . VAL B 1 206 ? 5.617 10.945 15.656 1 96.88 206 VAL B CA 1
ATOM 4410 C C . VAL B 1 206 ? 6.746 11.32 16.609 1 96.88 206 VAL B C 1
ATOM 4412 O O . VAL B 1 206 ? 7.871 10.836 16.469 1 96.88 206 VAL B O 1
ATOM 4415 N N . LYS B 1 207 ? 6.465 12.102 17.562 1 95.31 207 LYS B N 1
ATOM 4416 C CA . LYS B 1 207 ? 7.469 12.469 18.562 1 95.31 207 LYS B CA 1
ATOM 4417 C C . LYS B 1 207 ? 7.953 11.242 19.328 1 95.31 207 LYS B C 1
ATOM 4419 O O . LYS B 1 207 ? 9.148 11.102 19.594 1 95.31 207 LYS B O 1
ATOM 4424 N N . TYR B 1 208 ? 7.023 10.445 19.734 1 95.88 208 TYR B N 1
ATOM 4425 C CA . TYR B 1 208 ? 7.391 9.188 20.375 1 95.88 208 TYR B CA 1
ATOM 4426 C C . TYR B 1 208 ? 8.297 8.359 19.484 1 95.88 208 TYR B C 1
ATOM 4428 O O . TYR B 1 208 ? 9.328 7.848 19.922 1 95.88 208 TYR B O 1
ATOM 4436 N N . ALA B 1 209 ? 7.938 8.234 18.219 1 96.94 209 ALA B N 1
ATOM 4437 C CA . ALA B 1 209 ? 8.695 7.453 17.25 1 96.94 209 ALA B CA 1
ATOM 4438 C C . ALA B 1 209 ? 10.109 8.016 17.078 1 96.94 209 ALA B C 1
ATOM 4440 O O . ALA B 1 209 ? 11.078 7.254 16.984 1 96.94 209 ALA B O 1
ATOM 4441 N N . ASN B 1 210 ? 10.234 9.312 17.062 1 95.5 210 ASN B N 1
ATOM 4442 C CA . ASN B 1 210 ? 11.516 9.984 16.875 1 95.5 210 ASN B CA 1
ATOM 4443 C C . ASN B 1 210 ? 12.531 9.562 17.938 1 95.5 210 ASN B C 1
ATOM 4445 O O . ASN B 1 210 ? 13.719 9.43 17.641 1 95.5 210 ASN B O 1
ATOM 4449 N N . LEU B 1 211 ? 12.047 9.328 19.062 1 94.06 211 LEU B N 1
ATOM 4450 C CA . LEU B 1 211 ? 12.961 9.086 20.172 1 94.06 211 LEU B CA 1
ATOM 4451 C C . LEU B 1 211 ? 13.094 7.59 20.453 1 94.06 211 LEU B C 1
ATOM 4453 O O . LEU B 1 211 ? 14.039 7.16 21.125 1 94.06 211 LEU B O 1
ATOM 4457 N N . THR B 1 212 ? 12.172 6.828 19.938 1 94.75 212 THR B N 1
ATOM 4458 C CA . THR B 1 212 ? 12.125 5.41 20.281 1 94.75 212 THR B CA 1
ATOM 4459 C C . THR B 1 212 ? 12.727 4.566 19.156 1 94.75 212 THR B C 1
ATOM 4461 O O . THR B 1 212 ? 13.422 3.582 19.406 1 94.75 212 THR B O 1
ATOM 4464 N N . CYS B 1 213 ? 12.5 4.918 17.938 1 93.25 213 CYS B N 1
ATOM 4465 C CA . CYS B 1 213 ? 12.93 4.121 16.797 1 93.25 213 CYS B CA 1
ATOM 4466 C C . CYS B 1 213 ? 14.273 4.613 16.266 1 93.25 213 CYS B C 1
ATOM 4468 O O . CYS B 1 213 ? 14.594 5.797 16.375 1 93.25 213 CYS B O 1
ATOM 4470 N N . PRO B 1 214 ? 15.023 3.664 15.766 1 90 214 PRO B N 1
ATOM 4471 C CA . PRO B 1 214 ? 14.766 2.229 15.641 1 90 214 PRO B CA 1
ATOM 4472 C C . PRO B 1 214 ? 15.375 1.413 16.781 1 90 214 PRO B C 1
ATOM 4474 O O . PRO B 1 214 ? 15.32 0.181 16.766 1 90 214 PRO B O 1
ATOM 4477 N N . TYR B 1 215 ? 15.781 1.979 17.844 1 87.06 215 TYR B N 1
ATOM 4478 C CA . TYR B 1 215 ? 16.734 1.292 18.719 1 87.06 215 TYR B CA 1
ATOM 4479 C C . TYR B 1 215 ? 16.062 0.854 20.016 1 87.06 215 TYR B C 1
ATOM 4481 O O . TYR B 1 215 ? 16.641 0.083 20.781 1 87.06 215 TYR B O 1
ATOM 4489 N N . GLU B 1 216 ? 14.953 1.287 20.266 1 92.44 216 GLU B N 1
ATOM 4490 C CA . GLU B 1 216 ? 14.359 1.03 21.562 1 92.44 216 GLU B CA 1
ATOM 4491 C C . GLU B 1 216 ? 13.133 0.121 21.453 1 92.44 216 GLU B C 1
ATOM 4493 O O . GLU B 1 216 ? 12.086 0.405 22.031 1 92.44 216 GLU B O 1
ATOM 4498 N N . LYS B 1 217 ? 13.297 -0.895 20.719 1 91.5 217 LYS B N 1
ATOM 4499 C CA . LYS B 1 217 ? 12.172 -1.795 20.5 1 91.5 217 LYS B CA 1
ATOM 4500 C C . LYS B 1 217 ? 11.773 -2.484 21.812 1 91.5 217 LYS B C 1
ATOM 4502 O O . LYS B 1 217 ? 10.586 -2.607 22.109 1 91.5 217 LYS B O 1
ATOM 4507 N N . GLU B 1 218 ? 12.703 -2.9 22.609 1 91.81 218 GLU B N 1
ATOM 4508 C CA . GLU B 1 218 ? 12.422 -3.568 23.891 1 91.81 218 GLU B CA 1
ATOM 4509 C C . GLU B 1 218 ? 11.688 -2.643 24.844 1 91.81 218 GLU B C 1
ATOM 4511 O O . GLU B 1 218 ? 10.75 -3.061 25.531 1 91.81 218 GLU B O 1
ATOM 4516 N N . SER B 1 219 ? 12.164 -1.443 24.859 1 92.12 219 SER B N 1
ATOM 4517 C CA . SER B 1 219 ? 11.508 -0.455 25.719 1 92.12 219 SER B CA 1
ATOM 4518 C C . SER B 1 219 ? 10.062 -0.24 25.297 1 92.12 219 SER B C 1
ATOM 4520 O O . SER B 1 219 ? 9.172 -0.126 26.156 1 92.12 219 SER B O 1
ATOM 4522 N N . TRP B 1 220 ? 9.883 -0.165 24 1 94.38 220 TRP B N 1
ATOM 4523 C CA . TRP B 1 220 ? 8.531 -0.006 23.469 1 94.38 220 TRP B CA 1
ATOM 4524 C C . TRP B 1 220 ? 7.648 -1.178 23.891 1 94.38 220 TRP B C 1
ATOM 4526 O O . TRP B 1 220 ? 6.504 -0.983 24.297 1 94.38 220 TRP B O 1
ATOM 4536 N N . GLU B 1 221 ? 8.156 -2.371 23.844 1 94.12 221 GLU B N 1
ATOM 4537 C CA . GLU B 1 221 ? 7.395 -3.568 24.188 1 94.12 221 GLU B CA 1
ATOM 4538 C C . GLU B 1 221 ? 7.062 -3.594 25.688 1 94.12 221 GLU B C 1
ATOM 4540 O O . GLU B 1 221 ? 5.965 -4 26.062 1 94.12 221 GLU B O 1
ATOM 4545 N N . MET B 1 222 ? 8 -3.15 26.469 1 94.56 222 MET B N 1
ATOM 4546 C CA . MET B 1 222 ? 7.766 -3.078 27.906 1 94.56 222 MET B CA 1
ATOM 4547 C C . MET B 1 222 ? 6.695 -2.039 28.219 1 94.56 222 MET B C 1
ATOM 4549 O O . MET B 1 222 ? 5.816 -2.285 29.047 1 94.56 222 MET B O 1
ATOM 4553 N N . GLU B 1 223 ? 6.77 -0.924 27.609 1 95.94 223 GLU B N 1
ATOM 4554 C CA . GLU B 1 223 ? 5.766 0.117 27.812 1 95.94 223 GLU B CA 1
ATOM 4555 C C . GLU B 1 223 ? 4.387 -0.352 27.359 1 95.94 223 GLU B C 1
ATOM 4557 O O . GLU B 1 223 ? 3.375 -0.016 27.969 1 95.94 223 GLU B O 1
ATOM 4562 N N . TRP B 1 224 ? 4.352 -1.061 26.25 1 97.38 224 TRP B N 1
ATOM 4563 C CA . TRP B 1 224 ? 3.1 -1.591 25.719 1 97.38 224 TRP B CA 1
ATOM 4564 C C . TRP B 1 224 ? 2.369 -2.414 26.781 1 97.38 224 TRP B C 1
ATOM 4566 O O . TRP B 1 224 ? 1.146 -2.318 26.906 1 97.38 224 TRP B O 1
ATOM 4576 N N . LEU B 1 225 ? 3.121 -3.213 27.516 1 96.31 225 LEU B N 1
ATOM 4577 C CA . LEU B 1 225 ? 2.527 -4.082 28.516 1 96.31 225 LEU B CA 1
ATOM 4578 C C . LEU B 1 225 ? 1.812 -3.268 29.594 1 96.31 225 LEU B C 1
ATOM 4580 O O . LEU B 1 225 ? 0.822 -3.725 30.172 1 96.31 225 LEU B O 1
ATOM 4584 N N . GLY B 1 226 ? 2.262 -2.109 29.828 1 95.31 226 GLY B N 1
ATOM 4585 C CA . GLY B 1 226 ? 1.696 -1.265 30.875 1 95.31 226 GLY B CA 1
ATOM 4586 C C . GLY B 1 226 ? 0.467 -0.502 30.422 1 95.31 226 GLY B C 1
ATOM 4587 O O . GLY B 1 226 ? -0.244 0.086 31.234 1 95.31 226 GLY B O 1
ATOM 4588 N N . LEU B 1 227 ? 0.159 -0.488 29.078 1 96.25 227 LEU B N 1
ATOM 4589 C CA . LEU B 1 227 ? -1.007 0.22 28.562 1 96.25 227 LEU B CA 1
ATOM 4590 C C . LEU B 1 227 ? -2.299 -0.438 29.031 1 96.25 227 LEU B C 1
ATOM 4592 O O . LEU B 1 227 ? -2.402 -1.666 29.047 1 96.25 227 LEU B O 1
ATOM 4596 N N . PRO B 1 228 ? -3.223 0.388 29.5 1 94.69 228 PRO B N 1
ATOM 4597 C CA . PRO B 1 228 ? -4.543 -0.187 29.766 1 94.69 228 PRO B CA 1
ATOM 4598 C C . PRO B 1 228 ? -5.254 -0.643 28.484 1 94.69 228 PRO B C 1
ATOM 4600 O O . PRO B 1 228 ? -4.973 -0.13 27.406 1 94.69 228 PRO B O 1
ATOM 4603 N N . TRP B 1 229 ? -6.164 -1.599 28.672 1 95.44 229 TRP B N 1
ATOM 4604 C CA . TRP B 1 229 ? -7.016 -1.995 27.547 1 95.44 229 TRP B CA 1
ATOM 4605 C C . TRP B 1 229 ? -7.82 -0.81 27.031 1 95.44 229 TRP B C 1
ATOM 4607 O O . TRP B 1 229 ? -8.406 -0.057 27.812 1 95.44 229 TRP B O 1
ATOM 4617 N N . PHE B 1 230 ? -7.816 -0.651 25.719 1 94.94 230 PHE B N 1
ATOM 4618 C CA . PHE B 1 230 ? -8.578 0.449 25.141 1 94.94 230 PHE B CA 1
ATOM 4619 C C . PHE B 1 230 ? -10.055 0.097 25.047 1 94.94 230 PHE B C 1
ATOM 4621 O O . PHE B 1 230 ? -10.469 -0.627 24.141 1 94.94 230 PHE B O 1
ATOM 4628 N N . GLU B 1 231 ? -10.797 0.591 25.984 1 89.75 231 GLU B N 1
ATOM 4629 C CA . GLU B 1 231 ? -12.242 0.372 26.062 1 89.75 231 GLU B CA 1
ATOM 4630 C C . GLU B 1 231 ? -13.008 1.682 25.906 1 89.75 231 GLU B C 1
ATOM 4632 O O . GLU B 1 231 ? -12.414 2.723 25.609 1 89.75 231 GLU B O 1
ATOM 4637 N N . GLU B 1 232 ? -14.266 1.612 26 1 82.81 232 GLU B N 1
ATOM 4638 C CA . GLU B 1 232 ? -15.148 2.75 25.75 1 82.81 232 GLU B CA 1
ATOM 4639 C C . GLU B 1 232 ? -14.797 3.924 26.656 1 82.81 232 GLU B C 1
ATOM 4641 O O . GLU B 1 232 ? -14.852 5.082 26.234 1 82.81 232 GLU B O 1
ATOM 4646 N N . SER B 1 233 ? -14.477 3.646 27.859 1 81.25 233 SER B N 1
ATOM 4647 C CA . SER B 1 233 ? -14.141 4.715 28.797 1 81.25 233 SER B CA 1
ATOM 4648 C C . SER B 1 233 ? -12.898 5.48 28.344 1 81.25 233 SER B C 1
ATOM 4650 O O . SER B 1 233 ? -12.836 6.703 28.484 1 81.25 233 SER B O 1
ATOM 4652 N N . LEU B 1 234 ? -12.023 4.812 27.672 1 88.38 234 LEU B N 1
ATOM 4653 C CA . LEU B 1 234 ? -10.789 5.457 27.234 1 88.38 234 LEU B CA 1
ATOM 4654 C C . LEU B 1 234 ? -11.008 6.25 25.953 1 88.38 234 LEU B C 1
ATOM 4656 O O . LEU B 1 234 ? -10.219 7.137 25.625 1 88.38 234 LEU B O 1
ATOM 4660 N N . LEU B 1 235 ? -12.086 5.895 25.297 1 88.94 235 LEU B N 1
ATOM 4661 C CA . LEU B 1 235 ? -12.391 6.625 24.078 1 88.94 235 LEU B CA 1
ATOM 4662 C C . LEU B 1 235 ? -12.734 8.078 24.391 1 88.94 235 LEU B C 1
ATOM 4664 O O . LEU B 1 235 ? -12.234 8.992 23.719 1 88.94 235 LEU B O 1
ATOM 4668 N N . GLU B 1 236 ? -13.57 8.273 25.344 1 87.31 236 GLU B N 1
ATOM 4669 C CA . GLU B 1 236 ? -13.945 9.625 25.734 1 87.31 236 GLU B CA 1
ATOM 4670 C C . GLU B 1 236 ? -12.734 10.414 26.25 1 87.31 236 GLU B C 1
ATOM 4672 O O . GLU B 1 236 ? -12.594 11.594 25.938 1 87.31 236 GLU B O 1
ATOM 4677 N N . GLU B 1 237 ? -11.969 9.727 26.953 1 88.38 237 GLU B N 1
ATOM 4678 C CA . GLU B 1 237 ? -10.75 10.367 27.438 1 88.38 237 GLU B CA 1
ATOM 4679 C C . GLU B 1 237 ? -9.82 10.727 26.281 1 88.38 237 GLU B C 1
ATOM 4681 O O . GLU B 1 237 ? -9.219 11.805 26.281 1 88.38 237 GLU B O 1
ATOM 4686 N N . PHE B 1 238 ? -9.703 9.859 25.344 1 90.19 238 PHE B N 1
ATOM 4687 C CA . PHE B 1 238 ? -8.859 10.078 24.172 1 90.19 238 PHE B CA 1
ATOM 4688 C C . PHE B 1 238 ? -9.297 11.32 23.406 1 90.19 238 PHE B C 1
ATOM 4690 O O . PHE B 1 238 ? -8.461 12.125 23 1 90.19 238 PHE B O 1
ATOM 4697 N N . ILE B 1 239 ? -10.523 11.492 23.281 1 87.25 239 ILE B N 1
ATOM 4698 C CA . ILE B 1 239 ? -11.07 12.578 22.484 1 87.25 239 ILE B CA 1
ATOM 4699 C C . ILE B 1 239 ? -10.977 13.891 23.25 1 87.25 239 ILE B C 1
ATOM 4701 O O . ILE B 1 239 ? -10.68 14.938 22.672 1 87.25 239 ILE B O 1
ATOM 4705 N N . SER B 1 240 ? -11.156 13.836 24.516 1 82.06 240 SER B N 1
ATOM 4706 C CA . SER B 1 240 ? -11.336 15.055 25.297 1 82.06 240 SER B CA 1
ATOM 4707 C C . SER B 1 240 ? -10.047 15.445 26.016 1 82.06 240 SER B C 1
ATOM 4709 O O . SER B 1 240 ? -9.953 16.547 26.578 1 82.06 240 SER B O 1
ATOM 4711 N N . ARG B 1 241 ? -9.078 14.609 25.938 1 79.25 241 ARG B N 1
ATOM 4712 C CA . ARG B 1 241 ? -7.867 14.867 26.719 1 79.25 241 ARG B CA 1
ATOM 4713 C C . ARG B 1 241 ? -7.133 16.094 26.188 1 79.25 241 ARG B C 1
ATOM 4715 O O . ARG B 1 241 ? -6.887 16.219 24.984 1 79.25 241 ARG B O 1
ATOM 4722 N N . PRO B 1 242 ? -6.898 16.984 27.094 1 72.62 242 PRO B N 1
ATOM 4723 C CA . PRO B 1 242 ? -6.07 18.125 26.672 1 72.62 242 PRO B CA 1
ATOM 4724 C C . PRO B 1 242 ? -4.672 17.703 26.234 1 72.62 242 PRO B C 1
ATOM 4726 O O . PRO B 1 242 ? -4.121 16.734 26.766 1 72.62 242 PRO B O 1
ATOM 4729 N N . ARG B 1 243 ? -4.199 18.234 25.203 1 74.19 243 ARG B N 1
ATOM 4730 C CA . ARG B 1 243 ? -2.867 17.891 24.719 1 74.19 243 ARG B CA 1
ATOM 4731 C C . ARG B 1 243 ? -1.903 19.062 24.922 1 74.19 243 ARG B C 1
ATOM 4733 O O . ARG B 1 243 ? -1.76 19.922 24.047 1 74.19 243 ARG B O 1
ATOM 4740 N N . PRO B 1 244 ? -1.338 19.031 26.078 1 63.59 244 PRO B N 1
ATOM 4741 C CA . PRO B 1 244 ? -0.385 20.109 26.312 1 63.59 244 PRO B CA 1
ATOM 4742 C C . PRO B 1 244 ? 0.848 20.016 25.422 1 63.59 244 PRO B C 1
ATOM 4744 O O . PRO B 1 244 ? 1.192 18.938 24.938 1 63.59 244 PRO B O 1
ATOM 4747 N N . VAL B 1 245 ? 1.28 21.172 25.094 1 61.16 245 VAL B N 1
ATOM 4748 C CA . VAL B 1 245 ? 2.531 21.219 24.344 1 61.16 245 VAL B CA 1
ATOM 4749 C C . VAL B 1 245 ? 3.68 20.719 25.219 1 61.16 245 VAL B C 1
ATOM 4751 O O . VAL B 1 245 ? 3.9 21.234 26.312 1 61.16 245 VAL B O 1
ATOM 4754 N N . ILE B 1 246 ? 4.043 19.547 24.969 1 60.41 246 ILE B N 1
ATOM 4755 C CA . ILE B 1 246 ? 5.156 18.984 25.719 1 60.41 246 ILE B CA 1
ATOM 4756 C C . ILE B 1 246 ? 6.477 19.375 25.062 1 60.41 246 ILE B C 1
ATOM 4758 O O . ILE B 1 246 ? 6.57 19.438 23.828 1 60.41 246 ILE B O 1
ATOM 4762 N N . CYS B 1 247 ? 7.426 19.578 25.891 1 60.34 247 CYS B N 1
ATOM 4763 C CA . CYS B 1 247 ? 8.766 19.969 25.453 1 60.34 247 CYS B CA 1
ATOM 4764 C C . CYS B 1 247 ? 9.367 18.875 24.562 1 60.34 247 CYS B C 1
ATOM 4766 O O . CYS B 1 247 ? 9.148 17.688 24.797 1 60.34 247 CYS B O 1
ATOM 4768 N N . SER B 1 248 ? 10.086 19.25 23.484 1 62.62 248 SER B N 1
ATOM 4769 C CA . SER B 1 248 ? 10.617 18.438 22.391 1 62.62 248 SER B CA 1
ATOM 4770 C C . SER B 1 248 ? 11.578 17.375 22.906 1 62.62 248 SER B C 1
ATOM 4772 O O . SER B 1 248 ? 11.742 16.328 22.281 1 62.62 248 SER B O 1
ATOM 4774 N N . ARG B 1 249 ? 12.156 17.5 24.172 1 68.44 249 ARG B N 1
ATOM 4775 C CA . ARG B 1 249 ? 13.242 16.609 24.578 1 68.44 249 ARG B CA 1
ATOM 4776 C C . ARG B 1 249 ? 12.719 15.43 25.391 1 68.44 249 ARG B C 1
ATOM 4778 O O . ARG B 1 249 ? 13.461 14.492 25.688 1 68.44 249 ARG B O 1
ATOM 4785 N N . THR B 1 250 ? 11.516 15.516 25.641 1 79.38 250 THR B N 1
ATOM 4786 C CA . THR B 1 250 ? 10.977 14.43 26.453 1 79.38 250 THR B CA 1
ATOM 4787 C C . THR B 1 250 ? 10.18 13.461 25.594 1 79.38 250 THR B C 1
ATOM 4789 O O . THR B 1 250 ? 9.445 13.875 24.688 1 79.38 250 THR B O 1
ATOM 4792 N N . ARG B 1 251 ? 10.5 12.227 25.922 1 84.19 251 ARG B N 1
ATOM 4793 C CA . ARG B 1 251 ? 9.766 11.195 25.203 1 84.19 251 ARG B CA 1
ATOM 4794 C C . ARG B 1 251 ? 8.281 11.242 25.531 1 84.19 251 ARG B C 1
ATOM 4796 O O . ARG B 1 251 ? 7.902 11.312 26.703 1 84.19 251 ARG B O 1
ATOM 4803 N N . MET B 1 252 ? 7.496 11.305 24.516 1 90.12 252 MET B N 1
ATOM 4804 C CA . MET B 1 252 ? 6.047 11.258 24.688 1 90.12 252 MET B CA 1
ATOM 4805 C C . MET B 1 252 ? 5.609 9.922 25.281 1 90.12 252 MET B C 1
ATOM 4807 O O . MET B 1 252 ? 6.137 8.875 24.922 1 90.12 252 MET B O 1
ATOM 4811 N N . PRO B 1 253 ? 4.738 9.977 26.312 1 91.12 253 PRO B N 1
ATOM 4812 C CA . PRO B 1 253 ? 4.199 8.719 26.828 1 91.12 253 PRO B CA 1
ATOM 4813 C C . PRO B 1 253 ? 3.414 7.938 25.766 1 91.12 253 PRO B C 1
ATOM 4815 O O . PRO B 1 253 ? 2.691 8.539 24.969 1 91.12 253 PRO B O 1
ATOM 4818 N N . LEU B 1 254 ? 3.525 6.652 25.828 1 94.94 254 LEU B N 1
ATOM 4819 C CA . LEU B 1 254 ? 2.898 5.785 24.828 1 94.94 254 LEU B CA 1
ATOM 4820 C C . LEU B 1 254 ? 1.38 5.914 24.875 1 94.94 254 LEU B C 1
ATOM 4822 O O . LEU B 1 254 ? 0.71 5.793 23.859 1 94.94 254 LEU B O 1
ATOM 4826 N N . ASP B 1 255 ? 0.78 6.16 26.031 1 93.06 255 ASP B N 1
ATOM 4827 C CA . ASP B 1 255 ? -0.671 6.207 26.188 1 93.06 255 ASP B CA 1
ATOM 4828 C C . ASP B 1 255 ? -1.254 7.457 25.547 1 93.06 255 ASP B C 1
ATOM 4830 O O . ASP B 1 255 ? -2.471 7.57 25.375 1 93.06 255 ASP B O 1
ATOM 4834 N N . ARG B 1 256 ? -0.38 8.398 25.078 1 91.69 256 ARG B N 1
ATOM 4835 C CA . ARG B 1 256 ? -0.828 9.609 24.406 1 91.69 256 ARG B CA 1
ATOM 4836 C C . ARG B 1 256 ? -0.782 9.438 22.891 1 91.69 256 ARG B C 1
ATOM 4838 O O . ARG B 1 256 ? -1.235 10.305 22.141 1 91.69 256 ARG B O 1
ATOM 4845 N N . THR B 1 257 ? -0.197 8.391 22.469 1 95.69 257 THR B N 1
ATOM 4846 C CA . THR B 1 257 ? -0.022 8.156 21.047 1 95.69 257 THR B CA 1
ATOM 4847 C C . THR B 1 257 ? -1.222 7.406 20.469 1 95.69 257 THR B C 1
ATOM 4849 O O . THR B 1 257 ? -2.062 6.906 21.219 1 95.69 257 THR B O 1
ATOM 4852 N N . LEU B 1 258 ? -1.259 7.375 19.156 1 97.38 258 LEU B N 1
ATOM 4853 C CA . LEU B 1 258 ? -2.295 6.633 18.438 1 97.38 258 LEU B CA 1
ATOM 4854 C C . LEU B 1 258 ? -2.188 5.141 18.734 1 97.38 258 LEU B C 1
ATOM 4856 O O . LEU B 1 258 ? -3.146 4.395 18.516 1 97.38 258 LEU B O 1
ATOM 4860 N N . LEU B 1 259 ? -1.036 4.66 19.188 1 97.5 259 LEU B N 1
ATOM 4861 C CA . LEU B 1 259 ? -0.818 3.232 19.406 1 97.5 259 LEU B CA 1
ATOM 4862 C C . LEU B 1 259 ? -1.695 2.717 20.531 1 97.5 259 LEU B C 1
ATOM 4864 O O . LEU B 1 259 ? -2.033 1.531 20.578 1 97.5 259 LEU B O 1
ATOM 4868 N N . ALA B 1 260 ? -2.076 3.586 21.469 1 96.19 260 ALA B N 1
ATOM 4869 C CA . ALA B 1 260 ? -2.902 3.193 22.609 1 96.19 260 ALA B CA 1
ATOM 4870 C C . ALA B 1 260 ? -4.242 2.633 22.141 1 96.19 260 ALA B C 1
ATOM 4872 O O . ALA B 1 260 ? -4.824 1.769 22.797 1 96.19 260 ALA B O 1
ATOM 4873 N N . ILE B 1 261 ? -4.691 3.084 21.031 1 97 261 ILE B N 1
ATOM 4874 C CA . ILE B 1 261 ? -5.984 2.682 20.484 1 97 261 ILE B CA 1
ATOM 4875 C C . ILE B 1 261 ? -5.961 1.191 20.141 1 97 261 ILE B C 1
ATOM 4877 O O . ILE B 1 261 ? -7 0.528 20.156 1 97 261 ILE B O 1
ATOM 4881 N N . PHE B 1 262 ? -4.797 0.608 19.938 1 97.69 262 PHE B N 1
ATOM 4882 C CA . PHE B 1 262 ? -4.664 -0.756 19.438 1 97.69 262 PHE B CA 1
ATOM 4883 C C . PHE B 1 262 ? -4.48 -1.737 20.594 1 97.69 262 PHE B C 1
ATOM 4885 O O . PHE B 1 262 ? -4.324 -2.939 20.375 1 97.69 262 PHE B O 1
ATOM 4892 N N . LYS B 1 263 ? -4.441 -1.218 21.844 1 97.5 263 LYS B N 1
ATOM 4893 C CA . LYS B 1 263 ? -4.426 -2.139 22.969 1 97.5 263 LYS B CA 1
ATOM 4894 C C . LYS B 1 263 ? -5.781 -2.814 23.156 1 97.5 263 LYS B C 1
ATOM 4896 O O . LYS B 1 263 ? -6.523 -2.498 24.078 1 97.5 263 LYS B O 1
ATOM 4901 N N . ARG B 1 264 ? -6.043 -3.748 22.297 1 95.94 264 ARG B N 1
ATOM 4902 C CA . ARG B 1 264 ? -7.285 -4.508 22.219 1 95.94 264 ARG B CA 1
ATOM 4903 C C . ARG B 1 264 ? -7.027 -6 22.422 1 95.94 264 ARG B C 1
ATOM 4905 O O . ARG B 1 264 ? -5.988 -6.516 22 1 95.94 264 ARG B O 1
ATOM 4912 N N . LYS B 1 265 ? -7.996 -6.711 22.922 1 94.44 265 LYS B N 1
ATOM 4913 C CA . LYS B 1 265 ? -7.863 -8.141 23.203 1 94.44 265 LYS B CA 1
ATOM 4914 C C . LYS B 1 265 ? -7.656 -8.93 21.922 1 94.44 265 LYS B C 1
ATOM 4916 O O . LYS B 1 265 ? -6.988 -9.969 21.922 1 94.44 265 LYS B O 1
ATOM 4921 N N . GLU B 1 266 ? -8.203 -8.398 20.812 1 92.5 266 GLU B N 1
ATOM 4922 C CA . GLU B 1 266 ? -8.109 -9.07 19.516 1 92.5 266 GLU B CA 1
ATOM 4923 C C . GLU B 1 266 ? -6.668 -9.086 19 1 92.5 266 GLU B C 1
ATOM 4925 O O . GLU B 1 266 ? -6.309 -9.922 18.172 1 92.5 266 GLU B O 1
ATOM 4930 N N . LEU B 1 267 ? -5.883 -8.188 19.5 1 95.75 267 LEU B N 1
ATOM 4931 C CA . LEU B 1 267 ? -4.543 -8.023 18.938 1 95.75 267 LEU B CA 1
ATOM 4932 C C . LEU B 1 267 ? -3.486 -8.523 19.922 1 95.75 267 LEU B C 1
ATOM 4934 O O . LEU B 1 267 ? -2.293 -8.508 19.609 1 95.75 267 LEU B O 1
ATOM 4938 N N . CYS B 1 268 ? -3.93 -8.992 21.047 1 96.56 268 CYS B N 1
ATOM 4939 C CA . CYS B 1 268 ? -2.986 -9.305 22.125 1 96.56 268 CYS B CA 1
ATOM 4940 C C . CYS B 1 268 ? -3.211 -10.711 22.656 1 96.56 268 CYS B C 1
ATOM 4942 O O . CYS B 1 268 ? -4.285 -11.289 22.469 1 96.56 268 CYS B O 1
ATOM 4944 N N . SER B 1 269 ? -2.174 -11.242 23.234 1 94.94 269 SER B N 1
ATOM 4945 C CA . SER B 1 269 ? -2.311 -12.453 24.031 1 94.94 269 SER B CA 1
ATOM 4946 C C . SER B 1 269 ? -3.072 -12.188 25.328 1 94.94 269 SER B C 1
ATOM 4948 O O . SER B 1 269 ? -3.422 -11.039 25.625 1 94.94 269 SER B O 1
ATOM 4950 N N . GLU B 1 270 ? -3.266 -13.227 26.094 1 93.19 270 GLU B N 1
ATOM 4951 C CA . GLU B 1 270 ? -4 -13.125 27.359 1 93.19 270 GLU B CA 1
ATOM 4952 C C . GLU B 1 270 ? -3.268 -12.227 28.344 1 93.19 270 GLU B C 1
ATOM 4954 O O . GLU B 1 270 ? -3.898 -11.539 29.156 1 93.19 270 GLU B O 1
ATOM 4959 N N . ASN B 1 271 ? -1.963 -12.195 28.188 1 92.69 271 ASN B N 1
ATOM 4960 C CA . ASN B 1 271 ? -1.152 -11.406 29.125 1 92.69 271 ASN B CA 1
ATOM 4961 C C . ASN B 1 271 ? -1.019 -9.961 28.656 1 92.69 271 ASN B C 1
ATOM 4963 O O . ASN B 1 271 ? -0.357 -9.156 29.297 1 92.69 271 ASN B O 1
ATOM 4967 N N . GLY B 1 272 ? -1.581 -9.648 27.5 1 94.69 272 GLY B N 1
ATOM 4968 C CA . GLY B 1 272 ? -1.576 -8.273 27.031 1 94.69 272 GLY B CA 1
ATOM 4969 C C . GLY B 1 272 ? -0.446 -7.984 26.062 1 94.69 272 GLY B C 1
ATOM 4970 O O . GLY B 1 272 ? -0.281 -6.848 25.609 1 94.69 272 GLY B O 1
ATOM 4971 N N . GLU B 1 273 ? 0.276 -8.977 25.75 1 95.88 273 GLU B N 1
ATOM 4972 C CA . GLU B 1 273 ? 1.349 -8.805 24.781 1 95.88 273 GLU B CA 1
ATOM 4973 C C . GLU B 1 273 ? 0.805 -8.812 23.344 1 95.88 273 GLU B C 1
ATOM 4975 O O . GLU B 1 273 ? -0.092 -9.594 23.031 1 95.88 273 GLU B O 1
ATOM 4980 N N . LEU B 1 274 ? 1.362 -7.934 22.531 1 96.06 274 LEU B N 1
ATOM 4981 C CA . LEU B 1 274 ? 0.963 -7.945 21.141 1 96.06 274 LEU B CA 1
ATOM 4982 C C . LEU B 1 274 ? 1.338 -9.266 20.469 1 96.06 274 LEU B C 1
ATOM 4984 O O . LEU B 1 274 ? 2.434 -9.789 20.688 1 96.06 274 LEU B O 1
ATOM 4988 N N . LEU B 1 275 ? 0.363 -9.742 19.75 1 95.19 275 LEU B N 1
ATOM 4989 C CA . LEU B 1 275 ? 0.743 -10.859 18.891 1 95.19 275 LEU B CA 1
ATOM 4990 C C . LEU B 1 275 ? 1.804 -10.438 17.891 1 95.19 275 LEU B C 1
ATOM 4992 O O . LEU B 1 275 ? 1.86 -9.266 17.5 1 95.19 275 LEU B O 1
ATOM 4996 N N . THR B 1 276 ? 2.633 -11.32 17.422 1 95 276 THR B N 1
ATOM 4997 C CA . THR B 1 276 ? 3.85 -11.039 16.672 1 95 276 THR B CA 1
ATOM 4998 C C . THR B 1 276 ? 3.535 -10.242 15.406 1 95 276 THR B C 1
ATOM 5000 O O . THR B 1 276 ? 4.195 -9.242 15.117 1 95 276 THR B O 1
ATOM 5003 N N . GLN B 1 277 ? 2.531 -10.664 14.656 1 94.62 277 GLN B N 1
ATOM 5004 C CA . GLN B 1 277 ? 2.225 -10 13.398 1 94.62 277 GLN B CA 1
ATOM 5005 C C . GLN B 1 277 ? 1.795 -8.555 13.633 1 94.62 277 GLN B C 1
ATOM 5007 O O . GLN B 1 277 ? 2.135 -7.664 12.844 1 94.62 277 GLN B O 1
ATOM 5012 N N . TYR B 1 278 ? 1.075 -8.336 14.703 1 97 278 TYR B N 1
ATOM 5013 C CA . TYR B 1 278 ? 0.627 -6.977 14.992 1 97 278 TYR B CA 1
ATOM 5014 C C . TYR B 1 278 ? 1.764 -6.137 15.57 1 97 278 TYR B C 1
ATOM 5016 O O . TYR B 1 278 ? 1.816 -4.926 15.359 1 97 278 TYR B O 1
ATOM 5024 N N . SER B 1 279 ? 2.678 -6.836 16.281 1 97.19 279 SER B N 1
ATOM 5025 C CA . SER B 1 279 ? 3.891 -6.145 16.719 1 97.19 279 SER B CA 1
ATOM 5026 C C . SER B 1 279 ? 4.703 -5.66 15.516 1 97.19 279 SER B C 1
ATOM 5028 O O . SER B 1 279 ? 5.23 -4.547 15.531 1 97.19 279 SER B O 1
ATOM 5030 N N . TRP B 1 280 ? 4.805 -6.488 14.461 1 96.81 280 TRP B N 1
ATOM 5031 C CA . TRP B 1 280 ? 5.48 -6.086 13.234 1 96.81 280 TRP B CA 1
ATOM 5032 C C . TRP B 1 280 ? 4.824 -4.844 12.633 1 96.81 280 TRP B C 1
ATOM 5034 O O . TRP B 1 280 ? 5.512 -3.918 12.203 1 96.81 280 TRP B O 1
ATOM 5044 N N . ILE B 1 281 ? 3.516 -4.82 12.656 1 97.88 281 ILE B N 1
ATOM 5045 C CA . ILE B 1 281 ? 2.754 -3.771 11.984 1 97.88 281 ILE B CA 1
ATOM 5046 C C . ILE B 1 281 ? 2.906 -2.457 12.742 1 97.88 281 ILE B C 1
ATOM 5048 O O . ILE B 1 281 ? 3.242 -1.427 12.156 1 97.88 281 ILE B O 1
ATOM 5052 N N . LEU B 1 282 ? 2.74 -2.461 14.047 1 98.12 282 LEU B N 1
ATOM 5053 C CA . LEU B 1 282 ? 2.758 -1.227 14.828 1 98.12 282 LEU B CA 1
ATOM 5054 C C . LEU B 1 282 ? 4.184 -0.712 14.992 1 98.12 282 LEU B C 1
ATOM 5056 O O . LEU B 1 282 ? 4.418 0.498 14.961 1 98.12 282 LEU B O 1
ATOM 5060 N N . TRP B 1 283 ? 5.152 -1.615 15.195 1 97.12 283 TRP B N 1
ATOM 5061 C CA . TRP B 1 283 ? 6.547 -1.186 15.211 1 97.12 283 TRP B CA 1
ATOM 5062 C C . TRP B 1 283 ? 6.965 -0.652 13.844 1 97.12 283 TRP B C 1
ATOM 5064 O O . TRP B 1 283 ? 7.695 0.334 13.75 1 97.12 283 TRP B O 1
ATOM 5074 N N . GLY B 1 284 ? 6.449 -1.343 12.805 1 96.62 284 GLY B N 1
ATOM 5075 C CA . GLY B 1 284 ? 6.68 -0.837 11.461 1 96.62 284 GLY B CA 1
ATOM 5076 C C . GLY B 1 284 ? 6.129 0.56 11.25 1 96.62 284 GLY B C 1
ATOM 5077 O O . GLY B 1 284 ? 6.781 1.401 10.625 1 96.62 284 GLY B O 1
ATOM 5078 N N . LEU B 1 285 ? 4.945 0.787 11.766 1 97.88 285 LEU B N 1
ATOM 5079 C CA . LEU B 1 285 ? 4.34 2.111 11.695 1 97.88 285 LEU B CA 1
ATOM 5080 C C . LEU B 1 285 ? 5.234 3.154 12.359 1 97.88 285 LEU B C 1
ATOM 5082 O O . LEU B 1 285 ? 5.523 4.195 11.766 1 97.88 285 LEU B O 1
ATOM 5086 N N . LEU B 1 286 ? 5.734 2.844 13.531 1 97.5 286 LEU B N 1
ATOM 5087 C CA . LEU B 1 286 ? 6.613 3.76 14.25 1 97.5 286 LEU B CA 1
ATOM 5088 C C . LEU B 1 286 ? 7.898 4.004 13.469 1 97.5 286 LEU B C 1
ATOM 5090 O O . LEU B 1 286 ? 8.367 5.145 13.375 1 97.5 286 LEU B O 1
ATOM 5094 N N . THR B 1 287 ? 8.383 2.98 12.883 1 96.44 287 THR B N 1
ATOM 5095 C CA . THR B 1 287 ? 9.625 3.084 12.125 1 96.44 287 THR B CA 1
ATOM 5096 C C . THR B 1 287 ? 9.43 3.973 10.898 1 96.44 287 THR B C 1
ATOM 5098 O O . THR B 1 287 ? 10.344 4.703 10.508 1 96.44 287 THR B O 1
ATOM 5101 N N . LYS B 1 288 ? 8.312 3.934 10.328 1 96.69 288 LYS B N 1
ATOM 5102 C CA . LYS B 1 288 ? 8.023 4.746 9.148 1 96.69 288 LYS B CA 1
ATOM 5103 C C . LYS B 1 288 ? 7.797 6.207 9.531 1 96.69 288 LYS B C 1
ATOM 5105 O O . LYS B 1 288 ? 8.016 7.105 8.719 1 96.69 288 LYS B O 1
ATOM 5110 N N . LEU B 1 289 ? 7.422 6.465 10.711 1 97.44 289 LEU B N 1
ATOM 5111 C CA . LEU B 1 289 ? 7.098 7.816 11.164 1 97.44 289 LEU B CA 1
ATOM 5112 C C . LEU B 1 289 ? 8.32 8.492 11.781 1 97.44 289 LEU B C 1
ATOM 5114 O O . LEU B 1 289 ? 8.344 9.711 11.938 1 97.44 289 LEU B O 1
ATOM 5118 N N . HIS B 1 290 ? 9.336 7.797 12.125 1 96.62 290 HIS B N 1
ATOM 5119 C CA . HIS B 1 290 ? 10.367 8.242 13.055 1 96.62 290 HIS B CA 1
ATOM 5120 C C . HIS B 1 290 ? 11.234 9.336 12.438 1 96.62 290 HIS B C 1
ATOM 5122 O O . HIS B 1 290 ? 11.852 10.125 13.148 1 96.62 290 HIS B O 1
ATOM 5128 N N . THR B 1 291 ? 11.281 9.406 11.125 1 94.31 291 THR B N 1
ATOM 5129 C CA . THR B 1 291 ? 12.18 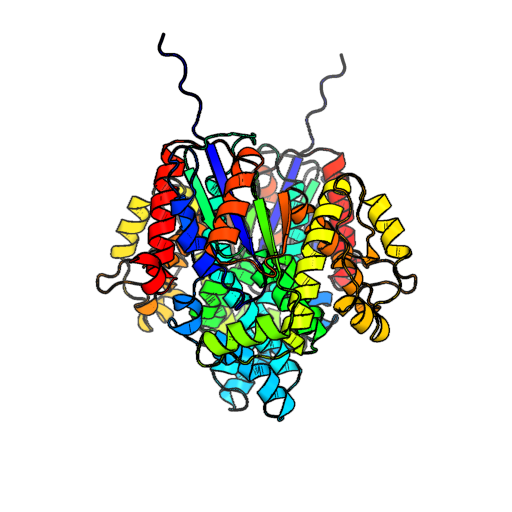10.375 10.508 1 94.31 291 THR B CA 1
ATOM 5130 C C . THR B 1 291 ? 11.438 11.672 10.18 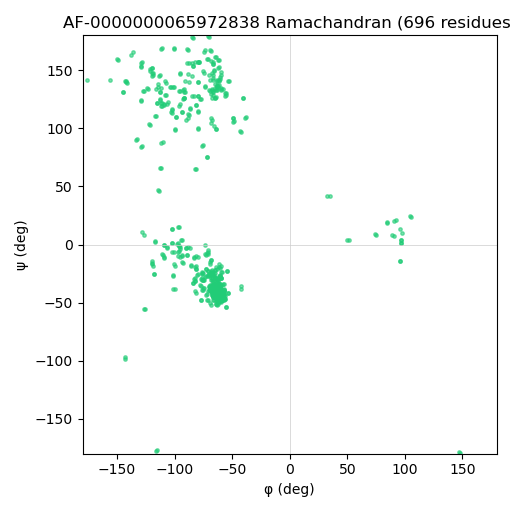1 94.31 291 THR B C 1
ATOM 5132 O O . THR B 1 291 ? 12.031 12.617 9.656 1 94.31 291 THR B O 1
ATOM 5135 N N . ILE B 1 292 ? 10.172 11.703 10.414 1 96.88 292 ILE B N 1
ATOM 5136 C CA . ILE B 1 292 ? 9.352 12.859 10.078 1 96.88 292 ILE B CA 1
ATOM 5137 C C . ILE B 1 292 ? 9.57 13.961 11.109 1 96.88 292 ILE B C 1
ATOM 5139 O O . ILE B 1 292 ? 9.523 13.711 12.32 1 96.88 292 ILE B O 1
ATOM 5143 N N . ASN B 1 293 ? 9.922 15.133 10.641 1 96.5 293 ASN B N 1
ATOM 5144 C CA . ASN B 1 293 ? 9.914 16.328 11.477 1 96.5 293 ASN B CA 1
ATOM 5145 C C . ASN B 1 293 ? 8.508 16.891 11.633 1 96.5 293 ASN B C 1
ATOM 5147 O O . ASN B 1 293 ? 7.945 17.422 10.672 1 96.5 293 ASN B O 1
ATOM 5151 N N . VAL B 1 294 ? 7.965 16.859 12.883 1 95.62 294 VAL B N 1
ATOM 5152 C CA . VAL B 1 294 ? 6.547 17.172 13.031 1 95.62 294 VAL B CA 1
ATOM 5153 C C . VAL B 1 294 ? 6.375 18.406 13.914 1 95.62 294 VAL B C 1
ATOM 5155 O O . VAL B 1 294 ? 7.184 18.641 14.812 1 95.62 294 VAL B O 1
ATOM 5158 N N . GLU B 1 295 ? 5.367 19.109 13.602 1 92.94 295 GLU B N 1
ATOM 5159 C CA . GLU B 1 295 ? 4.957 20.25 14.406 1 92.94 295 GLU B CA 1
ATOM 5160 C C . GLU B 1 295 ? 3.438 20.344 14.5 1 92.94 295 GLU B C 1
ATOM 5162 O O . GLU B 1 295 ? 2.734 20.094 13.516 1 92.94 295 GLU B O 1
ATOM 5167 N N . LEU B 1 296 ? 2.988 20.656 15.68 1 92.94 296 LEU B N 1
ATOM 5168 C CA . LEU B 1 296 ? 1.581 20.984 15.875 1 92.94 296 LEU B CA 1
ATOM 5169 C C . LEU B 1 296 ? 1.353 22.484 15.734 1 92.94 296 LEU B C 1
ATOM 5171 O O . LEU B 1 296 ? 2.031 23.281 16.391 1 92.94 296 LEU B O 1
ATOM 5175 N N . PHE B 1 297 ? 0.44 22.859 14.883 1 93.12 297 PHE B N 1
ATOM 5176 C CA . PHE B 1 297 ? 0.18 24.266 14.594 1 93.12 297 PHE B CA 1
ATOM 5177 C C . PHE B 1 297 ? -1.272 24.625 14.891 1 93.12 297 PHE B C 1
ATOM 5179 O O . PHE B 1 297 ? -2.168 24.312 14.102 1 93.12 297 PHE B O 1
ATOM 5186 N N . ASP B 1 298 ? -1.505 25.266 15.953 1 90.81 298 ASP B N 1
ATOM 5187 C CA . ASP B 1 298 ? -2.832 25.719 16.359 1 90.81 298 ASP B CA 1
ATOM 5188 C C . ASP B 1 298 ? -3.201 27.016 15.641 1 90.81 298 ASP B C 1
ATOM 5190 O O . ASP B 1 298 ? -2.549 28.047 15.828 1 90.81 298 ASP B O 1
ATOM 5194 N N . ILE B 1 299 ? -4.246 27 14.906 1 91.75 299 ILE B N 1
ATOM 5195 C CA . ILE B 1 299 ? -4.559 28.156 14.062 1 91.75 299 ILE B CA 1
ATOM 5196 C C . ILE B 1 299 ? -5.668 28.984 14.711 1 91.75 299 ILE B C 1
ATOM 5198 O O . ILE B 1 299 ? -6.27 29.844 14.055 1 91.75 299 ILE B O 1
ATOM 5202 N N . SER B 1 300 ? -5.973 28.734 15.961 1 88.19 300 SER B N 1
ATOM 5203 C CA . SER B 1 300 ? -7.027 29.469 16.672 1 88.19 300 SER B CA 1
ATOM 5204 C C . SER B 1 300 ? -6.781 30.969 16.625 1 88.19 300 SER B C 1
ATOM 5206 O O . SER B 1 300 ? -5.695 31.438 16.984 1 88.19 300 SER B O 1
ATOM 5208 N N . GLY B 1 301 ? -7.816 31.688 16.203 1 86.94 301 GLY B N 1
ATOM 5209 C CA . GLY B 1 301 ? -7.766 33.156 16.219 1 86.94 301 GLY B CA 1
ATOM 5210 C C . GLY B 1 301 ? -6.891 33.719 15.133 1 86.94 301 GLY B C 1
ATOM 5211 O O . GLY B 1 301 ? -6.66 34.938 15.102 1 86.94 301 GLY B O 1
ATOM 5212 N N . MET B 1 302 ? -6.41 32.969 14.203 1 91.06 302 MET B N 1
ATOM 5213 C CA . MET B 1 302 ? -5.508 33.469 13.164 1 91.06 302 MET B CA 1
ATOM 5214 C C . MET B 1 302 ? -6.219 33.531 11.82 1 91.06 302 MET B C 1
ATOM 5216 O O . MET B 1 302 ? -7.031 32.656 11.492 1 91.06 302 MET B O 1
ATOM 5220 N N . SER B 1 303 ? -5.902 34.594 11.141 1 90.88 303 SER B N 1
ATOM 5221 C CA . SER B 1 303 ? -6.328 34.656 9.75 1 90.88 303 SER B CA 1
ATOM 5222 C C . SER B 1 303 ? -5.473 33.75 8.875 1 90.88 303 SER B C 1
ATOM 5224 O O . SER B 1 303 ? -4.402 33.281 9.297 1 90.88 303 SER B O 1
ATOM 5226 N N . ARG B 1 304 ? -5.914 33.5 7.723 1 89.81 304 ARG B N 1
ATOM 5227 C CA . ARG B 1 304 ? -5.176 32.688 6.785 1 89.81 304 ARG B CA 1
ATOM 5228 C C . ARG B 1 304 ? -3.797 33.25 6.5 1 89.81 304 ARG B C 1
ATOM 5230 O O . ARG B 1 304 ? -2.816 32.531 6.387 1 89.81 304 ARG B O 1
ATOM 5237 N N . ARG B 1 305 ? -3.693 34.531 6.352 1 92.94 305 ARG B N 1
ATOM 5238 C CA . ARG B 1 305 ? -2.432 35.219 6.059 1 92.94 305 ARG B CA 1
ATOM 5239 C C . ARG B 1 305 ? -1.475 35.125 7.242 1 92.94 305 ARG B C 1
ATOM 5241 O O . ARG B 1 305 ? -0.268 34.938 7.059 1 92.94 305 ARG B O 1
ATOM 5248 N N . GLU B 1 306 ? -2.066 35.25 8.422 1 94.75 306 GLU B N 1
ATOM 5249 C CA . GLU B 1 306 ? -1.245 35.125 9.617 1 94.75 306 GLU B CA 1
ATOM 5250 C C . GLU B 1 306 ? -0.691 33.719 9.758 1 94.75 306 GLU B C 1
ATOM 5252 O O . GLU B 1 306 ? 0.463 33.531 10.148 1 94.75 306 GLU B O 1
ATOM 5257 N N . CYS B 1 307 ? -1.546 32.75 9.477 1 94.94 307 CYS B N 1
ATOM 5258 C CA . CYS B 1 307 ? -1.101 31.344 9.5 1 94.94 307 CYS B CA 1
ATOM 5259 C C . CYS B 1 307 ? 0.041 31.125 8.516 1 94.94 307 CYS B C 1
ATOM 5261 O O . CYS B 1 307 ? 1.068 30.547 8.875 1 94.94 307 CYS B O 1
ATOM 5263 N N . ALA B 1 308 ? -0.13 31.625 7.258 1 94.81 308 ALA B N 1
ATOM 5264 C CA . ALA B 1 308 ? 0.895 31.484 6.23 1 94.81 308 ALA B CA 1
ATOM 5265 C C . ALA B 1 308 ? 2.205 32.125 6.664 1 94.81 308 ALA B C 1
ATOM 5267 O O . ALA B 1 308 ? 3.277 31.531 6.523 1 94.81 308 ALA B O 1
ATOM 5268 N N . SER B 1 309 ? 2.078 33.312 7.223 1 94.44 309 SER B N 1
ATOM 5269 C CA . SER B 1 309 ? 3.256 34.031 7.688 1 94.44 309 SER B CA 1
ATOM 5270 C C . SER B 1 309 ? 3.979 33.281 8.789 1 94.44 309 SER B C 1
ATOM 5272 O O . SER B 1 309 ? 5.207 33.156 8.766 1 94.44 309 SER B O 1
ATOM 5274 N N . ALA B 1 310 ? 3.246 32.781 9.703 1 94 310 ALA B N 1
ATOM 5275 C CA . ALA B 1 310 ? 3.824 32.031 10.82 1 94 310 ALA B CA 1
ATOM 5276 C C . ALA B 1 310 ? 4.543 30.781 10.344 1 94 310 ALA B C 1
ATOM 5278 O O . ALA B 1 310 ? 5.641 30.469 10.812 1 94 310 ALA B O 1
ATOM 5279 N N . ILE B 1 311 ? 3.955 30.016 9.43 1 93.12 311 ILE B N 1
ATOM 5280 C CA . ILE B 1 311 ? 4.539 28.781 8.898 1 93.12 311 ILE B CA 1
ATOM 5281 C C . ILE B 1 311 ? 5.812 29.109 8.117 1 93.12 311 ILE B C 1
ATOM 5283 O O . ILE B 1 311 ? 6.844 28.453 8.297 1 93.12 311 ILE B O 1
ATOM 5287 N N . MET B 1 312 ? 5.758 30.188 7.324 1 92.44 312 MET B N 1
ATOM 5288 C CA . MET B 1 312 ? 6.895 30.562 6.492 1 92.44 312 MET B CA 1
ATOM 5289 C C . MET B 1 312 ? 8.055 31.062 7.348 1 92.44 312 MET B C 1
ATOM 5291 O O . MET B 1 312 ? 9.219 30.875 6.996 1 92.44 312 MET B O 1
ATOM 5295 N N . HIS B 1 313 ? 7.738 31.562 8.461 1 90.12 313 HIS B N 1
ATOM 5296 C CA . HIS B 1 313 ? 8.766 32.062 9.367 1 90.12 313 HIS B CA 1
ATOM 5297 C C . HIS B 1 313 ? 9.625 30.938 9.922 1 90.12 313 HIS B C 1
ATOM 5299 O O . HIS B 1 313 ? 10.773 31.156 10.305 1 90.12 313 HIS B O 1
ATOM 5305 N N . THR B 1 314 ? 9.141 29.734 9.977 1 89.62 314 THR B N 1
ATOM 5306 C CA . THR B 1 314 ? 9.867 28.609 10.539 1 89.62 314 THR B CA 1
ATOM 5307 C C . THR B 1 314 ? 10.609 27.844 9.445 1 89.62 314 THR B C 1
ATOM 5309 O O . THR B 1 314 ? 11.25 26.828 9.711 1 89.62 314 THR B O 1
ATOM 5312 N N . MET B 1 315 ? 10.594 28.281 8.211 1 89.38 315 MET B N 1
ATOM 5313 C CA . MET B 1 315 ? 11.164 27.562 7.066 1 89.38 315 MET B CA 1
ATOM 5314 C C . MET B 1 315 ? 12.664 27.344 7.258 1 89.38 315 MET B C 1
ATOM 5316 O O . MET B 1 315 ? 13.172 26.266 6.953 1 89.38 315 MET B O 1
ATOM 5320 N N . PRO B 1 316 ? 13.367 28.266 7.883 1 88.31 316 PRO B N 1
ATOM 5321 C CA . PRO B 1 316 ? 14.812 28.078 8.055 1 88.31 316 PRO B CA 1
ATOM 5322 C C . PRO B 1 316 ? 15.141 26.953 9.031 1 88.31 316 PRO B C 1
ATOM 5324 O O . PRO B 1 316 ? 16.281 26.484 9.086 1 88.31 316 PRO B O 1
ATOM 5327 N N . GLU B 1 317 ? 14.156 26.531 9.805 1 90.06 317 GLU B N 1
ATOM 5328 C CA . GLU B 1 317 ? 14.383 25.484 10.789 1 90.06 317 GLU B CA 1
ATOM 5329 C C . GLU B 1 317 ? 13.953 24.125 10.25 1 90.06 317 GLU B C 1
ATOM 5331 O O . GLU B 1 317 ? 14.156 23.094 10.906 1 90.06 317 GLU B O 1
ATOM 5336 N N . ARG B 1 318 ? 13.484 24.109 9.062 1 94.44 318 ARG B N 1
ATOM 5337 C CA . ARG B 1 318 ? 12.93 22.891 8.508 1 94.44 318 ARG B CA 1
ATOM 5338 C C . ARG B 1 318 ? 14.016 22.062 7.82 1 94.44 318 ARG B C 1
ATOM 5340 O O . ARG B 1 318 ? 15.047 22.594 7.406 1 94.44 318 ARG B O 1
ATOM 5347 N N . LEU B 1 319 ? 13.734 20.766 7.742 1 96.5 319 LEU B N 1
ATOM 5348 C CA . LEU B 1 319 ? 14.648 19.859 7.066 1 96.5 319 LEU B CA 1
ATOM 5349 C C . LEU B 1 319 ? 14.578 20.047 5.555 1 96.5 319 LEU B C 1
ATOM 5351 O O . LEU B 1 319 ? 13.5 20.234 4.992 1 96.5 319 LEU B O 1
ATOM 5355 N N . SER B 1 320 ? 15.758 20.078 4.941 1 96.06 320 SER B N 1
ATOM 5356 C CA . SER B 1 320 ? 15.875 20.109 3.488 1 96.06 320 SER B CA 1
ATOM 5357 C C . SER B 1 320 ? 16.672 18.922 2.965 1 96.06 320 SER B C 1
ATOM 5359 O O . SER B 1 320 ? 17.5 18.359 3.686 1 96.06 320 SER B O 1
ATOM 5361 N N . THR B 1 321 ? 16.344 18.516 1.794 1 96.31 321 THR B N 1
ATOM 5362 C CA . THR B 1 321 ? 17.062 17.422 1.148 1 96.31 321 THR B CA 1
ATOM 5363 C C . THR B 1 321 ? 17.859 17.922 -0.045 1 96.31 321 THR B C 1
ATOM 5365 O O . THR B 1 321 ? 17.359 18.719 -0.844 1 96.31 321 THR B O 1
ATOM 5368 N N . LEU B 1 322 ? 19.078 17.484 -0.154 1 96.12 322 LEU B N 1
ATOM 5369 C CA . LEU B 1 322 ? 19.875 17.766 -1.335 1 96.12 322 LEU B CA 1
ATOM 5370 C C . LEU B 1 322 ? 19.344 17.016 -2.553 1 96.12 322 LEU B C 1
ATOM 5372 O O . LEU B 1 322 ? 18.969 15.852 -2.451 1 96.12 322 LEU B O 1
ATOM 5376 N N . ALA B 1 323 ? 19.188 17.75 -3.66 1 93.88 323 ALA B N 1
ATOM 5377 C CA . ALA B 1 323 ? 18.703 17.156 -4.902 1 93.88 323 ALA B CA 1
ATOM 5378 C C . ALA B 1 323 ? 19.516 17.656 -6.102 1 93.88 323 ALA B C 1
ATOM 5380 O O . ALA B 1 323 ? 20.344 18.562 -5.965 1 93.88 323 ALA B O 1
ATOM 5381 N N . SER B 1 324 ? 19.406 17.016 -7.219 1 94.75 324 SER B N 1
ATOM 5382 C CA . SER B 1 324 ? 19.984 17.531 -8.461 1 94.75 324 SER B CA 1
ATOM 5383 C C . SER B 1 324 ? 19.047 18.516 -9.133 1 94.75 324 SER B C 1
ATOM 5385 O O . SER B 1 324 ? 17.828 18.5 -8.898 1 94.75 324 SER B O 1
ATOM 5387 N N . TRP B 1 325 ? 19.641 19.375 -9.938 1 93.94 325 TRP B N 1
ATOM 5388 C CA . TRP B 1 325 ? 18.812 20.328 -10.68 1 93.94 325 TRP B CA 1
ATOM 5389 C C . TRP B 1 325 ? 17.844 19.578 -11.602 1 93.94 325 TRP B C 1
ATOM 5391 O O . TRP B 1 325 ? 16.703 20.016 -11.773 1 93.94 325 TRP B O 1
ATOM 5401 N N . ASN B 1 326 ? 18.281 18.5 -12.133 1 94.62 326 ASN B N 1
ATOM 5402 C CA . ASN B 1 326 ? 17.406 17.688 -12.977 1 94.62 326 ASN B CA 1
ATOM 5403 C C . ASN B 1 326 ? 16.219 17.141 -12.195 1 94.62 326 ASN B C 1
ATOM 5405 O O . ASN B 1 326 ? 15.086 17.172 -12.68 1 94.62 326 ASN B O 1
ATOM 5409 N N . ASP B 1 327 ? 16.438 16.672 -11.008 1 95.31 327 ASP B N 1
ATOM 5410 C CA . ASP B 1 327 ? 15.375 16.172 -10.156 1 95.31 327 ASP B CA 1
ATOM 5411 C C . ASP B 1 327 ? 14.359 17.266 -9.836 1 95.31 327 ASP B C 1
ATOM 5413 O O . ASP B 1 327 ? 13.148 17.016 -9.836 1 95.31 327 ASP B O 1
ATOM 5417 N N . LEU B 1 328 ? 14.867 18.406 -9.57 1 96.44 328 LEU B N 1
ATOM 5418 C CA . LEU B 1 328 ? 13.977 19.516 -9.211 1 96.44 328 LEU B CA 1
ATOM 5419 C C . LEU B 1 328 ? 13.133 19.938 -10.406 1 96.44 328 LEU B C 1
ATOM 5421 O O . LEU B 1 328 ? 11.953 20.266 -10.258 1 96.44 328 LEU B O 1
ATOM 5425 N N . CYS B 1 329 ? 13.727 19.938 -11.586 1 96.38 329 CYS B N 1
ATOM 5426 C CA . CYS B 1 329 ? 12.977 20.25 -12.797 1 96.38 329 CYS B CA 1
ATOM 5427 C C . CYS B 1 329 ? 11.883 19.234 -13.047 1 96.38 329 CYS B C 1
ATOM 5429 O O . CYS B 1 329 ? 10.742 19.594 -13.352 1 96.38 329 CYS B O 1
ATOM 5431 N N . GLU B 1 330 ? 12.195 18.031 -12.867 1 96 330 GLU B N 1
ATOM 5432 C CA . GLU B 1 330 ? 11.203 16.969 -13.031 1 96 330 GLU B CA 1
ATOM 5433 C C . GLU B 1 330 ? 10.094 17.094 -11.984 1 96 330 GLU B C 1
ATOM 5435 O O . GLU B 1 330 ? 8.93 16.828 -12.281 1 96 330 GLU B O 1
ATOM 5440 N N . LEU B 1 331 ? 10.5 17.453 -10.805 1 97.19 331 LEU B N 1
ATOM 5441 C CA . LEU B 1 331 ? 9.516 17.625 -9.742 1 97.19 331 LEU B CA 1
ATOM 5442 C C . LEU B 1 331 ? 8.516 18.719 -10.102 1 97.19 331 LEU B C 1
ATOM 5444 O O . LEU B 1 331 ? 7.316 18.562 -9.867 1 97.19 331 LEU B O 1
ATOM 5448 N N . GLU B 1 332 ? 8.992 19.797 -10.633 1 97.38 332 GLU B N 1
ATOM 5449 C CA . GLU B 1 332 ? 8.109 20.875 -11.062 1 97.38 332 GLU B CA 1
ATOM 5450 C C . GLU B 1 332 ? 7.102 20.375 -12.094 1 97.38 332 GLU B C 1
ATOM 5452 O O . GLU B 1 332 ? 5.906 20.672 -12 1 97.38 332 GLU B O 1
ATOM 5457 N N . ASP B 1 333 ? 7.574 19.609 -13.016 1 97 333 ASP B N 1
ATOM 5458 C CA . ASP B 1 333 ? 6.699 19.047 -14.031 1 97 333 ASP B CA 1
ATOM 5459 C C . ASP B 1 333 ? 5.688 18.078 -13.414 1 97 333 ASP B C 1
ATOM 5461 O O . ASP B 1 333 ? 4.52 18.062 -13.812 1 97 333 ASP B O 1
ATOM 5465 N N . ASP B 1 334 ? 6.117 17.328 -12.492 1 97.56 334 ASP B N 1
ATOM 5466 C CA . ASP B 1 334 ? 5.234 16.375 -11.812 1 97.56 334 ASP B CA 1
ATOM 5467 C C . ASP B 1 334 ? 4.121 17.109 -11.062 1 97.56 334 ASP B C 1
ATOM 5469 O O . ASP B 1 334 ? 2.963 16.688 -11.094 1 97.56 334 ASP B O 1
ATOM 5473 N N . VAL B 1 335 ? 4.523 18.172 -10.375 1 97.62 335 VAL B N 1
ATOM 5474 C CA . VAL B 1 335 ? 3.553 18.938 -9.602 1 97.62 335 VAL B CA 1
ATOM 5475 C C . VAL B 1 335 ? 2.496 19.531 -10.539 1 97.62 335 VAL B C 1
ATOM 5477 O O . VAL B 1 335 ? 1.298 19.438 -10.273 1 97.62 335 VAL B O 1
ATOM 5480 N N . ILE B 1 336 ? 2.922 20.031 -11.625 1 96.94 336 ILE B N 1
ATOM 5481 C CA . ILE B 1 336 ? 2.008 20.609 -12.609 1 96.94 336 ILE B CA 1
ATOM 5482 C C . ILE B 1 336 ? 1.074 19.531 -13.148 1 96.94 336 ILE B C 1
ATOM 5484 O O . ILE B 1 336 ? -0.143 19.719 -13.195 1 96.94 336 ILE B O 1
ATOM 5488 N N . SER B 1 337 ? 1.604 18.422 -13.477 1 96.25 337 SER B N 1
ATOM 5489 C CA . SER B 1 337 ? 0.826 17.328 -14.031 1 96.25 337 SER B CA 1
ATOM 5490 C C . SER B 1 337 ? -0.162 16.781 -13.008 1 96.25 337 SER B C 1
ATOM 5492 O O . SER B 1 337 ? -1.314 16.484 -13.344 1 96.25 337 SER B O 1
ATOM 5494 N N . TYR B 1 338 ? 0.263 16.656 -11.812 1 97.38 338 TYR B N 1
ATOM 5495 C CA . TYR B 1 338 ? -0.599 16.156 -10.742 1 97.38 338 TYR B CA 1
ATOM 5496 C C . TYR B 1 338 ? -1.787 17.094 -10.523 1 97.38 338 TYR B C 1
ATOM 5498 O O . TYR B 1 338 ? -2.938 16.641 -10.508 1 97.38 338 TYR B O 1
ATOM 5506 N N . ASN B 1 339 ? -1.45 18.312 -10.367 1 96.75 339 ASN B N 1
ATOM 5507 C CA . ASN B 1 339 ? -2.506 19.297 -10.109 1 96.75 339 ASN B CA 1
ATOM 5508 C C . ASN B 1 339 ? -3.486 19.375 -11.273 1 96.75 339 ASN B C 1
ATOM 5510 O O . ASN B 1 339 ? -4.699 19.453 -11.07 1 96.75 339 ASN B O 1
ATOM 5514 N N . LYS B 1 340 ? -2.998 19.297 -12.445 1 94.25 340 LYS B N 1
ATOM 5515 C CA . LYS B 1 340 ? -3.852 19.344 -13.625 1 94.25 340 LYS B CA 1
ATOM 5516 C C . LYS B 1 340 ? -4.703 18.078 -13.742 1 94.25 340 LYS B C 1
ATOM 5518 O O . LYS B 1 340 ? -5.891 18.156 -14.07 1 94.25 340 LYS B O 1
ATOM 5523 N N . GLY B 1 341 ? -4.152 17.016 -13.445 1 92 341 GLY B N 1
ATOM 5524 C CA . GLY B 1 341 ? -4.809 15.727 -13.656 1 92 341 GLY B CA 1
ATOM 5525 C C . GLY B 1 341 ? -5.738 15.336 -12.523 1 92 341 GLY B C 1
ATOM 5526 O O . GLY B 1 341 ? -6.766 14.695 -12.75 1 92 341 GLY B O 1
ATOM 5527 N N . MET B 1 342 ? -5.348 15.75 -11.305 1 94.12 342 MET B N 1
ATOM 5528 C CA . MET B 1 342 ? -6.047 15.156 -10.164 1 94.12 342 MET B CA 1
ATOM 5529 C C . MET B 1 342 ? -6.746 16.234 -9.336 1 94.12 342 MET B C 1
ATOM 5531 O O . MET B 1 342 ? -7.613 15.914 -8.523 1 94.12 342 MET B O 1
ATOM 5535 N N . CYS B 1 343 ? -6.387 17.484 -9.539 1 92.19 343 CYS B N 1
ATOM 5536 C CA . CYS B 1 343 ? -6.906 18.547 -8.688 1 92.19 343 CYS B CA 1
ATOM 5537 C C . CYS B 1 343 ? -7.82 19.469 -9.469 1 92.19 343 CYS B C 1
ATOM 5539 O O . CYS B 1 343 ? -7.754 19.531 -10.703 1 92.19 343 CYS B O 1
ATOM 5541 N N . ASN B 1 344 ? -8.938 20.062 -8.859 1 77.38 344 ASN B N 1
ATOM 5542 C CA . ASN B 1 344 ? -9.836 20.984 -9.547 1 77.38 344 ASN B CA 1
ATOM 5543 C C . ASN B 1 344 ? -9.125 22.281 -9.945 1 77.38 344 ASN B C 1
ATOM 5545 O O . ASN B 1 344 ? -8.141 22.672 -9.32 1 77.38 344 ASN B O 1
ATOM 5549 N N . GLU B 1 345 ? -9.383 22.828 -11.211 1 59.16 345 GLU B N 1
ATOM 5550 C CA . GLU B 1 345 ? -8.828 24.047 -11.797 1 59.16 345 GLU B CA 1
ATOM 5551 C C . GLU B 1 345 ? -8.797 25.172 -10.781 1 59.16 345 GLU B C 1
ATOM 5553 O O . GLU B 1 345 ? -7.934 26.047 -10.844 1 59.16 345 GLU B O 1
ATOM 5558 N N . VAL B 1 346 ? -9.75 25.312 -9.953 1 50.72 346 VAL B N 1
ATOM 5559 C CA . VAL B 1 346 ? -9.758 26.562 -9.195 1 50.72 346 VAL B CA 1
ATOM 5560 C C . VAL B 1 346 ? -8.477 26.672 -8.367 1 50.72 346 VAL B C 1
ATOM 5562 O O . VAL B 1 346 ? -8.008 27.781 -8.086 1 50.72 346 VAL B O 1
ATOM 5565 N N . GLY B 1 347 ? -7.863 25.75 -7.977 1 44.78 347 GLY B N 1
ATOM 5566 C CA . GLY B 1 347 ? -6.656 25.906 -7.184 1 44.78 347 GLY B CA 1
ATOM 5567 C C . GLY B 1 347 ? -5.453 26.328 -8.016 1 44.78 347 GLY B C 1
ATOM 5568 O O . GLY B 1 347 ? -4.441 26.766 -7.469 1 44.78 347 GLY B O 1
ATOM 5569 N N . ALA B 1 348 ? -5.336 25.953 -9.312 1 41.34 348 ALA B N 1
ATOM 5570 C CA . ALA B 1 348 ? -4.203 26.188 -10.203 1 41.34 348 ALA B CA 1
ATOM 5571 C C . ALA B 1 348 ? -4.254 27.594 -10.789 1 41.34 348 ALA B C 1
ATOM 5573 O O . ALA B 1 348 ? -3.264 28.078 -11.352 1 41.34 348 ALA B O 1
ATOM 5574 N N . SER B 1 349 ? -5.309 28.125 -11.188 1 33.22 349 SER B N 1
ATOM 5575 C CA . SER B 1 349 ? -5.344 29.406 -11.906 1 33.22 349 SER B CA 1
ATOM 5576 C C . SER B 1 349 ? -5.004 30.562 -10.977 1 33.22 349 SER B C 1
ATOM 5578 O O . SER B 1 349 ? -4.91 31.703 -11.422 1 33.22 349 SER B O 1
ATOM 5580 N N . ARG B 1 350 ? -5.191 30.562 -9.727 1 30.66 350 ARG B N 1
ATOM 5581 C CA . ARG B 1 350 ? -5.051 31.906 -9.164 1 30.66 350 ARG B CA 1
ATOM 5582 C C . ARG B 1 350 ? -3.594 32.219 -8.836 1 30.66 350 ARG B C 1
ATOM 5584 O O . ARG B 1 350 ? -2.863 31.344 -8.352 1 30.66 350 ARG B O 1
#